Protein AF-A0A8H8A6B2-F1 (afdb_monomer_lite)

Structure (mmCIF, N/CA/C/O backbone):
data_AF-A0A8H8A6B2-F1
#
_entry.id   AF-A0A8H8A6B2-F1
#
loop_
_atom_site.group_PDB
_atom_site.id
_atom_site.type_symbol
_atom_site.label_atom_id
_atom_site.label_alt_id
_atom_site.label_comp_id
_atom_site.label_asym_id
_atom_site.label_entity_id
_atom_site.label_seq_id
_atom_site.pdbx_PDB_ins_code
_atom_site.Cartn_x
_atom_site.Cartn_y
_atom_site.Cartn_z
_atom_site.occupancy
_atom_site.B_iso_or_equiv
_atom_site.auth_seq_id
_atom_site.auth_comp_id
_atom_site.auth_asym_id
_atom_site.auth_atom_id
_atom_site.pdbx_PDB_model_num
ATOM 1 N N . MET A 1 1 ? 22.180 15.822 21.203 1.00 26.00 1 MET A N 1
ATOM 2 C CA . MET A 1 1 ? 22.329 15.901 19.731 1.00 26.00 1 MET A CA 1
ATOM 3 C C . MET A 1 1 ? 21.493 14.802 19.082 1.00 26.00 1 MET A C 1
ATOM 5 O O . MET A 1 1 ? 22.012 13.749 18.754 1.00 26.00 1 MET A O 1
ATOM 9 N N . VAL A 1 2 ? 20.192 15.032 18.916 1.00 21.61 2 VAL A N 1
ATOM 10 C CA . VAL A 1 2 ? 19.338 14.261 18.002 1.00 21.61 2 VAL A CA 1
ATOM 11 C C . VAL A 1 2 ? 18.566 15.326 17.238 1.00 21.61 2 VAL A C 1
ATOM 13 O O . VAL A 1 2 ? 17.827 16.100 17.840 1.00 21.61 2 VAL A O 1
ATOM 16 N N . LYS A 1 3 ? 18.877 15.482 15.949 1.00 22.00 3 LYS A N 1
ATOM 17 C CA . LYS A 1 3 ? 18.256 16.486 15.084 1.00 22.00 3 LYS A CA 1
ATOM 18 C C . LYS A 1 3 ? 16.801 16.086 14.858 1.00 22.00 3 LYS A C 1
ATOM 20 O O . LYS A 1 3 ? 16.529 15.132 14.137 1.00 22.00 3 LYS A O 1
ATOM 25 N N . THR A 1 4 ? 15.892 16.837 15.461 1.00 21.83 4 THR A N 1
ATOM 26 C CA . THR A 1 4 ? 14.503 16.962 15.034 1.00 21.83 4 THR A CA 1
ATOM 27 C C . THR A 1 4 ? 14.499 17.511 13.606 1.00 21.83 4 THR A C 1
ATOM 29 O O . THR A 1 4 ? 14.812 18.675 13.362 1.00 21.83 4 THR A O 1
ATOM 32 N N . VAL A 1 5 ? 14.219 16.650 12.628 1.00 24.19 5 VAL A N 1
ATOM 33 C CA . VAL A 1 5 ? 13.882 17.099 11.275 1.00 24.19 5 VAL A CA 1
ATOM 34 C C . VAL A 1 5 ? 12.457 17.630 11.358 1.00 24.19 5 VAL A C 1
ATOM 36 O O . VAL A 1 5 ? 11.527 16.885 11.656 1.00 24.19 5 VAL A O 1
ATOM 39 N N . GLY A 1 6 ? 12.327 18.947 11.203 1.00 22.42 6 GLY A N 1
ATOM 40 C CA . GLY A 1 6 ? 11.074 19.671 11.341 1.00 22.42 6 GLY A CA 1
ATOM 41 C C . GLY A 1 6 ? 10.001 19.152 10.392 1.00 22.42 6 GLY A C 1
ATOM 42 O O . GLY A 1 6 ? 10.197 19.093 9.180 1.00 22.42 6 GLY A O 1
ATOM 43 N N . ILE A 1 7 ? 8.849 18.822 10.965 1.00 24.31 7 ILE A N 1
ATOM 44 C CA . ILE A 1 7 ? 7.598 18.652 10.238 1.00 24.31 7 ILE A CA 1
ATOM 45 C C . ILE A 1 7 ? 7.068 20.069 10.014 1.00 24.31 7 ILE A C 1
ATOM 47 O O . ILE A 1 7 ? 6.509 20.700 10.912 1.00 24.31 7 ILE A O 1
ATOM 51 N N . SER A 1 8 ? 7.336 20.619 8.832 1.00 26.33 8 SER A N 1
ATOM 52 C CA . SER A 1 8 ? 6.777 21.896 8.408 1.00 26.33 8 SER A CA 1
ATOM 53 C C . SER A 1 8 ? 5.261 21.774 8.285 1.00 26.33 8 SER A C 1
ATOM 55 O O . SER A 1 8 ? 4.757 20.889 7.596 1.00 26.33 8 SER A O 1
ATOM 57 N N . HIS A 1 9 ? 4.547 22.692 8.935 1.00 25.41 9 HIS A N 1
ATOM 58 C CA . HIS A 1 9 ? 3.135 22.971 8.705 1.00 25.41 9 HIS A CA 1
ATOM 59 C C . HIS A 1 9 ? 2.849 23.118 7.202 1.00 25.41 9 HIS A C 1
ATOM 61 O O . HIS A 1 9 ? 3.197 24.132 6.601 1.00 25.41 9 HIS A O 1
ATOM 67 N N . CYS A 1 10 ? 2.163 22.145 6.608 1.00 25.78 10 CYS A N 1
ATOM 68 C CA . CYS A 1 10 ? 1.622 22.260 5.259 1.00 25.78 10 CYS A CA 1
ATOM 69 C C . CYS A 1 10 ? 0.097 22.367 5.344 1.00 25.78 10 CYS A C 1
ATOM 71 O O . CYS A 1 10 ? -0.605 21.386 5.151 1.00 25.78 10 CYS A O 1
ATOM 73 N N . ARG A 1 11 ? -0.447 23.562 5.623 1.00 30.30 11 ARG A N 1
ATOM 74 C CA . ARG A 1 11 ? -1.802 23.901 5.134 1.00 30.30 11 ARG A CA 1
ATOM 75 C C . ARG A 1 11 ? -1.764 23.716 3.622 1.00 30.30 11 ARG A C 1
ATOM 77 O O . ARG A 1 11 ? -0.830 24.265 3.056 1.00 30.30 11 ARG A O 1
ATOM 84 N N . GLY A 1 12 ? -2.696 22.967 3.015 1.00 34.81 12 GLY A N 1
ATOM 85 C CA . GLY A 1 12 ? -2.713 22.602 1.585 1.00 34.81 12 GLY A CA 1
ATOM 86 C C . GLY A 1 12 ? -1.902 23.554 0.702 1.00 34.81 12 GLY A C 1
ATOM 87 O O . GLY A 1 12 ? -2.394 24.604 0.293 1.00 34.81 12 GLY A O 1
ATOM 88 N N . ILE A 1 13 ? -0.618 23.234 0.505 1.00 34.78 13 ILE A N 1
ATOM 89 C CA . ILE A 1 13 ? 0.303 24.134 -0.182 1.00 34.78 13 ILE A CA 1
ATOM 90 C C . ILE A 1 13 ? 0.092 23.876 -1.665 1.00 34.78 13 ILE A C 1
ATOM 92 O O . ILE A 1 13 ? 0.424 22.800 -2.162 1.00 34.78 13 ILE A O 1
ATOM 96 N N . GLN A 1 14 ? -0.449 24.863 -2.375 1.00 43.81 14 GLN A N 1
ATOM 97 C CA . GLN A 1 14 ? -0.371 24.899 -3.830 1.00 43.81 14 GLN A CA 1
ATOM 98 C C . GLN A 1 14 ? 1.095 25.126 -4.212 1.00 43.81 14 GLN A C 1
ATOM 100 O O . GLN A 1 14 ? 1.577 26.257 -4.222 1.00 43.81 14 GLN A O 1
ATOM 105 N N . GLN A 1 15 ? 1.830 24.056 -4.509 1.00 45.16 15 GLN A N 1
ATOM 106 C CA . GLN A 1 15 ? 3.113 24.179 -5.195 1.00 45.16 15 GLN A CA 1
ATOM 107 C C . GLN A 1 15 ? 2.866 24.000 -6.690 1.00 45.16 15 GLN A C 1
ATOM 109 O O . GLN A 1 15 ? 2.434 22.941 -7.137 1.00 45.16 15 GLN A O 1
ATOM 114 N N . HIS A 1 16 ? 3.121 25.055 -7.468 1.00 53.72 16 HIS A N 1
ATOM 115 C CA . HIS A 1 16 ? 3.103 25.010 -8.936 1.00 53.72 16 HIS A CA 1
ATOM 116 C C . HIS A 1 16 ? 1.779 24.522 -9.572 1.00 53.72 16 HIS A C 1
ATOM 118 O O . HIS A 1 16 ? 1.779 23.947 -10.662 1.00 53.72 16 HIS A O 1
ATOM 124 N N . GLY A 1 17 ? 0.644 24.778 -8.905 1.00 58.28 17 GLY A N 1
ATOM 125 C CA . GLY A 1 17 ? -0.698 24.406 -9.375 1.00 58.28 17 GLY A CA 1
ATOM 126 C C . GLY A 1 17 ? -1.133 22.973 -9.040 1.00 58.28 17 GLY A C 1
ATOM 127 O O . GLY A 1 17 ? -2.248 22.600 -9.382 1.00 58.28 17 GLY A O 1
ATOM 128 N N . ILE A 1 18 ? -0.295 22.189 -8.351 1.00 59.81 18 ILE A N 1
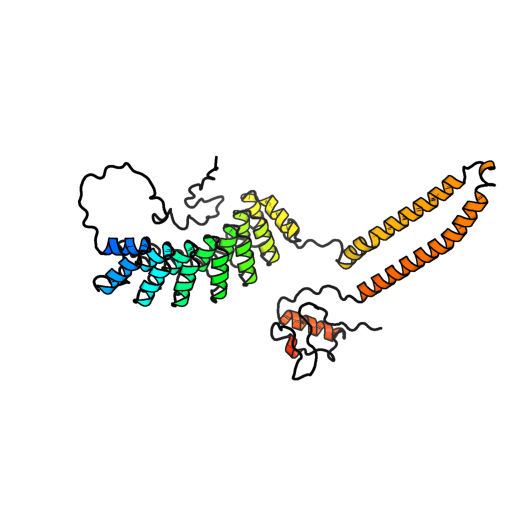ATOM 129 C CA . ILE A 1 18 ? -0.640 20.847 -7.862 1.00 59.81 18 ILE A CA 1
ATOM 130 C C . ILE A 1 18 ? -1.155 20.974 -6.427 1.00 59.81 18 ILE A C 1
ATOM 132 O O . ILE A 1 18 ? -0.470 21.522 -5.557 1.00 59.81 18 ILE A O 1
ATOM 136 N N . VAL A 1 19 ? -2.368 20.476 -6.169 1.00 63.25 19 VAL A N 1
ATOM 137 C CA . VAL A 1 19 ? -2.942 20.461 -4.817 1.00 63.25 19 VAL A CA 1
ATOM 138 C C . VAL A 1 19 ? -2.450 19.204 -4.109 1.00 63.25 19 VAL A C 1
ATOM 140 O O . VAL A 1 19 ? -2.961 18.103 -4.338 1.00 63.25 19 VAL A O 1
ATOM 143 N N . LEU A 1 20 ? -1.436 19.379 -3.259 1.00 62.81 20 LEU A N 1
ATOM 144 C CA . LEU A 1 20 ? -0.930 18.306 -2.408 1.00 62.81 20 LEU A CA 1
ATOM 145 C C . LEU A 1 20 ? -2.025 17.838 -1.439 1.00 62.81 20 LEU A C 1
ATOM 147 O O . LEU A 1 20 ? -2.837 18.663 -1.004 1.00 62.81 20 LEU A O 1
ATOM 151 N N . PRO A 1 21 ? -2.056 16.542 -1.080 1.00 58.03 21 PRO A N 1
ATOM 152 C CA . PRO A 1 21 ? -2.949 16.072 -0.037 1.00 58.03 21 PRO A CA 1
ATOM 153 C C . PRO A 1 21 ? -2.702 16.891 1.234 1.00 58.03 21 PRO A C 1
ATOM 155 O O . PRO A 1 21 ? -1.557 17.072 1.653 1.00 58.03 21 PRO A O 1
ATOM 158 N N . GLY A 1 22 ? -3.770 17.456 1.801 1.00 52.41 22 GLY A N 1
ATOM 159 C CA . GLY A 1 22 ? -3.685 18.173 3.069 1.00 52.41 22 GLY A CA 1
ATOM 160 C C . GLY A 1 22 ? -3.306 17.229 4.217 1.00 52.41 22 GLY A C 1
ATOM 161 O O . GLY A 1 22 ? -3.360 16.009 4.058 1.00 52.41 22 GLY A O 1
ATOM 162 N N . PRO A 1 23 ? -2.930 17.765 5.388 1.00 43.97 23 PRO A N 1
ATOM 163 C CA . PRO A 1 23 ? -2.737 16.958 6.579 1.00 43.97 23 PRO A CA 1
ATOM 164 C C . PRO A 1 23 ? -4.064 16.267 6.888 1.00 43.97 23 PRO A C 1
ATOM 166 O O . PRO A 1 23 ? -5.058 16.923 7.186 1.00 43.97 23 PRO A O 1
ATOM 169 N N . ILE A 1 24 ? -4.057 14.939 6.782 1.00 47.19 24 ILE A N 1
ATOM 170 C CA . ILE A 1 24 ? -5.248 14.081 6.862 1.00 47.19 24 ILE A CA 1
ATOM 171 C C . ILE A 1 24 ? -5.957 14.230 8.217 1.00 47.19 24 ILE A C 1
ATOM 173 O O . ILE A 1 24 ? -7.164 14.061 8.322 1.00 47.19 24 ILE A O 1
ATOM 177 N N . PHE A 1 25 ? -5.214 14.667 9.233 1.00 43.28 25 PHE A N 1
ATOM 178 C CA . PHE A 1 25 ? -5.731 15.157 10.498 1.00 43.28 25 PHE A CA 1
ATOM 179 C C . PHE A 1 25 ? -4.869 16.352 10.909 1.00 43.28 25 PHE A C 1
ATOM 181 O O . PHE A 1 25 ? -3.655 16.197 11.071 1.00 43.28 25 PHE A O 1
ATOM 188 N N . SER A 1 26 ? -5.445 17.544 11.094 1.00 31.50 26 SER A N 1
ATOM 189 C CA . SER A 1 26 ? -4.754 18.581 11.864 1.00 31.50 26 SER A CA 1
ATOM 190 C C . SER A 1 26 ? -4.567 18.018 13.264 1.00 31.50 26 SER A C 1
ATOM 192 O O . SER A 1 26 ? -5.560 17.940 13.977 1.00 31.50 26 SER A O 1
ATOM 194 N N . SER A 1 27 ? -3.360 17.534 13.592 1.00 34.12 27 SER A N 1
ATOM 195 C CA . SER A 1 27 ? -2.940 17.109 14.936 1.00 34.12 27 SER A CA 1
ATOM 196 C C . SER A 1 27 ? -4.136 16.725 15.805 1.00 34.12 27 SER A C 1
ATOM 198 O O . SER A 1 27 ? -4.559 17.528 16.643 1.00 34.12 27 SER A O 1
ATOM 200 N N . ALA A 1 28 ? -4.777 15.585 15.510 1.00 33.53 28 ALA A N 1
ATOM 201 C CA . ALA A 1 28 ? -5.870 15.131 16.355 1.00 33.53 28 ALA A CA 1
ATOM 202 C C . ALA A 1 28 ? -5.312 15.171 17.777 1.00 33.53 28 ALA A C 1
ATOM 204 O O . ALA A 1 28 ? -4.296 14.526 18.055 1.00 33.53 28 ALA A O 1
ATOM 205 N N . LYS A 1 29 ? -5.936 15.971 18.646 1.00 37.38 29 LYS A N 1
ATOM 206 C CA . LYS A 1 29 ? -5.625 16.137 20.077 1.00 37.38 29 LYS A CA 1
ATOM 207 C C . LYS A 1 29 ? -5.804 14.825 20.871 1.00 37.38 29 LYS A C 1
ATOM 209 O O . LYS A 1 29 ? -6.090 14.835 22.060 1.00 37.38 29 LYS A O 1
ATOM 214 N N . LEU A 1 30 ? -5.651 13.685 20.206 1.00 39.97 30 LEU A N 1
ATOM 215 C CA . LEU A 1 30 ? -5.731 12.334 20.716 1.00 39.97 30 LEU A CA 1
ATOM 216 C C . LEU A 1 30 ? -4.367 11.621 20.727 1.00 39.97 30 LEU A C 1
ATOM 218 O O . LEU A 1 30 ? -4.277 10.551 21.319 1.00 39.97 30 LEU A O 1
ATOM 222 N N . SER A 1 31 ? -3.297 12.183 20.141 1.00 30.39 31 SER A N 1
ATOM 223 C CA . SER A 1 31 ? -1.946 11.604 20.225 1.00 30.39 31 SER A CA 1
ATOM 224 C C . SER A 1 31 ? -1.086 12.259 21.319 1.00 30.39 31 SER A C 1
ATOM 226 O O . SER A 1 31 ? -0.577 13.357 21.128 1.00 30.39 31 SER A O 1
ATOM 228 N N . ASN A 1 32 ? -0.909 11.550 22.439 1.00 35.53 32 ASN A N 1
ATOM 229 C CA . ASN A 1 32 ? 0.275 11.468 23.320 1.00 35.53 32 ASN A CA 1
ATOM 230 C C . ASN A 1 32 ? 1.072 12.717 23.780 1.00 35.53 32 ASN A C 1
ATOM 232 O O . ASN A 1 32 ? 2.119 12.536 24.397 1.00 35.53 32 ASN A O 1
ATOM 236 N N . GLU A 1 33 ? 0.604 13.955 23.619 1.00 30.38 33 GLU A N 1
ATOM 237 C CA . GLU A 1 33 ? 1.194 15.123 24.306 1.00 30.38 33 GLU A CA 1
ATOM 238 C C . GLU A 1 33 ? 0.440 15.490 25.593 1.00 30.38 33 GLU A C 1
ATOM 240 O O . GLU A 1 33 ? -0.102 16.580 25.708 1.00 30.38 33 GLU A O 1
ATOM 245 N N . ILE A 1 34 ? 0.423 14.598 26.590 1.00 33.31 34 ILE A N 1
ATOM 246 C CA . ILE A 1 34 ? 0.372 15.005 28.008 1.00 33.31 34 ILE A CA 1
ATOM 247 C C . ILE A 1 34 ? 1.213 14.007 28.813 1.00 33.31 34 ILE A C 1
ATOM 249 O O . ILE A 1 34 ? 0.695 13.138 29.508 1.00 33.31 34 ILE A O 1
ATOM 253 N N . VAL A 1 35 ? 2.537 14.117 28.716 1.00 36.56 35 VAL A N 1
ATOM 254 C CA . VAL A 1 35 ? 3.436 13.619 29.762 1.00 36.56 35 VAL A CA 1
ATOM 255 C C . VAL A 1 35 ? 4.372 14.763 30.144 1.00 36.56 35 VAL A C 1
ATOM 257 O O . VAL A 1 35 ? 5.202 15.192 29.351 1.00 36.56 35 VAL A O 1
ATOM 260 N N . LEU A 1 36 ? 4.199 15.213 31.393 1.00 33.91 36 LEU A N 1
ATOM 261 C CA . LEU A 1 36 ? 5.062 16.094 32.192 1.00 33.91 36 LEU A CA 1
ATOM 262 C C . LEU A 1 36 ? 5.078 17.590 31.833 1.00 33.91 36 LEU A C 1
ATOM 264 O O . LEU A 1 36 ? 6.021 18.117 31.252 1.00 33.91 36 LEU A O 1
ATOM 268 N N . GLY A 1 37 ? 4.069 18.294 32.349 1.00 24.64 37 GLY A N 1
ATOM 269 C CA . GLY A 1 37 ? 4.082 19.740 32.557 1.00 24.64 37 GLY A CA 1
ATOM 270 C C . GLY A 1 37 ? 3.388 20.094 33.870 1.00 24.64 37 GLY A C 1
ATOM 271 O O . GLY A 1 37 ? 2.235 20.511 33.873 1.00 24.64 37 GLY A O 1
ATOM 272 N N . ILE A 1 38 ? 4.078 19.895 34.997 1.00 41.84 38 ILE A N 1
ATOM 273 C CA . ILE A 1 38 ? 3.729 20.544 36.268 1.00 41.84 38 ILE A CA 1
ATOM 274 C C . ILE A 1 38 ? 3.860 22.053 36.036 1.00 41.84 38 ILE A C 1
ATOM 276 O O . ILE A 1 38 ? 4.953 22.526 35.735 1.00 41.84 38 ILE A O 1
ATOM 280 N N . GLY A 1 39 ? 2.769 22.804 36.191 1.00 33.16 39 GLY A N 1
ATOM 281 C CA . GLY A 1 39 ? 2.820 24.267 36.247 1.00 33.16 39 GLY A CA 1
ATOM 282 C C . GLY A 1 39 ? 1.813 24.970 35.345 1.00 33.16 39 GLY A C 1
ATOM 283 O O . GLY A 1 39 ? 2.180 25.576 34.346 1.00 33.16 39 GLY A O 1
ATOM 284 N N . GLY A 1 40 ? 0.544 24.956 35.740 1.00 25.33 40 GLY A N 1
ATOM 285 C CA . GLY A 1 40 ? -0.489 25.813 35.171 1.00 25.33 40 GLY A CA 1
ATOM 286 C C . GLY A 1 40 ? -1.670 25.837 36.125 1.00 25.33 40 GLY A C 1
ATOM 287 O O . GLY A 1 40 ? -2.265 24.800 36.383 1.00 25.33 40 GLY A O 1
ATOM 288 N N . LYS A 1 41 ? -1.916 26.995 36.732 1.00 28.30 41 LYS A N 1
ATOM 289 C CA . LYS A 1 41 ? -2.855 27.223 37.834 1.00 28.30 41 LYS A CA 1
ATOM 290 C C . LYS A 1 41 ? -4.259 26.687 37.515 1.00 28.30 41 LYS A C 1
ATOM 292 O O . LYS A 1 41 ? -4.939 27.249 36.665 1.00 28.30 41 LYS A O 1
ATOM 297 N N . TYR A 1 42 ? -4.688 25.660 38.245 1.00 29.14 42 TYR A N 1
ATOM 298 C CA . TYR A 1 42 ? -6.098 25.311 38.390 1.00 29.14 42 TYR A CA 1
ATOM 299 C C . TYR A 1 42 ? -6.617 25.992 39.655 1.00 29.14 42 TYR A C 1
ATOM 301 O O . TYR A 1 42 ? -6.362 25.541 40.770 1.00 29.14 42 TYR A O 1
ATOM 309 N N . GLU A 1 43 ? -7.294 27.122 39.476 1.00 27.98 43 GLU A N 1
ATOM 310 C CA . GLU A 1 43 ? -8.164 27.686 40.502 1.00 27.98 43 GLU A CA 1
ATOM 311 C C . GLU A 1 43 ? -9.517 26.965 40.431 1.00 27.98 43 GLU A C 1
ATOM 313 O O . GLU A 1 43 ? -10.288 27.148 39.497 1.00 27.98 43 GLU A O 1
ATOM 318 N N . ASN A 1 44 ? -9.751 26.109 41.427 1.00 31.14 44 ASN A N 1
ATOM 319 C CA . ASN A 1 44 ? -11.030 25.789 42.064 1.00 31.14 44 ASN A CA 1
ATOM 320 C C . ASN A 1 44 ? -12.308 25.801 41.203 1.00 31.14 44 ASN A C 1
ATOM 322 O O . ASN A 1 44 ? -13.094 26.742 41.297 1.00 31.14 44 ASN A O 1
ATOM 326 N N . GLN A 1 45 ? -12.608 24.677 40.549 1.00 29.59 45 GLN A N 1
ATOM 327 C CA . GLN A 1 45 ? -13.974 24.146 40.450 1.00 29.59 45 GLN A CA 1
ATOM 328 C C . GLN A 1 45 ? -13.901 22.624 40.626 1.00 29.59 45 GLN A C 1
ATOM 330 O O . GLN A 1 45 ? -13.153 21.945 39.929 1.00 29.59 45 GLN A O 1
ATOM 335 N N . GLN A 1 46 ? -14.601 22.099 41.631 1.00 34.44 46 GLN A N 1
ATOM 336 C CA . GLN A 1 46 ? -14.782 20.664 41.836 1.00 34.44 46 GLN A CA 1
ATOM 337 C C . GLN A 1 46 ? -15.667 20.144 40.697 1.00 34.44 46 GLN A C 1
ATOM 339 O O . GLN A 1 46 ? -16.887 20.242 40.774 1.00 34.44 46 GLN A O 1
ATOM 344 N N . GLU A 1 47 ? -15.057 19.661 39.617 1.00 39.25 47 GLU A N 1
ATOM 345 C CA . GLU A 1 47 ? -15.767 18.934 38.566 1.00 39.25 47 GLU A CA 1
ATOM 346 C C . GLU A 1 47 ? -16.105 17.538 39.101 1.00 39.25 47 GLU A C 1
ATOM 348 O O . GLU A 1 47 ? -15.217 16.722 39.359 1.00 39.25 47 GLU A O 1
ATOM 353 N N . GLU A 1 48 ? -17.394 17.263 39.306 1.00 41.53 48 GLU A N 1
ATOM 354 C CA . GLU A 1 48 ? -17.897 15.893 39.378 1.00 41.53 48 GLU A CA 1
ATOM 355 C C . GLU A 1 48 ? -17.527 15.203 38.060 1.00 41.53 48 GLU A C 1
ATOM 357 O O . GLU A 1 48 ? -18.179 15.394 37.036 1.00 41.53 48 GLU A O 1
ATOM 362 N N . THR A 1 49 ? -16.439 14.433 38.066 1.00 61.78 49 THR A N 1
ATOM 363 C CA . THR A 1 49 ? -16.074 13.562 36.946 1.00 61.78 49 THR A CA 1
ATOM 364 C C . THR A 1 49 ? -17.255 12.643 36.674 1.00 61.78 49 THR A C 1
ATOM 366 O O . THR A 1 49 ? -17.604 11.827 37.534 1.00 61.78 49 THR A O 1
ATOM 369 N N . SER A 1 50 ? -17.895 12.791 35.514 1.00 82.69 50 SER A N 1
ATOM 370 C CA . SER A 1 50 ? -19.066 11.986 35.195 1.00 82.69 50 SER A CA 1
ATOM 371 C C . SER A 1 50 ? -18.658 10.509 35.140 1.00 82.69 50 SER A C 1
ATOM 373 O O . SER A 1 50 ? -17.554 10.171 34.708 1.00 82.69 50 SER A O 1
ATOM 375 N N . LEU A 1 51 ? -19.539 9.603 35.577 1.00 86.06 51 LEU A N 1
ATOM 376 C CA . LEU A 1 51 ? -19.308 8.149 35.516 1.00 86.06 51 LEU A CA 1
ATOM 377 C C . LEU A 1 51 ? -18.872 7.699 34.102 1.00 86.06 51 LEU A C 1
ATOM 379 O O . LEU A 1 51 ? -18.059 6.790 33.940 1.00 86.06 51 LEU A O 1
ATOM 383 N N . LEU A 1 52 ? -19.379 8.397 33.082 1.00 88.00 52 LEU A N 1
ATOM 384 C CA . LEU A 1 52 ? -19.060 8.194 31.676 1.00 88.00 52 LEU A CA 1
ATOM 385 C C . LEU A 1 52 ? -17.604 8.555 31.337 1.00 88.00 52 LEU A C 1
ATOM 387 O O . LEU A 1 52 ? -16.931 7.800 30.637 1.00 88.00 52 LEU A O 1
ATOM 391 N N . ASP A 1 53 ? -17.086 9.658 31.882 1.00 88.31 53 ASP A N 1
ATOM 392 C CA . ASP A 1 53 ? -15.691 10.069 31.683 1.00 88.31 53 ASP A CA 1
ATOM 393 C C . ASP A 1 53 ? -14.723 9.051 32.287 1.00 88.31 53 ASP A C 1
ATOM 395 O O . ASP A 1 53 ? -13.691 8.734 31.690 1.00 88.31 53 ASP A O 1
ATOM 399 N N . ILE A 1 54 ? -15.075 8.485 33.447 1.00 90.31 54 ILE A N 1
ATOM 400 C CA . ILE A 1 54 ? -14.286 7.428 34.090 1.00 90.31 54 ILE A CA 1
ATOM 401 C C . ILE A 1 54 ? -14.274 6.174 33.204 1.00 90.31 54 ILE A C 1
ATOM 403 O O . ILE A 1 54 ? -13.217 5.572 33.011 1.00 90.31 54 ILE A O 1
ATOM 407 N N . PHE A 1 55 ? -15.410 5.809 32.604 1.00 91.62 55 PHE A N 1
ATOM 408 C CA . PHE A 1 55 ? -15.512 4.670 31.688 1.00 91.62 55 PHE A CA 1
ATOM 409 C C . PHE A 1 55 ? -14.668 4.844 30.415 1.00 91.62 55 PHE A C 1
ATOM 411 O O . PHE A 1 55 ? -13.931 3.932 30.014 1.00 91.62 55 PHE A O 1
ATOM 418 N N . PHE A 1 56 ? -14.704 6.027 29.796 1.00 91.69 56 PHE A N 1
ATOM 419 C CA . PHE A 1 56 ? -13.854 6.324 28.640 1.00 91.69 56 PHE A CA 1
ATOM 420 C C . PHE A 1 56 ? -12.375 6.376 29.019 1.00 91.69 56 PHE A C 1
ATOM 422 O O . PHE A 1 56 ? -11.536 5.849 28.287 1.00 91.69 56 PHE A O 1
ATOM 429 N N . MET A 1 57 ? -12.040 6.937 30.184 1.00 91.75 57 MET A N 1
ATOM 430 C CA . MET A 1 57 ? -10.670 6.953 30.691 1.00 91.75 57 MET A CA 1
ATOM 431 C C . MET A 1 57 ? -10.148 5.535 30.948 1.00 91.75 57 MET A C 1
ATOM 433 O O . MET A 1 57 ? -9.025 5.225 30.550 1.00 91.75 57 MET A O 1
ATOM 437 N N . ALA A 1 58 ? -10.970 4.656 31.528 1.00 94.00 58 ALA A N 1
ATOM 438 C CA . ALA A 1 58 ? -10.645 3.248 31.734 1.00 94.00 58 ALA A CA 1
ATOM 439 C C . ALA A 1 58 ? -10.365 2.537 30.401 1.00 94.00 58 ALA A C 1
ATOM 441 O O . ALA A 1 58 ? -9.337 1.873 30.252 1.00 94.00 58 ALA A O 1
ATOM 442 N N . SER A 1 59 ? -11.221 2.762 29.399 1.00 93.88 59 SER A N 1
ATOM 443 C CA . SER A 1 59 ? -11.066 2.198 28.052 1.00 93.88 59 SER A CA 1
ATOM 444 C C . SER A 1 59 ? -9.822 2.727 27.333 1.00 93.88 59 SER A C 1
ATOM 446 O O . SER A 1 59 ? -9.121 1.973 26.662 1.00 93.88 59 SER A O 1
ATOM 448 N N . LYS A 1 60 ? -9.500 4.013 27.511 1.00 92.38 60 LYS A N 1
ATOM 449 C CA . LYS A 1 60 ? -8.302 4.664 26.961 1.00 92.38 60 LYS A CA 1
ATOM 450 C C . LYS A 1 60 ? -7.008 4.167 27.612 1.00 92.38 60 LYS A C 1
ATOM 452 O O . LYS A 1 60 ? -5.983 4.085 26.939 1.00 92.38 60 LYS A O 1
ATOM 457 N N . GLN A 1 61 ? -7.037 3.854 28.906 1.00 93.00 61 GLN A N 1
ATOM 458 C CA . GLN A 1 61 ? -5.886 3.332 29.652 1.00 93.00 61 GLN A CA 1
ATOM 459 C C . GLN A 1 61 ? -5.708 1.816 29.510 1.00 93.00 61 GLN A C 1
ATOM 461 O O . GLN A 1 61 ? -4.627 1.315 29.808 1.00 93.00 61 GLN A O 1
ATOM 466 N N . GLY A 1 62 ? -6.736 1.098 29.052 1.00 93.12 62 GLY A N 1
ATOM 467 C CA . GLY A 1 62 ? -6.703 -0.360 28.936 1.00 93.12 62 GLY A CA 1
ATOM 468 C C . GLY A 1 62 ? -7.032 -1.080 30.243 1.00 93.12 62 GLY A C 1
ATOM 469 O O . GLY A 1 62 ? -6.672 -2.242 30.408 1.00 93.12 62 GLY A O 1
ATOM 470 N N . ASN A 1 63 ? -7.696 -0.406 31.188 1.00 95.12 63 ASN A N 1
ATOM 471 C CA . ASN A 1 63 ? -8.082 -1.002 32.464 1.00 95.12 63 ASN A CA 1
ATOM 472 C C . ASN A 1 63 ? -9.324 -1.890 32.281 1.00 95.12 63 ASN A C 1
ATOM 474 O O . ASN A 1 63 ? -10.457 -1.437 32.453 1.00 95.12 63 ASN A O 1
ATOM 478 N N . LEU A 1 64 ? -9.089 -3.149 31.904 1.00 95.31 64 LEU A N 1
ATOM 479 C CA . LEU A 1 64 ? -10.140 -4.137 31.663 1.00 95.31 64 LEU A CA 1
ATOM 480 C C . LEU A 1 64 ? -11.019 -4.362 32.896 1.00 95.31 64 LEU A C 1
ATOM 482 O O . LEU A 1 64 ? -12.237 -4.372 32.753 1.00 95.31 64 LEU A O 1
ATOM 486 N N . ASP A 1 65 ? -10.420 -4.499 34.079 1.00 95.50 65 ASP A N 1
ATOM 487 C CA . ASP A 1 65 ? -11.148 -4.816 35.313 1.00 95.50 65 ASP A CA 1
ATOM 488 C C . ASP A 1 65 ? -12.205 -3.747 35.621 1.00 95.50 65 ASP A C 1
ATOM 490 O O . ASP A 1 65 ? -13.352 -4.054 35.949 1.00 95.50 65 ASP A O 1
ATOM 494 N N . LEU A 1 66 ? -11.835 -2.474 35.447 1.00 93.75 66 LEU A N 1
ATOM 495 C CA . LEU A 1 66 ? -12.729 -1.346 35.683 1.00 93.75 66 LEU A CA 1
ATOM 496 C C . LEU A 1 66 ? -13.843 -1.261 34.629 1.00 93.75 66 LEU A C 1
ATOM 498 O O . LEU A 1 66 ? -15.003 -1.041 34.979 1.00 93.75 66 LEU A O 1
ATOM 502 N N . VAL A 1 67 ? -13.510 -1.477 33.351 1.00 93.81 67 VAL A N 1
ATOM 503 C CA . VAL A 1 67 ? -14.497 -1.528 32.256 1.00 93.81 67 VAL A CA 1
ATOM 504 C C . VAL A 1 67 ? -15.487 -2.675 32.477 1.00 93.81 67 VAL A C 1
ATOM 506 O O . VAL A 1 67 ? -16.697 -2.491 32.345 1.00 93.81 67 VAL A O 1
ATOM 509 N N . GLU A 1 68 ? -14.993 -3.852 32.856 1.00 93.94 68 GLU A N 1
ATOM 510 C CA . GLU A 1 68 ? -15.815 -5.027 33.127 1.00 93.94 68 GLU A CA 1
ATOM 511 C C . GLU A 1 68 ? -16.743 -4.800 34.320 1.00 93.94 68 GLU A C 1
ATOM 513 O O . GLU A 1 68 ? -17.939 -5.085 34.228 1.00 93.94 68 GLU A O 1
ATOM 518 N N . GLN A 1 69 ? -16.227 -4.236 35.414 1.00 92.81 69 GLN A N 1
ATOM 519 C CA . GLN A 1 69 ? -17.021 -3.918 36.597 1.00 92.81 69 GLN A CA 1
ATOM 520 C C . GLN A 1 69 ? -18.169 -2.948 36.273 1.00 92.81 69 GLN A C 1
ATOM 522 O O . GLN A 1 69 ? -19.304 -3.207 36.674 1.00 92.81 69 GLN A O 1
ATOM 527 N N . MET A 1 70 ? -17.899 -1.875 35.521 1.00 90.94 70 MET A N 1
ATOM 528 C CA . MET A 1 70 ? -18.913 -0.877 35.142 1.00 90.94 70 MET A CA 1
ATOM 529 C C . MET A 1 70 ? -19.963 -1.424 34.168 1.00 90.94 70 MET A C 1
ATOM 531 O O . MET A 1 70 ? -21.139 -1.082 34.259 1.00 90.94 70 MET A O 1
ATOM 535 N N . CYS A 1 71 ? -19.571 -2.293 33.235 1.00 89.81 71 CYS A N 1
ATOM 536 C CA . CYS A 1 71 ? -20.541 -2.937 32.350 1.00 89.81 71 CYS A CA 1
ATOM 537 C C . CYS A 1 71 ? -21.389 -3.980 33.098 1.00 89.81 71 CYS A C 1
ATOM 539 O O . CYS A 1 71 ? -22.581 -4.111 32.826 1.00 89.81 71 CYS A O 1
ATOM 541 N N . ARG A 1 72 ? -20.805 -4.713 34.058 1.00 90.19 72 ARG A N 1
ATOM 542 C CA . ARG A 1 72 ? -21.519 -5.718 34.868 1.00 90.19 72 ARG A CA 1
ATOM 543 C C . ARG A 1 72 ? -22.489 -5.116 35.876 1.00 90.19 72 ARG A C 1
ATOM 545 O O . ARG A 1 72 ? -23.492 -5.761 36.169 1.00 90.19 72 ARG A O 1
ATOM 552 N N . SER A 1 73 ? -22.215 -3.919 36.403 1.00 87.81 73 SER A N 1
ATOM 553 C CA . SER A 1 73 ? -23.165 -3.219 37.281 1.00 87.81 73 SER A CA 1
ATOM 554 C C . SER A 1 73 ? -24.462 -2.851 36.550 1.00 87.81 73 SER A C 1
ATOM 556 O O . SER A 1 73 ? -25.479 -2.613 37.197 1.00 87.81 73 SER A O 1
ATOM 558 N N . GLY A 1 74 ? -24.451 -2.851 35.209 1.00 81.88 74 GLY A N 1
ATOM 559 C CA . GLY A 1 74 ? -25.588 -2.471 34.370 1.00 81.88 74 GLY A CA 1
ATOM 560 C C . GLY A 1 74 ? -25.804 -0.958 34.294 1.00 81.88 74 GLY A C 1
ATOM 561 O O . GLY A 1 74 ? -26.763 -0.512 33.672 1.00 81.88 74 GLY A O 1
ATOM 562 N N . GLU A 1 75 ? -24.917 -0.171 34.906 1.00 79.31 75 GLU A N 1
ATOM 563 C CA . GLU A 1 75 ? -24.997 1.292 34.929 1.00 79.31 75 GLU A CA 1
ATOM 564 C C . GLU A 1 75 ? -24.600 1.907 33.582 1.00 79.31 75 GLU A C 1
ATOM 566 O O . GLU A 1 75 ? -25.108 2.966 33.214 1.00 79.31 75 GLU A O 1
ATOM 571 N N . ILE A 1 76 ? -23.711 1.242 32.830 1.00 85.81 76 ILE A N 1
ATOM 572 C CA . ILE A 1 76 ? -23.173 1.743 31.562 1.00 85.81 76 ILE A CA 1
ATOM 573 C C . ILE A 1 76 ? -23.316 0.690 30.465 1.00 85.81 76 ILE A C 1
ATOM 575 O O . ILE A 1 76 ? -22.806 -0.427 30.561 1.00 85.81 76 ILE A O 1
ATOM 579 N N . MET A 1 77 ? -23.967 1.082 29.371 1.00 86.88 77 MET A N 1
ATOM 580 C CA . MET A 1 77 ? -24.005 0.292 28.144 1.00 86.88 77 MET A CA 1
ATOM 581 C C . MET A 1 77 ? -22.692 0.429 27.354 1.00 86.88 77 MET A C 1
ATOM 583 O O . MET A 1 77 ? -22.121 1.513 27.301 1.00 86.88 77 MET A O 1
ATOM 587 N N . PRO A 1 78 ? -22.238 -0.608 26.634 1.00 87.00 78 PRO A N 1
ATOM 588 C CA . PRO A 1 78 ? -20.990 -0.545 25.864 1.00 87.00 78 PRO A CA 1
ATOM 589 C C . PRO A 1 78 ? -21.034 0.429 24.669 1.00 87.00 78 PRO A C 1
ATOM 591 O O . PRO A 1 78 ? -19.985 0.857 24.194 1.00 87.00 78 PRO A O 1
ATOM 594 N N . ASN A 1 79 ? -22.233 0.802 24.204 1.00 90.19 79 ASN A N 1
ATOM 595 C CA . ASN A 1 79 ? -22.465 1.705 23.065 1.00 90.19 79 ASN A CA 1
ATOM 596 C C . ASN A 1 79 ? -22.594 3.181 23.444 1.00 90.19 79 ASN A C 1
ATOM 598 O O . ASN A 1 79 ? -23.068 3.985 22.643 1.00 90.19 79 ASN A O 1
ATOM 602 N N . VAL A 1 80 ? -22.212 3.548 24.666 1.00 89.75 80 VAL A N 1
ATOM 603 C CA . VAL A 1 80 ? -22.186 4.956 25.055 1.00 89.75 80 VAL A CA 1
ATOM 604 C C . VAL A 1 80 ? -21.172 5.741 24.225 1.00 89.75 80 VAL A C 1
ATOM 606 O O . VAL A 1 80 ? -20.100 5.238 23.874 1.00 89.75 80 VAL A O 1
ATOM 609 N N . ILE A 1 81 ? -21.533 6.987 23.937 1.00 90.56 81 ILE A N 1
ATOM 610 C CA . ILE A 1 81 ? -20.735 7.946 23.176 1.00 90.56 81 ILE A CA 1
ATOM 611 C C . ILE A 1 81 ? -20.345 9.121 24.067 1.00 90.56 81 ILE A C 1
ATOM 613 O O . ILE A 1 81 ? -21.113 9.517 24.945 1.00 90.56 81 ILE A O 1
ATOM 617 N N . ASP A 1 82 ? -19.153 9.665 23.850 1.00 86.38 82 ASP A N 1
ATOM 618 C CA . ASP A 1 82 ? -18.735 10.918 24.472 1.00 86.38 82 ASP A CA 1
ATOM 619 C C . ASP A 1 82 ? -19.298 12.143 23.724 1.00 86.38 82 ASP A C 1
ATOM 621 O O . ASP A 1 82 ? -20.053 12.031 22.753 1.00 86.38 82 ASP A O 1
ATOM 625 N N . ILE A 1 83 ? -18.914 13.343 24.169 1.00 82.81 83 ILE A N 1
ATOM 626 C CA . ILE A 1 83 ? -19.305 14.618 23.547 1.00 82.81 83 ILE A CA 1
ATOM 627 C C . ILE A 1 83 ? -18.881 14.751 22.070 1.00 82.81 83 ILE A C 1
ATOM 629 O O . ILE A 1 83 ? -19.426 15.591 21.356 1.00 82.81 83 ILE A O 1
ATOM 633 N N . GLN A 1 84 ? -17.924 13.943 21.605 1.00 79.06 84 GLN A N 1
ATOM 634 C CA . GLN A 1 84 ? -17.433 13.897 20.223 1.00 79.06 84 GLN A CA 1
ATOM 635 C C . GLN A 1 84 ? -18.072 12.752 19.417 1.00 79.06 84 GLN A C 1
ATOM 637 O O . GLN A 1 84 ? -17.745 12.560 18.246 1.00 79.06 84 GLN A O 1
ATOM 642 N N . GLY A 1 85 ? -19.005 11.998 20.006 1.00 85.00 85 GLY A N 1
ATOM 643 C CA . GLY A 1 85 ? -19.593 10.820 19.370 1.00 85.00 85 GLY A CA 1
ATOM 644 C C . GLY A 1 85 ? -18.672 9.598 19.373 1.00 85.00 85 GLY A C 1
ATOM 645 O O . GLY A 1 85 ? -18.928 8.646 18.644 1.00 85.00 85 GLY A O 1
ATOM 646 N N . VAL A 1 86 ? -17.589 9.612 20.150 1.00 91.00 86 VAL A N 1
ATOM 647 C CA . VAL A 1 86 ? -16.590 8.542 20.187 1.00 91.00 86 VAL A CA 1
ATOM 648 C C . VAL A 1 86 ? -16.998 7.519 21.247 1.00 91.00 86 VAL A C 1
ATOM 650 O O . VAL A 1 86 ? -17.298 7.865 22.389 1.00 91.00 86 VAL A O 1
ATOM 653 N N . THR A 1 87 ? -17.025 6.236 20.880 1.00 93.38 87 THR A N 1
ATOM 654 C CA . THR A 1 87 ? -17.369 5.153 21.823 1.00 93.38 87 THR A CA 1
ATOM 655 C C . THR A 1 87 ? -16.147 4.655 22.597 1.00 93.38 87 THR A C 1
ATOM 657 O O . THR A 1 87 ? -14.999 4.827 22.180 1.00 93.38 87 THR A O 1
ATOM 660 N N . ALA A 1 88 ? -16.371 3.931 23.695 1.00 93.62 88 ALA A N 1
ATOM 661 C CA . ALA A 1 88 ? -15.298 3.234 24.411 1.00 93.62 88 ALA A CA 1
ATOM 662 C C . ALA A 1 88 ? -14.496 2.278 23.508 1.00 93.62 88 ALA A C 1
ATOM 664 O O . ALA A 1 88 ? -13.276 2.160 23.650 1.00 93.62 88 ALA A O 1
ATOM 665 N N . LEU A 1 89 ? -15.159 1.653 22.527 1.00 96.06 89 LEU A N 1
ATOM 666 C CA . LEU A 1 89 ? -14.512 0.775 21.553 1.00 96.06 89 LEU A CA 1
ATOM 667 C C . LEU A 1 89 ? -13.536 1.540 20.645 1.00 96.06 89 LEU A C 1
ATOM 669 O O . LEU A 1 89 ? -12.473 1.006 20.323 1.00 96.06 89 LEU A O 1
ATOM 673 N N . HIS A 1 90 ? -13.837 2.791 20.282 1.00 93.75 90 HIS A N 1
ATOM 674 C CA . HIS A 1 90 ? -12.894 3.650 19.562 1.00 93.75 90 HIS A CA 1
ATOM 675 C C . HIS A 1 90 ? -11.657 3.932 20.418 1.00 93.75 90 HIS A C 1
ATOM 677 O O . HIS A 1 90 ? -10.541 3.682 19.970 1.00 93.75 90 HIS A O 1
ATOM 683 N N . TRP A 1 91 ? -11.836 4.377 21.667 1.00 93.69 91 TRP A N 1
ATOM 684 C CA . TRP A 1 91 ? -10.730 4.682 22.583 1.00 93.69 91 TRP A CA 1
ATOM 685 C C . TRP A 1 91 ? -9.816 3.480 22.836 1.00 93.69 91 TRP A C 1
ATOM 687 O O . TRP A 1 91 ? -8.589 3.619 22.788 1.00 93.69 91 TRP A O 1
ATOM 697 N N . ALA A 1 92 ? -10.399 2.300 23.048 1.00 95.19 92 ALA A N 1
ATOM 698 C CA . ALA A 1 92 ? -9.645 1.062 23.194 1.00 95.19 92 ALA A CA 1
ATOM 699 C C . ALA A 1 92 ? -8.894 0.701 21.897 1.00 95.19 92 ALA A C 1
ATOM 701 O O . ALA A 1 92 ? -7.722 0.327 21.943 1.00 95.19 92 ALA A O 1
ATOM 702 N N . SER A 1 93 ? -9.528 0.894 20.733 1.00 94.75 93 SER A N 1
ATOM 703 C CA . SER A 1 93 ? -8.930 0.575 19.430 1.00 94.75 93 SER A CA 1
ATOM 704 C C . SER A 1 93 ? -7.798 1.526 19.024 1.00 94.75 93 SER A C 1
ATOM 706 O O . SER A 1 93 ? -6.796 1.094 18.449 1.00 94.75 93 SER A O 1
ATOM 708 N N . ILE A 1 94 ? -7.922 2.814 19.359 1.00 92.31 94 ILE A N 1
ATOM 709 C CA . ILE A 1 94 ? -6.893 3.842 19.149 1.00 92.31 94 ILE A CA 1
ATOM 710 C C . ILE A 1 94 ? -5.603 3.464 19.892 1.00 92.31 94 ILE A C 1
ATOM 712 O O . ILE A 1 94 ? -4.512 3.605 19.337 1.00 92.31 94 ILE A O 1
ATOM 716 N N . ASN A 1 95 ? -5.718 2.955 21.120 1.00 90.75 95 ASN A N 1
ATOM 717 C CA . ASN A 1 95 ? -4.578 2.697 22.007 1.00 90.75 95 ASN A CA 1
ATOM 718 C C . ASN A 1 95 ? -4.085 1.236 22.010 1.00 90.75 95 ASN A C 1
ATOM 720 O O . ASN A 1 95 ? -3.217 0.900 22.805 1.00 90.75 95 ASN A O 1
ATOM 724 N N . ASP A 1 96 ? -4.597 0.394 21.107 1.00 93.94 96 ASP A N 1
ATOM 725 C CA . ASP A 1 96 ? -4.245 -1.032 20.972 1.00 93.94 96 ASP A CA 1
ATOM 726 C C . ASP A 1 96 ? -4.574 -1.899 22.205 1.00 93.94 96 ASP A C 1
ATOM 728 O O . ASP A 1 96 ? -3.910 -2.897 22.483 1.00 93.94 96 ASP A O 1
ATOM 732 N N . HIS A 1 97 ? -5.634 -1.554 22.946 1.00 96.12 97 HIS A N 1
ATOM 733 C CA . HIS A 1 97 ? -6.081 -2.323 24.115 1.00 96.12 97 HIS A CA 1
ATOM 734 C C . HIS A 1 97 ? -6.948 -3.510 23.697 1.00 96.12 97 HIS A C 1
ATOM 736 O O . HIS A 1 97 ? -8.167 -3.513 23.878 1.00 96.12 97 HIS A O 1
ATOM 742 N N . VAL A 1 98 ? -6.306 -4.528 23.121 1.00 96.06 98 VAL A N 1
ATOM 743 C CA . VAL A 1 98 ? -6.959 -5.706 22.518 1.00 96.06 98 VAL A CA 1
ATOM 744 C C . VAL A 1 98 ? -7.927 -6.408 23.475 1.00 96.06 98 VAL A C 1
ATOM 746 O O . VAL A 1 98 ? -8.987 -6.864 23.044 1.00 96.06 98 VAL A O 1
ATOM 749 N N . ASP A 1 99 ? -7.594 -6.484 24.764 1.00 96.94 99 ASP A N 1
ATOM 750 C CA . ASP A 1 99 ? -8.422 -7.167 25.762 1.00 96.94 99 ASP A CA 1
ATOM 751 C C . ASP A 1 99 ? -9.714 -6.394 26.056 1.00 96.94 99 ASP A C 1
ATOM 753 O O . ASP A 1 99 ? -10.797 -6.983 26.092 1.00 96.94 99 ASP A O 1
ATOM 757 N N . VAL A 1 100 ? -9.622 -5.063 26.157 1.00 96.31 100 VAL A N 1
ATOM 758 C CA . VAL A 1 100 ? -10.788 -4.177 26.297 1.00 96.31 100 VAL A CA 1
ATOM 759 C C . VAL A 1 100 ? -11.639 -4.213 25.030 1.00 96.31 100 VAL A C 1
ATOM 761 O O . VAL A 1 100 ? -12.856 -4.356 25.115 1.00 96.31 100 VAL A O 1
ATOM 764 N N . VAL A 1 101 ? -11.015 -4.168 23.847 1.00 96.94 101 VAL A N 1
ATOM 765 C CA . VAL A 1 101 ? -11.712 -4.309 22.557 1.00 96.94 101 VAL A CA 1
ATOM 766 C C . VAL A 1 101 ? -12.488 -5.623 22.500 1.00 96.94 101 VAL A C 1
ATOM 768 O O . VAL A 1 101 ? -13.672 -5.626 22.165 1.00 96.94 101 VAL A O 1
ATOM 771 N N . ARG A 1 102 ? -11.853 -6.739 22.875 1.00 96.81 102 ARG A N 1
ATOM 772 C CA . ARG A 1 102 ? -12.501 -8.054 22.912 1.00 96.81 102 ARG A CA 1
ATOM 773 C C . ARG A 1 102 ? -13.696 -8.057 23.859 1.00 96.81 102 ARG A C 1
ATOM 775 O O . ARG A 1 102 ? -14.760 -8.535 23.475 1.00 96.81 102 ARG A O 1
ATOM 782 N N . TYR A 1 103 ? -13.524 -7.541 25.073 1.00 96.06 103 TYR A N 1
ATOM 783 C CA . TYR A 1 103 ? -14.597 -7.491 26.059 1.00 96.06 103 TYR A CA 1
ATOM 784 C C . TYR A 1 103 ? -15.782 -6.656 25.563 1.00 96.06 103 TYR A C 1
ATOM 786 O O . TYR A 1 103 ? -16.915 -7.131 25.591 1.00 96.06 103 TYR A O 1
ATOM 794 N N . LEU A 1 104 ? -15.530 -5.445 25.061 1.00 95.75 104 LEU A N 1
ATOM 795 C CA . LEU A 1 104 ? -16.579 -4.544 24.585 1.00 95.75 104 LEU A CA 1
ATOM 796 C C . LEU A 1 104 ? -17.380 -5.170 23.437 1.00 95.75 104 LEU A C 1
ATOM 798 O O . LEU A 1 104 ? -18.608 -5.181 23.487 1.00 95.75 104 LEU A O 1
ATOM 802 N N . VAL A 1 105 ? -16.705 -5.758 22.444 1.00 96.12 105 VAL A N 1
ATOM 803 C CA . VAL A 1 105 ? -17.371 -6.410 21.304 1.00 96.12 105 VAL A CA 1
ATOM 804 C C . VAL A 1 105 ? -18.217 -7.607 21.752 1.00 96.12 105 VAL A C 1
ATOM 806 O O . VAL A 1 105 ? -19.369 -7.729 21.338 1.00 96.12 105 VAL A O 1
ATOM 809 N N . LEU A 1 106 ? -17.702 -8.459 22.648 1.00 95.25 106 LEU A N 1
ATOM 810 C CA . LEU A 1 106 ? -18.456 -9.606 23.175 1.00 95.25 106 LEU A CA 1
ATOM 811 C C . LEU A 1 106 ? -19.688 -9.200 23.999 1.00 95.25 106 LEU A C 1
ATOM 813 O O . LEU A 1 106 ? -20.635 -9.977 24.092 1.00 95.25 106 LEU A O 1
ATOM 817 N N . ASN A 1 107 ? -19.693 -7.994 24.569 1.00 94.25 107 ASN A N 1
ATOM 818 C CA . ASN A 1 107 ? -20.812 -7.461 25.347 1.00 94.25 107 ASN A CA 1
ATOM 819 C C . ASN A 1 107 ? -21.773 -6.590 24.518 1.00 94.25 107 ASN A C 1
ATOM 821 O O . ASN A 1 107 ? -22.638 -5.929 25.086 1.00 94.25 107 ASN A O 1
ATOM 825 N N . GLY A 1 108 ? -21.673 -6.607 23.186 1.00 91.31 108 GLY A N 1
ATOM 826 C CA . GLY A 1 108 ? -22.624 -5.928 22.302 1.00 91.31 108 GLY A CA 1
ATOM 827 C C . GLY A 1 108 ? -22.241 -4.497 21.926 1.00 91.31 108 GLY A C 1
ATOM 828 O O . GLY A 1 108 ? -23.119 -3.725 21.532 1.00 91.31 108 GLY A O 1
ATOM 829 N N . ALA A 1 109 ? -20.957 -4.133 22.031 1.00 95.00 109 ALA A N 1
ATOM 830 C CA . ALA A 1 109 ? -20.466 -2.916 21.395 1.00 95.00 109 ALA A CA 1
ATOM 831 C C . ALA A 1 109 ? -20.661 -2.990 19.871 1.00 95.00 109 ALA A C 1
ATOM 833 O O . ALA A 1 109 ? -20.324 -3.997 19.244 1.00 95.00 109 ALA A O 1
ATOM 834 N N . ASP A 1 110 ? -21.166 -1.918 19.271 1.00 95.38 110 ASP A N 1
ATOM 835 C CA . ASP A 1 110 ? -21.282 -1.779 17.830 1.00 95.38 110 ASP A CA 1
ATOM 836 C C . ASP A 1 110 ? -19.885 -1.620 17.226 1.00 95.38 110 ASP A C 1
ATOM 838 O O . ASP A 1 110 ? -19.210 -0.597 17.365 1.00 95.38 110 ASP A O 1
ATOM 842 N N . ILE A 1 111 ? -19.453 -2.681 16.550 1.00 96.31 111 ILE A N 1
ATOM 843 C CA . ILE A 1 111 ? -18.132 -2.790 15.944 1.00 96.31 111 ILE A CA 1
ATOM 844 C C . ILE A 1 111 ? -17.925 -1.818 14.776 1.00 96.31 111 ILE A C 1
ATOM 846 O O . ILE A 1 111 ? -16.786 -1.491 14.438 1.00 96.31 111 ILE A O 1
ATOM 850 N N . ASN A 1 112 ? -19.023 -1.353 14.175 1.00 96.25 112 ASN A N 1
ATOM 851 C CA . ASN A 1 112 ? -19.039 -0.454 13.028 1.00 96.25 112 ASN A CA 1
ATOM 852 C C . ASN A 1 112 ? -19.541 0.949 13.391 1.00 96.25 112 ASN A C 1
ATOM 854 O O . ASN A 1 112 ? -19.800 1.736 12.480 1.00 96.25 112 ASN A O 1
ATOM 858 N N . ALA A 1 113 ? -19.649 1.271 14.686 1.00 94.44 113 ALA A N 1
ATOM 859 C CA . ALA A 1 113 ? -20.003 2.610 15.140 1.00 94.44 113 ALA A CA 1
ATOM 860 C C . ALA A 1 113 ? -19.085 3.647 14.480 1.00 94.44 113 ALA A C 1
ATOM 862 O O . ALA A 1 113 ? -17.875 3.446 14.425 1.00 94.44 113 ALA A O 1
ATOM 863 N N . GLN A 1 114 ? -19.652 4.740 13.980 1.00 93.25 114 GLN A N 1
ATOM 864 C CA . GLN A 1 114 ? -18.898 5.845 13.393 1.00 93.25 114 GLN A CA 1
ATOM 865 C C . GLN A 1 114 ? -18.887 7.017 14.366 1.00 93.25 114 GLN A C 1
ATOM 867 O O . GLN A 1 114 ? -19.931 7.362 14.920 1.00 93.25 114 GLN A O 1
ATOM 872 N N . ASP A 1 115 ? -17.721 7.629 14.560 1.00 89.69 115 ASP A N 1
ATOM 873 C CA . ASP A 1 115 ? -17.638 8.885 15.301 1.00 89.69 115 ASP A CA 1
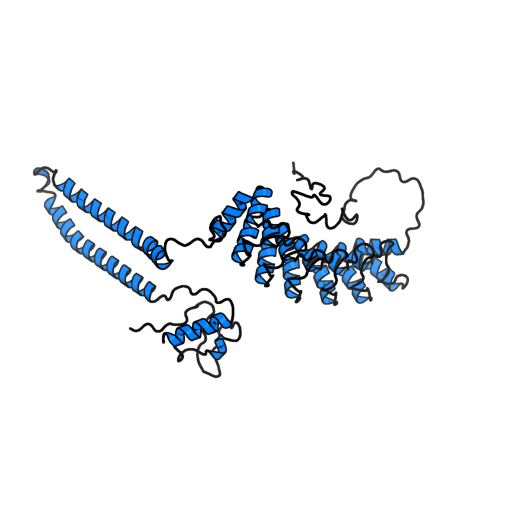ATOM 874 C C . ASP A 1 115 ? -18.328 10.045 14.553 1.00 89.69 115 ASP A C 1
ATOM 876 O O . ASP A 1 115 ? -18.594 9.987 13.345 1.00 89.69 115 ASP A O 1
ATOM 880 N N . ASN A 1 116 ? -18.654 11.116 15.282 1.00 87.75 116 ASN A N 1
ATOM 881 C CA . ASN A 1 116 ? -19.347 12.263 14.689 1.00 87.75 116 ASN A CA 1
ATOM 882 C C . ASN A 1 116 ? -18.393 13.201 13.938 1.00 87.75 116 ASN A C 1
ATOM 884 O O . ASN A 1 116 ? -18.832 13.913 13.039 1.00 87.75 116 ASN A O 1
ATOM 888 N N . GLU A 1 117 ? -17.113 13.248 14.321 1.00 85.19 117 GLU A N 1
ATOM 889 C CA . GLU A 1 117 ? -16.149 14.200 13.755 1.00 85.19 117 GLU A CA 1
ATOM 890 C C . GLU A 1 117 ? -15.596 13.740 12.399 1.00 85.19 117 GLU A C 1
ATOM 892 O O . GLU A 1 117 ? -15.478 14.548 11.478 1.00 85.19 117 GLU A O 1
ATOM 897 N N . PHE A 1 118 ? -15.269 12.453 12.258 1.00 86.44 118 PHE A N 1
ATOM 898 C CA . PHE A 1 118 ? -14.583 11.917 11.082 1.00 86.44 118 PHE A CA 1
ATOM 899 C C . PHE A 1 118 ? -15.362 10.810 10.377 1.00 86.44 118 PHE A C 1
ATOM 901 O O . PHE A 1 118 ? -14.883 10.303 9.364 1.00 86.44 118 PHE A O 1
ATOM 908 N N . HIS A 1 119 ? -16.533 10.419 10.885 1.00 91.44 119 HIS A N 1
ATOM 909 C CA . HIS A 1 119 ? -17.248 9.215 10.459 1.00 91.44 119 HIS A CA 1
ATOM 910 C C . HIS A 1 119 ? -16.341 7.975 10.415 1.00 91.44 119 HIS A C 1
ATOM 912 O O . HIS A 1 119 ? -16.545 7.050 9.625 1.00 91.44 119 HIS A O 1
ATOM 918 N N . ALA A 1 120 ? -15.316 7.953 11.267 1.00 92.56 120 ALA A N 1
ATOM 919 C CA . ALA A 1 120 ? -14.341 6.883 11.327 1.00 92.56 120 ALA A CA 1
ATOM 920 C C . ALA A 1 120 ? -14.840 5.800 12.283 1.00 92.56 120 ALA A C 1
ATOM 922 O O . ALA A 1 120 ? -15.378 6.096 13.344 1.00 92.56 120 ALA A O 1
ATOM 923 N N . THR A 1 121 ? -14.647 4.538 11.907 1.00 95.38 121 THR A N 1
ATOM 924 C CA . THR A 1 121 ? -14.975 3.390 12.770 1.00 95.38 121 THR A CA 1
ATOM 925 C C . THR A 1 121 ? -13.797 3.015 13.675 1.00 95.38 121 THR A C 1
ATOM 927 O O . THR A 1 121 ? -12.656 3.400 13.382 1.00 95.38 121 THR A O 1
ATOM 930 N N . PRO A 1 122 ? -13.984 2.182 14.720 1.00 95.31 122 PRO A N 1
ATOM 931 C CA . PRO A 1 122 ? -12.872 1.682 15.532 1.00 95.31 122 PRO A CA 1
ATOM 932 C C . PRO A 1 122 ? -11.772 1.016 14.690 1.00 95.31 122 PRO A C 1
ATOM 934 O O . PRO A 1 122 ? -10.582 1.153 14.981 1.00 95.31 122 PRO A O 1
ATOM 937 N N . LEU A 1 123 ? -12.161 0.359 13.590 1.00 96.44 123 LEU A N 1
ATOM 938 C CA . LEU A 1 123 ? -11.246 -0.261 12.632 1.00 96.44 123 LEU A CA 1
ATOM 939 C C . LEU A 1 123 ? -10.393 0.771 11.876 1.00 96.44 123 LEU A C 1
ATOM 941 O O . LEU A 1 123 ? -9.199 0.538 11.680 1.00 96.44 123 LEU A O 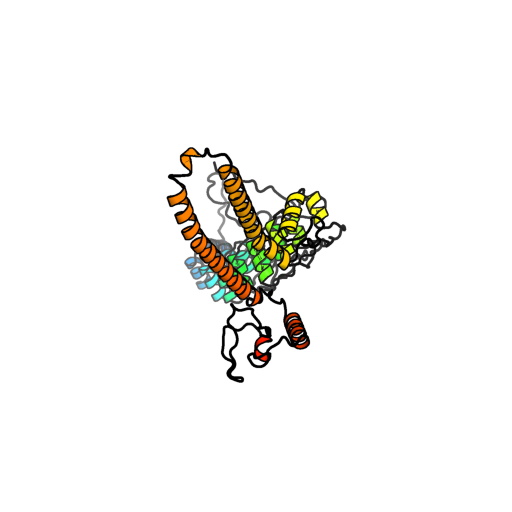1
ATOM 945 N N . HIS A 1 124 ? -10.969 1.914 11.488 1.00 94.62 124 HIS A N 1
ATOM 946 C CA . HIS A 1 124 ? -10.226 3.012 10.858 1.00 94.62 124 HIS A CA 1
ATOM 947 C C . HIS A 1 124 ? -9.157 3.560 11.806 1.00 94.62 124 HIS A C 1
ATOM 949 O O . HIS A 1 124 ? -7.993 3.694 11.424 1.00 94.62 124 HIS A O 1
ATOM 955 N N . TRP A 1 125 ? -9.518 3.803 13.067 1.00 93.31 125 TRP A N 1
ATOM 956 C CA . TRP A 1 125 ? -8.583 4.291 14.079 1.00 93.31 125 TRP A CA 1
ATOM 957 C C . TRP A 1 125 ? -7.457 3.301 14.388 1.00 93.31 125 TRP A C 1
ATOM 959 O O . TRP A 1 125 ? -6.287 3.694 14.431 1.00 93.31 125 TRP A O 1
ATOM 969 N N . ALA A 1 126 ? -7.781 2.012 14.527 1.00 94.38 126 ALA A N 1
ATOM 970 C CA . ALA A 1 126 ? -6.781 0.964 14.703 1.00 94.38 126 ALA A CA 1
ATOM 971 C C . ALA A 1 126 ? -5.814 0.901 13.505 1.00 94.38 126 ALA A C 1
ATOM 973 O O . ALA A 1 126 ? -4.594 0.835 13.680 1.00 94.38 126 ALA A O 1
ATOM 974 N N . ALA A 1 127 ? -6.336 0.987 12.277 1.00 93.56 127 ALA A N 1
ATOM 975 C CA . ALA A 1 127 ? -5.516 0.943 11.072 1.00 93.56 127 ALA A CA 1
ATOM 976 C C . ALA A 1 127 ? -4.626 2.180 10.898 1.00 93.56 127 ALA A C 1
ATOM 978 O O . ALA A 1 127 ? -3.453 2.046 10.547 1.00 93.56 127 ALA A O 1
ATOM 979 N N . LYS A 1 128 ? -5.147 3.370 11.214 1.00 90.50 128 LYS A N 1
ATOM 980 C CA . LYS A 1 128 ? -4.396 4.631 11.205 1.00 90.50 128 LYS A CA 1
ATOM 981 C C . LYS A 1 128 ? -3.187 4.592 12.138 1.00 90.50 128 LYS A C 1
ATOM 983 O O . LYS A 1 128 ? -2.132 5.108 11.775 1.00 90.50 128 LYS A O 1
ATOM 988 N N . ASN A 1 129 ? -3.310 3.966 13.307 1.00 88.62 129 ASN A N 1
ATOM 989 C CA . ASN A 1 129 ? -2.194 3.833 14.248 1.00 88.62 129 ASN A CA 1
ATOM 990 C C . ASN A 1 129 ? -1.265 2.650 13.924 1.00 88.62 129 ASN A C 1
ATOM 992 O O . ASN A 1 129 ? -0.116 2.637 14.368 1.00 88.62 129 ASN A O 1
ATOM 996 N N . GLY A 1 130 ? -1.701 1.722 13.066 1.00 90.38 130 GLY A N 1
ATOM 997 C CA . GLY A 1 130 ? -0.945 0.523 12.705 1.00 90.38 130 GLY A CA 1
ATOM 998 C C . GLY A 1 130 ? -1.124 -0.633 13.694 1.00 90.38 130 GLY A C 1
ATOM 999 O O . GLY A 1 130 ? -0.289 -1.537 13.720 1.00 90.38 130 GLY A O 1
ATOM 1000 N N . ASN A 1 131 ? -2.201 -0.608 14.482 1.00 93.69 131 ASN A N 1
ATOM 1001 C CA . ASN A 1 131 ? -2.507 -1.541 15.567 1.00 93.69 131 ASN A CA 1
ATOM 1002 C C . ASN A 1 131 ? -2.977 -2.894 15.007 1.00 93.69 131 ASN A C 1
ATOM 1004 O O . ASN A 1 131 ? -4.171 -3.185 14.930 1.00 93.69 131 ASN A O 1
ATOM 1008 N N . LEU A 1 132 ? -2.027 -3.719 14.557 1.00 94.75 132 LEU A N 1
ATOM 1009 C CA . LEU A 1 132 ? -2.298 -4.971 13.841 1.00 94.75 132 LEU A CA 1
ATOM 1010 C C . LEU A 1 132 ? -3.194 -5.937 14.628 1.00 94.75 132 LEU A C 1
ATOM 1012 O O . LEU A 1 132 ? -4.101 -6.530 14.047 1.00 94.75 132 LEU A O 1
ATOM 1016 N N . TYR A 1 133 ? -2.946 -6.110 15.928 1.00 95.50 133 TYR A N 1
ATOM 1017 C CA . TYR A 1 133 ? -3.696 -7.060 16.752 1.00 95.50 133 TYR A CA 1
ATOM 1018 C C . TYR A 1 133 ? -5.136 -6.607 16.968 1.00 95.50 133 TYR A C 1
ATOM 1020 O O . TYR A 1 133 ? -6.058 -7.413 16.832 1.00 95.50 133 TYR A O 1
ATOM 1028 N N . THR A 1 134 ? -5.338 -5.315 17.220 1.00 96.19 134 THR A N 1
ATOM 1029 C CA . THR A 1 134 ? -6.673 -4.716 17.286 1.00 96.19 134 THR A CA 1
ATOM 1030 C C . THR A 1 134 ? -7.413 -4.849 15.956 1.00 96.19 134 THR A C 1
ATOM 1032 O O . THR A 1 134 ? -8.556 -5.300 15.945 1.00 96.19 134 THR A O 1
ATOM 1035 N N . VAL A 1 135 ? -6.765 -4.545 14.824 1.00 96.56 135 VAL A N 1
ATOM 1036 C CA . VAL A 1 135 ? -7.366 -4.733 13.490 1.00 96.56 135 VAL A CA 1
ATOM 1037 C C . VAL A 1 135 ? -7.767 -6.192 13.276 1.00 96.56 135 VAL A C 1
ATOM 1039 O O . VAL A 1 135 ? -8.889 -6.464 12.857 1.00 96.56 135 VAL A O 1
ATOM 1042 N N . HIS A 1 136 ? -6.881 -7.136 13.598 1.00 96.06 136 HIS A N 1
ATOM 1043 C CA . HIS A 1 136 ? -7.184 -8.561 13.502 1.00 96.06 136 HIS A CA 1
ATOM 1044 C C . HIS A 1 136 ? -8.401 -8.941 14.355 1.00 96.06 136 HIS A C 1
ATOM 1046 O O . HIS A 1 136 ? -9.271 -9.676 13.893 1.00 96.06 136 HIS A O 1
ATOM 1052 N N . MET A 1 137 ? -8.477 -8.445 15.592 1.00 96.56 137 MET A N 1
ATOM 1053 C CA . MET A 1 137 ? -9.592 -8.716 16.500 1.00 96.56 137 MET A CA 1
ATOM 1054 C C . MET A 1 137 ? -10.913 -8.166 15.960 1.00 96.56 137 MET A C 1
ATOM 1056 O O . MET A 1 137 ? -11.903 -8.889 15.912 1.00 96.56 137 MET A O 1
ATOM 1060 N N . LEU A 1 138 ? -10.917 -6.916 15.494 1.00 96.62 138 LEU A N 1
ATOM 1061 C CA . LEU A 1 138 ? -12.104 -6.276 14.933 1.00 96.62 138 LEU A CA 1
ATOM 1062 C C . LEU A 1 138 ? -12.601 -7.009 13.677 1.00 96.62 138 LEU A C 1
ATOM 1064 O O . LEU A 1 138 ? -13.791 -7.287 13.552 1.00 96.62 138 LEU A O 1
ATOM 1068 N N . LEU A 1 139 ? -11.703 -7.400 12.769 1.00 95.94 139 LEU A N 1
ATOM 1069 C CA . LEU A 1 139 ? -12.088 -8.166 11.578 1.00 95.94 139 LEU A CA 1
ATOM 1070 C C . LEU A 1 139 ? -12.591 -9.568 11.916 1.00 95.94 139 LEU A C 1
ATOM 1072 O O . LEU A 1 139 ? -13.544 -10.037 11.299 1.00 95.94 139 LEU A O 1
ATOM 1076 N N . HIS A 1 140 ? -11.998 -10.222 12.918 1.00 95.25 140 HIS A N 1
ATOM 1077 C CA . HIS A 1 140 ? -12.459 -11.528 13.384 1.00 95.25 140 HIS A CA 1
ATOM 1078 C C . HIS A 1 140 ? -13.914 -11.491 13.879 1.00 95.25 140 HIS A C 1
ATOM 1080 O O . HIS A 1 140 ? -14.663 -12.432 13.630 1.00 95.25 140 HIS A O 1
ATOM 1086 N N . TYR A 1 141 ? -14.325 -10.391 14.517 1.00 95.50 141 TYR A N 1
ATOM 1087 C CA . TYR A 1 141 ? -15.696 -10.179 14.988 1.00 95.50 141 TYR A CA 1
ATOM 1088 C C . TYR A 1 141 ? -16.624 -9.498 13.965 1.00 95.50 141 TYR A C 1
ATOM 1090 O O . TYR A 1 141 ? -17.744 -9.128 14.309 1.00 95.50 141 TYR A O 1
ATOM 1098 N N . GLY A 1 142 ? -16.205 -9.368 12.702 1.00 93.25 142 GLY A N 1
ATOM 1099 C CA . GLY A 1 142 ? -17.083 -8.925 11.615 1.00 93.25 142 GLY A CA 1
ATOM 1100 C C . GLY A 1 142 ? -17.111 -7.417 11.356 1.00 93.25 142 GLY A C 1
ATOM 1101 O O . GLY A 1 142 ? -18.096 -6.920 10.810 1.00 93.25 142 GLY A O 1
ATOM 1102 N N . ALA A 1 143 ? -16.054 -6.679 11.709 1.00 95.62 143 ALA A N 1
ATOM 1103 C CA . ALA A 1 143 ? -15.928 -5.277 11.313 1.00 95.62 143 ALA A CA 1
ATOM 1104 C C . ALA A 1 143 ? -15.924 -5.124 9.778 1.00 95.62 143 ALA A C 1
ATOM 1106 O O . ALA A 1 143 ? -15.260 -5.873 9.056 1.00 95.62 143 ALA A O 1
ATOM 1107 N N . CYS A 1 144 ? -16.650 -4.129 9.272 1.00 93.44 144 CYS A N 1
ATOM 1108 C CA . CYS A 1 144 ? -16.796 -3.881 7.843 1.00 93.44 144 CYS A CA 1
ATOM 1109 C C . CYS A 1 144 ? -15.558 -3.179 7.265 1.00 93.44 144 CYS A C 1
ATOM 1111 O O . CYS A 1 144 ? -15.212 -2.067 7.656 1.00 93.44 144 CYS A O 1
ATOM 1113 N N . LEU A 1 145 ? -14.928 -3.798 6.261 1.00 92.81 145 LEU A N 1
ATOM 1114 C CA . LEU A 1 145 ? -13.762 -3.244 5.548 1.00 92.81 145 LEU A CA 1
ATOM 1115 C C . LEU A 1 145 ? -14.115 -2.167 4.508 1.00 92.81 145 LEU A C 1
ATOM 1117 O O . LEU A 1 145 ? -13.224 -1.489 4.003 1.00 92.81 145 LEU A O 1
ATOM 1121 N N . HIS A 1 146 ? -15.393 -2.071 4.140 1.00 89.31 146 HIS A N 1
ATOM 1122 C CA . HIS A 1 146 ? -15.891 -1.259 3.021 1.00 89.31 146 HIS A CA 1
ATOM 1123 C C . HIS A 1 146 ? -16.395 0.119 3.455 1.00 89.31 146 HIS A C 1
ATOM 1125 O O . HIS A 1 146 ? -16.736 0.929 2.599 1.00 89.31 146 HIS A O 1
ATOM 1131 N N . LEU A 1 147 ? -16.480 0.366 4.764 1.00 92.81 147 LEU A N 1
ATOM 1132 C CA . LEU A 1 147 ? -16.832 1.679 5.286 1.00 92.81 147 LEU A CA 1
ATOM 1133 C C . LEU A 1 147 ? -15.692 2.661 5.011 1.00 92.81 147 LEU A C 1
ATOM 1135 O O . LEU A 1 147 ? -14.526 2.265 4.935 1.00 92.81 147 LEU A O 1
ATOM 1139 N N . THR A 1 148 ? -16.058 3.926 4.865 1.00 93.00 148 THR A N 1
ATOM 1140 C CA . THR A 1 148 ? -15.145 5.034 4.595 1.00 93.00 148 THR A CA 1
ATOM 1141 C C . THR A 1 148 ? -15.343 6.135 5.626 1.00 93.00 148 THR A C 1
ATOM 1143 O O . THR A 1 148 ? -16.448 6.306 6.144 1.00 93.00 148 THR A O 1
ATOM 1146 N N . ASP A 1 149 ? -14.281 6.885 5.902 1.00 91.25 149 ASP A N 1
ATOM 1147 C CA . ASP A 1 149 ? -14.348 8.104 6.711 1.00 91.25 149 ASP A CA 1
ATOM 1148 C C . ASP A 1 149 ? -14.887 9.313 5.907 1.00 91.25 149 ASP A C 1
ATOM 1150 O O . ASP A 1 149 ? -15.270 9.185 4.740 1.00 91.25 149 ASP A O 1
ATOM 1154 N N . VAL A 1 150 ? -14.918 10.500 6.526 1.00 90.56 150 VAL A N 1
ATOM 1155 C CA . VAL A 1 150 ? -15.348 11.782 5.919 1.00 90.56 150 VAL A CA 1
ATOM 1156 C C . VAL A 1 150 ? -14.552 12.168 4.664 1.00 90.56 150 VAL A C 1
ATOM 1158 O O . VAL A 1 150 ? -15.019 13.008 3.903 1.00 90.56 150 VAL A O 1
ATOM 1161 N N . GLN A 1 151 ? -13.354 11.612 4.456 1.00 87.00 151 GLN A N 1
ATOM 1162 C CA . GLN A 1 151 ? -12.506 11.878 3.285 1.00 87.00 151 GLN A CA 1
ATOM 1163 C C . GLN A 1 151 ? -12.569 10.742 2.252 1.00 87.00 151 GLN A C 1
ATOM 1165 O O . GLN A 1 151 ? -11.780 10.713 1.299 1.00 87.00 151 GLN A O 1
ATOM 1170 N N . GLY A 1 152 ? -13.469 9.776 2.446 1.00 90.56 152 GLY A N 1
ATOM 1171 C CA . GLY A 1 152 ? -13.582 8.595 1.604 1.00 90.56 152 GLY A CA 1
ATOM 1172 C C . GLY A 1 152 ? -12.485 7.558 1.867 1.00 90.56 152 GLY A C 1
ATOM 1173 O O . GLY A 1 152 ? -12.358 6.594 1.111 1.00 90.56 152 GLY A O 1
ATOM 1174 N N . PHE A 1 153 ? -11.665 7.701 2.915 1.00 92.81 153 PHE A N 1
ATOM 1175 C CA . PHE A 1 153 ? -10.609 6.733 3.179 1.00 92.81 153 PHE A CA 1
ATOM 1176 C C . PHE A 1 153 ? -11.165 5.434 3.726 1.00 92.81 153 PHE A C 1
ATOM 1178 O O . PHE A 1 153 ? -11.794 5.380 4.777 1.00 92.81 153 PHE A O 1
ATOM 1185 N N . THR A 1 154 ? -10.817 4.358 3.031 1.00 93.06 154 THR A N 1
ATOM 1186 C CA . THR A 1 154 ? -10.937 2.999 3.554 1.00 93.06 154 THR A CA 1
ATOM 1187 C C . THR A 1 154 ? -9.789 2.665 4.511 1.00 93.06 154 THR A C 1
ATOM 1189 O O . THR A 1 154 ? -8.726 3.291 4.523 1.00 93.06 154 THR A O 1
ATOM 1192 N N . VAL A 1 155 ? -9.946 1.567 5.245 1.00 94.12 155 VAL A N 1
ATOM 1193 C CA . VAL A 1 155 ? -8.912 0.985 6.118 1.00 94.12 155 VAL A CA 1
ATOM 1194 C C . VAL A 1 155 ? -7.573 0.775 5.389 1.00 94.12 155 VAL A C 1
ATOM 1196 O O . VAL A 1 155 ? -6.508 1.006 5.966 1.00 94.12 155 VAL A O 1
ATOM 1199 N N . LEU A 1 156 ? -7.609 0.378 4.107 1.00 95.06 156 LEU A N 1
ATOM 1200 C CA . LEU A 1 156 ? -6.402 0.200 3.294 1.00 95.06 156 LEU A CA 1
ATOM 1201 C C . LEU A 1 156 ? -5.689 1.533 3.040 1.00 95.06 156 LEU A C 1
ATOM 1203 O O . LEU A 1 156 ? -4.470 1.589 3.183 1.00 95.06 156 LEU A O 1
ATOM 1207 N N . HIS A 1 157 ? -6.425 2.610 2.748 1.00 93.25 157 HIS A N 1
ATOM 1208 C CA . HIS A 1 157 ? -5.844 3.948 2.613 1.00 93.25 157 HIS A CA 1
ATOM 1209 C C . HIS A 1 157 ? -5.107 4.361 3.888 1.00 93.25 157 HIS A C 1
ATOM 1211 O O . HIS A 1 157 ? -3.922 4.690 3.832 1.00 93.25 157 HIS A O 1
ATOM 1217 N N . LEU A 1 158 ? -5.755 4.239 5.050 1.00 91.88 158 LEU A N 1
ATOM 1218 C CA . LEU A 1 158 ? -5.153 4.599 6.337 1.00 91.88 158 LEU A CA 1
ATOM 1219 C C . LEU A 1 158 ? -3.907 3.760 6.659 1.00 91.88 158 LEU A C 1
ATOM 1221 O O . LEU A 1 158 ? -2.887 4.306 7.086 1.00 91.88 158 LEU A O 1
ATOM 1225 N N . ALA A 1 159 ? -3.947 2.452 6.388 1.00 93.25 159 ALA A N 1
ATOM 1226 C CA . ALA A 1 159 ? -2.803 1.561 6.576 1.00 93.25 159 ALA A CA 1
ATOM 1227 C C . ALA A 1 159 ? -1.617 1.923 5.661 1.00 93.25 159 ALA A C 1
ATOM 1229 O O . ALA A 1 159 ? -0.465 1.902 6.108 1.00 93.25 159 ALA A O 1
ATOM 1230 N N . THR A 1 160 ? -1.893 2.281 4.398 1.00 92.12 160 THR A N 1
ATOM 1231 C CA . THR A 1 160 ? -0.859 2.745 3.459 1.00 92.12 160 THR A CA 1
ATOM 1232 C C . THR A 1 160 ? -0.288 4.098 3.860 1.00 92.12 160 THR A C 1
ATOM 1234 O O . THR A 1 160 ? 0.929 4.259 3.855 1.00 92.12 160 THR A O 1
ATOM 1237 N N . HIS A 1 161 ? -1.130 5.036 4.302 1.00 87.38 161 HIS A N 1
ATOM 1238 C CA . HIS A 1 161 ? -0.685 6.346 4.762 1.00 87.38 161 HIS A CA 1
ATOM 1239 C C . HIS A 1 161 ? 0.223 6.245 5.995 1.00 87.38 161 HIS A C 1
ATOM 1241 O O . HIS A 1 161 ? 1.209 6.970 6.101 1.00 87.38 161 HIS A O 1
ATOM 1247 N N . ARG A 1 162 ? -0.072 5.318 6.917 1.00 87.00 162 ARG A N 1
ATOM 1248 C CA . ARG A 1 162 ? 0.757 5.061 8.106 1.00 87.00 162 ARG A CA 1
ATOM 1249 C C . ARG A 1 162 ? 2.106 4.398 7.783 1.00 87.00 162 ARG A C 1
ATOM 1251 O O . ARG A 1 162 ? 2.957 4.316 8.676 1.00 87.00 162 ARG A O 1
ATOM 1258 N N . SER A 1 163 ? 2.286 3.915 6.553 1.00 88.62 163 SER A N 1
ATOM 1259 C CA . SER A 1 163 ? 3.433 3.121 6.099 1.00 88.62 163 SER A CA 1
ATOM 1260 C C . SER A 1 163 ? 3.584 1.784 6.846 1.00 88.62 163 SER A C 1
ATOM 1262 O O . SER A 1 163 ? 4.691 1.275 7.032 1.00 88.62 163 SER A O 1
ATOM 1264 N N . SER A 1 164 ? 2.470 1.181 7.289 1.00 89.75 164 SER A N 1
ATOM 1265 C CA . SER A 1 164 ? 2.490 -0.086 8.036 1.00 89.75 164 SER A CA 1
ATOM 1266 C C . SER A 1 164 ? 2.457 -1.298 7.099 1.00 89.75 164 SER A C 1
ATOM 1268 O O . SER A 1 164 ? 1.398 -1.813 6.741 1.00 89.75 164 SER A O 1
ATOM 1270 N N . VAL A 1 165 ? 3.641 -1.785 6.715 1.00 93.12 165 VAL A N 1
ATOM 1271 C CA . VAL A 1 165 ? 3.814 -2.914 5.777 1.00 93.12 165 VAL A CA 1
ATOM 1272 C C . VAL A 1 165 ? 3.060 -4.170 6.229 1.00 93.12 165 VAL A C 1
ATOM 1274 O O . VAL A 1 165 ? 2.369 -4.796 5.429 1.00 93.12 165 VAL A O 1
ATOM 1277 N N . MET A 1 166 ? 3.163 -4.537 7.511 1.00 94.56 166 MET A N 1
ATOM 1278 C CA . MET A 1 166 ? 2.529 -5.756 8.030 1.00 94.56 166 MET A CA 1
ATOM 1279 C C . MET A 1 166 ? 1.001 -5.654 8.026 1.00 94.56 166 MET A C 1
ATOM 1281 O O . MET A 1 166 ? 0.318 -6.615 7.677 1.00 94.56 166 MET A O 1
ATOM 1285 N N . LEU A 1 167 ? 0.464 -4.482 8.370 1.00 94.62 167 LEU A N 1
ATOM 1286 C CA . LEU A 1 167 ? -0.972 -4.242 8.342 1.00 94.62 167 LEU A CA 1
ATOM 1287 C C . LEU A 1 167 ? -1.513 -4.283 6.911 1.00 94.62 167 LEU A C 1
ATOM 1289 O O . LEU A 1 167 ? -2.515 -4.946 6.665 1.00 94.62 167 LEU A O 1
ATOM 1293 N N . VAL A 1 168 ? -0.828 -3.644 5.957 1.00 95.25 168 VAL A N 1
ATOM 1294 C CA . VAL A 1 168 ? -1.208 -3.719 4.539 1.00 95.25 168 VAL A CA 1
ATOM 1295 C C . VAL A 1 168 ? -1.174 -5.166 4.050 1.00 95.25 168 VAL A C 1
ATOM 1297 O O . VAL A 1 168 ? -2.122 -5.606 3.406 1.00 95.25 168 VAL A O 1
ATOM 1300 N N . LEU A 1 169 ? -0.133 -5.934 4.394 1.00 94.81 169 LEU A N 1
ATOM 1301 C CA . LEU A 1 169 ? -0.049 -7.351 4.031 1.00 94.81 169 LEU A CA 1
ATOM 1302 C C . LEU A 1 169 ? -1.259 -8.120 4.560 1.00 94.81 169 LEU A C 1
ATOM 1304 O O . LEU A 1 169 ? -1.891 -8.857 3.810 1.00 94.81 169 LEU A O 1
ATOM 1308 N N . TYR A 1 170 ? -1.579 -7.932 5.839 1.00 95.31 170 TYR A N 1
ATOM 1309 C CA . TYR A 1 170 ? -2.707 -8.589 6.480 1.00 95.31 170 TYR A CA 1
ATOM 1310 C C . TYR A 1 170 ? -4.041 -8.220 5.819 1.00 95.31 170 TYR A C 1
ATOM 1312 O O . TYR A 1 170 ? -4.806 -9.119 5.485 1.00 95.31 170 TYR A O 1
ATOM 1320 N N . LEU A 1 171 ? -4.296 -6.932 5.564 1.00 94.44 171 LEU A N 1
ATOM 1321 C CA . LEU A 1 171 ? -5.530 -6.459 4.926 1.00 94.44 171 LEU A CA 1
ATOM 1322 C C . LEU A 1 171 ? -5.703 -7.004 3.507 1.00 94.44 171 LEU A C 1
ATOM 1324 O O . LEU A 1 171 ? -6.810 -7.390 3.139 1.00 94.44 171 LEU A O 1
ATOM 1328 N N . LEU A 1 172 ? -4.622 -7.095 2.728 1.00 93.06 172 LEU A N 1
ATOM 1329 C CA . LEU A 1 172 ? -4.668 -7.669 1.382 1.00 93.06 172 LEU A CA 1
ATOM 1330 C C . LEU A 1 172 ? -5.152 -9.130 1.404 1.00 93.06 172 LEU A C 1
ATOM 1332 O O . LEU A 1 172 ? -5.948 -9.523 0.554 1.00 93.06 172 LEU A O 1
ATOM 1336 N N . TYR A 1 173 ? -4.794 -9.909 2.431 1.00 93.00 173 TYR A N 1
ATOM 1337 C CA . TYR A 1 173 ? -5.319 -11.268 2.614 1.00 93.00 173 TYR A CA 1
ATOM 1338 C C . TYR A 1 173 ? -6.814 -11.337 2.974 1.00 93.00 173 TYR A C 1
ATOM 1340 O O . TYR A 1 173 ? -7.406 -12.404 2.821 1.00 93.00 173 TYR A O 1
ATOM 1348 N N . GLN A 1 174 ? -7.448 -10.239 3.399 1.00 88.25 174 GLN A N 1
ATOM 1349 C CA . GLN A 1 174 ? -8.856 -10.199 3.829 1.00 88.25 174 GLN A CA 1
ATOM 1350 C C . GLN A 1 174 ? -9.852 -9.933 2.680 1.00 88.25 174 GLN A C 1
ATOM 1352 O O . GLN A 1 174 ? -10.964 -9.472 2.920 1.00 88.25 174 GLN A O 1
ATOM 1357 N N . ASN A 1 175 ? -9.478 -10.226 1.425 1.00 81.12 175 ASN A N 1
ATOM 1358 C CA . ASN A 1 175 ? -10.283 -9.964 0.216 1.00 81.12 175 ASN A CA 1
ATOM 1359 C C . ASN A 1 175 ? -10.720 -8.491 0.059 1.00 81.12 175 ASN A C 1
ATOM 1361 O O . ASN A 1 175 ? -11.797 -8.210 -0.471 1.00 81.12 175 ASN A O 1
ATOM 1365 N N . ILE A 1 176 ? -9.897 -7.540 0.509 1.00 89.94 176 ILE A N 1
ATOM 1366 C CA . ILE A 1 176 ? -10.162 -6.112 0.307 1.00 89.94 176 ILE A CA 1
ATOM 1367 C C . ILE A 1 176 ? -9.958 -5.714 -1.161 1.00 89.94 176 ILE A C 1
ATOM 1369 O O . ILE A 1 176 ? -9.071 -6.227 -1.848 1.00 89.94 176 ILE A O 1
ATOM 1373 N N . GLN A 1 177 ? -10.759 -4.763 -1.644 1.00 90.69 177 GLN A N 1
ATOM 1374 C CA . GLN A 1 177 ? -10.528 -4.144 -2.946 1.00 90.69 177 GLN A CA 1
ATOM 1375 C C . GLN A 1 177 ? -9.235 -3.321 -2.900 1.00 90.69 177 GLN A C 1
ATOM 1377 O O . GLN A 1 177 ? -9.130 -2.362 -2.139 1.00 90.69 177 GLN A O 1
ATOM 1382 N N . VAL A 1 178 ? -8.256 -3.702 -3.724 1.00 93.00 178 VAL A N 1
ATOM 1383 C CA . VAL A 1 178 ? -6.940 -3.041 -3.796 1.00 93.00 178 VAL A CA 1
ATOM 1384 C C . VAL A 1 178 ? -7.050 -1.641 -4.403 1.00 93.00 178 VAL A C 1
ATOM 1386 O O . VAL A 1 178 ? -6.420 -0.704 -3.921 1.00 93.00 178 VAL A O 1
ATOM 1389 N N . ASP A 1 179 ? -7.893 -1.499 -5.427 1.00 94.19 179 ASP A N 1
ATOM 1390 C CA . ASP A 1 179 ? -8.172 -0.240 -6.125 1.00 94.19 179 ASP A CA 1
ATOM 1391 C C . ASP A 1 179 ? -9.415 0.451 -5.535 1.00 94.19 179 ASP A C 1
ATOM 1393 O O . ASP A 1 179 ? -10.358 0.782 -6.256 1.00 94.19 179 ASP A O 1
ATOM 1397 N N . CYS A 1 180 ? -9.485 0.582 -4.209 1.00 93.44 180 CYS A N 1
ATOM 1398 C CA . CYS A 1 180 ? -10.485 1.448 -3.584 1.00 93.44 180 CYS A CA 1
ATOM 1399 C C . CYS A 1 180 ? -10.149 2.920 -3.859 1.00 93.44 180 CYS A C 1
ATOM 1401 O O . CYS A 1 180 ? -8.990 3.259 -4.084 1.00 93.44 180 CYS A O 1
ATOM 1403 N N . LEU A 1 181 ? -11.165 3.779 -3.863 1.00 94.31 181 LEU A N 1
ATOM 1404 C CA . LEU A 1 181 ? -11.029 5.200 -4.176 1.00 94.31 181 LEU A CA 1
ATOM 1405 C C . LEU A 1 181 ? -11.363 6.027 -2.936 1.00 94.31 181 LEU A C 1
ATOM 1407 O O . LEU A 1 181 ? -12.328 5.704 -2.246 1.00 94.31 181 LEU A O 1
ATOM 1411 N N . ASP A 1 182 ? -10.556 7.049 -2.663 1.00 92.56 182 ASP A N 1
ATOM 1412 C CA . ASP A 1 182 ? -10.908 8.120 -1.727 1.00 92.56 182 ASP A CA 1
ATOM 1413 C C . ASP A 1 182 ? -11.819 9.171 -2.391 1.00 92.56 182 ASP A C 1
ATOM 1415 O O . ASP A 1 182 ? -12.116 9.092 -3.587 1.00 92.56 182 ASP A O 1
ATOM 1419 N N . ASP A 1 183 ? -12.230 10.204 -1.650 1.00 91.56 183 ASP A N 1
ATOM 1420 C CA . ASP A 1 183 ? -13.077 11.275 -2.194 1.00 91.56 183 ASP A CA 1
ATOM 1421 C C . ASP A 1 183 ? -12.404 12.092 -3.305 1.00 91.56 183 ASP A C 1
ATOM 1423 O O . ASP A 1 183 ? -13.058 12.908 -3.953 1.00 91.56 183 ASP A O 1
ATOM 1427 N N . ASN A 1 184 ? -11.103 11.922 -3.542 1.00 90.94 184 ASN A N 1
ATOM 1428 C CA . ASN A 1 184 ? -10.368 12.534 -4.644 1.00 90.94 184 ASN A CA 1
ATOM 1429 C C . ASN A 1 184 ? -10.065 11.543 -5.775 1.00 90.94 184 ASN A C 1
ATOM 1431 O O . ASN A 1 184 ? -9.238 11.857 -6.632 1.00 90.94 184 ASN A O 1
ATOM 1435 N N . ASP A 1 185 ? -10.730 10.388 -5.803 1.00 94.50 185 ASP A N 1
ATOM 1436 C CA . ASP A 1 185 ? -10.494 9.287 -6.741 1.00 94.50 185 ASP A CA 1
ATOM 1437 C C . ASP A 1 185 ? -9.053 8.743 -6.691 1.00 94.50 185 ASP A C 1
ATOM 1439 O O . ASP A 1 185 ? -8.537 8.183 -7.662 1.00 94.50 185 ASP A O 1
ATOM 1443 N N . ARG A 1 186 ? -8.358 8.910 -5.560 1.00 94.31 186 ARG A N 1
ATOM 1444 C CA . ARG A 1 186 ? -7.006 8.380 -5.373 1.00 94.31 186 ARG A CA 1
ATOM 1445 C C . ARG A 1 186 ? -7.079 6.963 -4.848 1.00 94.31 186 ARG A C 1
ATOM 1447 O O . ARG A 1 186 ? -7.911 6.634 -4.012 1.00 94.31 186 ARG A O 1
ATOM 1454 N N . THR A 1 187 ? -6.150 6.141 -5.321 1.00 95.62 187 THR A N 1
ATOM 1455 C CA . THR A 1 187 ? -6.000 4.751 -4.882 1.00 95.62 187 THR A CA 1
ATOM 1456 C C . THR A 1 187 ? -4.935 4.614 -3.794 1.00 95.62 187 THR A C 1
ATOM 1458 O O . THR A 1 187 ? -4.017 5.442 -3.723 1.00 95.62 187 THR A O 1
ATOM 1461 N N . PRO A 1 188 ? -4.929 3.515 -3.016 1.00 95.12 188 PRO A N 1
ATOM 1462 C CA . PRO A 1 188 ? -3.851 3.224 -2.070 1.00 95.12 188 PRO A CA 1
ATOM 1463 C C . PRO A 1 188 ? -2.468 3.175 -2.737 1.00 95.12 188 PRO A C 1
ATOM 1465 O O . PRO A 1 188 ? -1.461 3.525 -2.123 1.00 95.12 188 PRO A O 1
ATOM 1468 N N . LEU A 1 189 ? -2.401 2.797 -4.022 1.00 96.75 189 LEU A N 1
ATOM 1469 C CA . LEU A 1 189 ? -1.163 2.818 -4.803 1.00 96.75 189 LEU A CA 1
ATOM 1470 C C . LEU A 1 189 ? -0.638 4.248 -5.016 1.00 96.75 189 LEU A C 1
ATOM 1472 O O . LEU A 1 189 ? 0.573 4.468 -4.951 1.00 96.75 189 LEU A O 1
ATOM 1476 N N . MET A 1 190 ? -1.523 5.224 -5.248 1.00 95.44 190 MET A N 1
ATOM 1477 C CA . MET A 1 190 ? -1.141 6.639 -5.345 1.00 95.44 190 MET A CA 1
ATOM 1478 C C . MET A 1 190 ? -0.625 7.173 -4.008 1.00 95.44 190 MET A C 1
ATOM 1480 O O . MET A 1 190 ? 0.380 7.881 -3.991 1.00 95.44 190 MET A O 1
ATOM 1484 N N . TRP A 1 191 ? -1.246 6.779 -2.893 1.00 93.81 191 TRP A N 1
ATOM 1485 C CA . TRP A 1 191 ? -0.782 7.129 -1.548 1.00 93.81 191 TRP A CA 1
ATOM 1486 C C . TRP A 1 191 ? 0.583 6.514 -1.220 1.00 93.81 191 TRP A C 1
ATOM 1488 O O . TRP A 1 191 ? 1.483 7.225 -0.776 1.00 93.81 191 TRP A O 1
ATOM 1498 N N . ALA A 1 192 ? 0.799 5.235 -1.539 1.00 95.19 192 ALA A N 1
ATOM 1499 C CA . ALA A 1 192 ? 2.106 4.591 -1.394 1.00 95.19 192 ALA A CA 1
ATOM 1500 C C . ALA A 1 192 ? 3.189 5.276 -2.254 1.00 95.19 192 ALA A C 1
ATOM 1502 O O . ALA A 1 192 ? 4.330 5.450 -1.820 1.00 95.19 192 ALA A O 1
ATOM 1503 N N . ALA A 1 193 ? 2.832 5.713 -3.467 1.00 94.94 193 ALA A N 1
ATOM 1504 C CA . ALA A 1 193 ? 3.720 6.472 -4.342 1.00 94.94 193 ALA A CA 1
ATOM 1505 C C . ALA A 1 193 ? 4.051 7.868 -3.781 1.00 94.94 193 ALA A C 1
ATOM 1507 O O . ALA A 1 193 ? 5.215 8.276 -3.820 1.00 94.94 193 ALA A O 1
ATOM 1508 N N . TYR A 1 194 ? 3.053 8.566 -3.231 1.00 93.00 194 TYR A N 1
ATOM 1509 C CA . TYR A 1 194 ? 3.208 9.870 -2.586 1.00 93.00 194 TYR A CA 1
ATOM 1510 C C . TYR A 1 194 ? 4.091 9.795 -1.334 1.00 93.00 194 TYR A C 1
ATOM 1512 O O . TYR A 1 194 ? 5.021 10.584 -1.203 1.00 93.00 194 TYR A O 1
ATOM 1520 N N . ASN A 1 195 ? 3.885 8.800 -0.471 1.00 89.88 195 ASN A N 1
ATOM 1521 C CA . ASN A 1 195 ? 4.742 8.570 0.696 1.00 89.88 195 ASN A CA 1
ATOM 1522 C C . ASN A 1 195 ? 6.154 8.113 0.296 1.00 89.88 195 ASN A C 1
ATOM 1524 O O . ASN A 1 195 ? 7.138 8.402 0.976 1.00 89.88 195 ASN A O 1
ATOM 1528 N N . GLY A 1 196 ? 6.281 7.442 -0.853 1.00 91.31 196 GLY A N 1
ATOM 1529 C CA . GLY A 1 196 ? 7.536 6.842 -1.299 1.00 91.31 196 GLY A CA 1
ATOM 1530 C C . GLY A 1 196 ? 7.819 5.495 -0.643 1.00 91.31 196 GLY A C 1
ATOM 1531 O O . GLY A 1 196 ? 8.983 5.106 -0.552 1.00 91.31 196 GLY A O 1
ATOM 1532 N N . ASP A 1 197 ? 6.782 4.782 -0.213 1.00 92.81 197 ASP A N 1
ATOM 1533 C CA . ASP A 1 197 ? 6.901 3.483 0.440 1.00 92.81 197 ASP A CA 1
ATOM 1534 C C . ASP A 1 197 ? 7.099 2.376 -0.598 1.00 92.81 197 ASP A C 1
ATOM 1536 O O . ASP A 1 197 ? 6.141 1.774 -1.084 1.00 92.81 197 ASP A O 1
ATOM 1540 N N . GLU A 1 198 ? 8.358 2.085 -0.938 1.00 93.62 198 GLU A N 1
ATOM 1541 C CA . GLU A 1 198 ? 8.705 1.082 -1.957 1.00 93.62 198 GLU A CA 1
ATOM 1542 C C . GLU A 1 198 ? 8.075 -0.288 -1.671 1.00 93.62 198 GLU A C 1
ATOM 1544 O O . GLU A 1 198 ? 7.545 -0.923 -2.581 1.00 93.62 198 GLU A O 1
ATOM 1549 N N . LEU A 1 199 ? 8.127 -0.747 -0.416 1.00 94.62 199 LEU A N 1
ATOM 1550 C CA . LEU A 1 199 ? 7.640 -2.075 -0.034 1.00 94.62 199 LEU A CA 1
ATOM 1551 C C . LEU A 1 199 ? 6.123 -2.194 -0.196 1.00 94.62 199 LEU A C 1
ATOM 1553 O O . LEU A 1 199 ? 5.640 -3.174 -0.757 1.00 94.62 199 LEU A O 1
ATOM 1557 N N . ILE A 1 200 ? 5.379 -1.186 0.265 1.00 95.50 200 ILE A N 1
ATOM 1558 C CA . ILE A 1 200 ? 3.916 -1.150 0.146 1.00 95.50 200 ILE A CA 1
ATOM 1559 C C . ILE A 1 200 ? 3.524 -1.044 -1.324 1.00 95.50 200 ILE A C 1
ATOM 1561 O O . ILE A 1 200 ? 2.634 -1.760 -1.774 1.00 95.50 200 ILE A O 1
ATOM 1565 N N . LEU A 1 201 ? 4.228 -0.210 -2.087 1.00 95.88 201 LEU A N 1
ATOM 1566 C CA . LEU A 1 201 ? 4.014 -0.069 -3.519 1.00 95.88 201 LEU A CA 1
ATOM 1567 C C . LEU A 1 201 ? 4.238 -1.398 -4.260 1.00 95.88 201 LEU A C 1
ATOM 1569 O O . LEU A 1 201 ? 3.368 -1.814 -5.019 1.00 95.88 201 LEU A O 1
ATOM 1573 N N . ASP A 1 202 ? 5.344 -2.107 -4.005 1.00 94.44 202 ASP A N 1
ATOM 1574 C CA . ASP A 1 202 ? 5.605 -3.425 -4.610 1.00 94.44 202 ASP A CA 1
ATOM 1575 C C . ASP A 1 202 ? 4.551 -4.462 -4.194 1.00 94.44 202 ASP A C 1
ATOM 1577 O O . ASP A 1 202 ? 4.094 -5.256 -5.016 1.00 94.44 202 ASP A O 1
ATOM 1581 N N . MET A 1 203 ? 4.105 -4.437 -2.935 1.00 94.56 203 MET A N 1
ATOM 1582 C CA . MET A 1 203 ? 3.031 -5.310 -2.465 1.00 94.56 203 MET A CA 1
ATOM 1583 C C . MET A 1 203 ? 1.711 -5.044 -3.191 1.00 94.56 203 MET A C 1
ATOM 1585 O O . MET A 1 203 ? 1.119 -5.985 -3.711 1.00 94.56 203 MET A O 1
ATOM 1589 N N . LEU A 1 204 ? 1.270 -3.789 -3.282 1.00 95.25 204 LEU A N 1
ATOM 1590 C CA . LEU A 1 204 ? 0.033 -3.427 -3.979 1.00 95.25 204 LEU A CA 1
ATOM 1591 C C . LEU A 1 204 ? 0.092 -3.827 -5.461 1.00 95.25 204 LEU A C 1
ATOM 1593 O O . LEU A 1 204 ? -0.848 -4.433 -5.974 1.00 95.25 204 LEU A O 1
ATOM 1597 N N . LEU A 1 205 ? 1.223 -3.584 -6.134 1.00 94.38 205 LEU A N 1
ATOM 1598 C CA . LEU A 1 205 ? 1.430 -3.996 -7.527 1.00 94.38 205 LEU A CA 1
ATOM 1599 C C . LEU A 1 205 ? 1.358 -5.520 -7.702 1.00 94.38 205 LEU A C 1
ATOM 1601 O O . LEU A 1 205 ? 0.714 -6.005 -8.632 1.00 94.38 205 LEU A O 1
ATOM 1605 N N . ARG A 1 206 ? 1.964 -6.299 -6.796 1.00 92.75 206 ARG A N 1
ATOM 1606 C CA . ARG A 1 206 ? 1.888 -7.775 -6.818 1.00 92.75 206 ARG A CA 1
ATOM 1607 C C . ARG A 1 206 ? 0.474 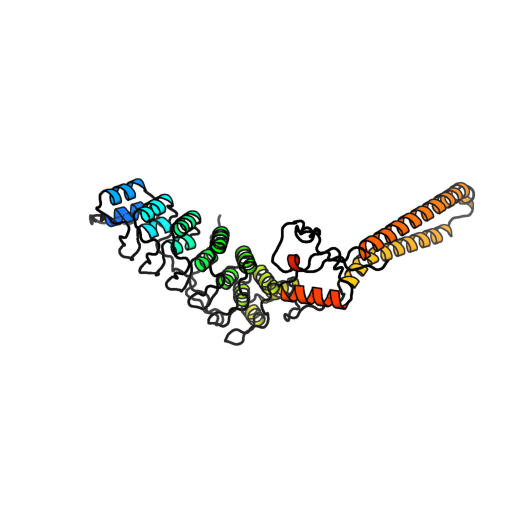-8.305 -6.600 1.00 92.75 206 ARG A C 1
ATOM 1609 O O . ARG A 1 206 ? 0.155 -9.377 -7.108 1.00 92.75 206 ARG A O 1
ATOM 1616 N N . TRP A 1 207 ? -0.346 -7.569 -5.856 1.00 92.38 207 TRP A N 1
ATOM 1617 C CA . TRP A 1 207 ? -1.756 -7.876 -5.619 1.00 92.38 207 TRP A CA 1
ATOM 1618 C C . TRP A 1 207 ? -2.689 -7.353 -6.721 1.00 92.38 207 TRP A C 1
ATOM 1620 O O . TRP A 1 207 ? -3.902 -7.510 -6.618 1.00 92.38 207 TRP A O 1
ATOM 1630 N N . GLY A 1 208 ? -2.133 -6.808 -7.809 1.00 90.06 208 GLY A N 1
ATOM 1631 C CA . GLY A 1 208 ? -2.885 -6.435 -9.005 1.00 90.06 208 GLY A CA 1
ATOM 1632 C C . GLY A 1 208 ? -3.397 -4.997 -9.022 1.00 90.06 208 GLY A C 1
ATOM 1633 O O . GLY A 1 208 ? -4.306 -4.720 -9.798 1.00 90.06 208 GLY A O 1
ATOM 1634 N N . ALA A 1 209 ? -2.830 -4.096 -8.211 1.00 94.56 209 ALA A N 1
ATOM 1635 C CA . ALA A 1 209 ? -3.197 -2.679 -8.228 1.00 94.56 209 ALA A CA 1
ATOM 1636 C C . ALA A 1 209 ? -3.054 -2.063 -9.630 1.00 94.56 209 ALA A C 1
ATOM 1638 O O . ALA A 1 209 ? -2.033 -2.234 -10.309 1.00 94.56 209 ALA A O 1
ATOM 1639 N N . ASN A 1 210 ? -4.061 -1.304 -10.056 1.00 93.62 210 ASN A N 1
ATOM 1640 C CA . ASN A 1 210 ? -4.101 -0.735 -11.393 1.00 93.62 210 ASN A CA 1
ATOM 1641 C C . ASN A 1 210 ? -3.302 0.575 -11.486 1.00 93.62 210 ASN A C 1
ATOM 1643 O O . ASN A 1 210 ? -3.727 1.646 -11.054 1.00 93.62 210 ASN A O 1
ATOM 1647 N N . VAL A 1 211 ? -2.158 0.510 -12.169 1.00 94.69 211 VAL A N 1
ATOM 1648 C CA . VAL A 1 211 ? -1.259 1.653 -12.406 1.00 94.69 211 VAL A CA 1
ATOM 1649 C C . VAL A 1 211 ? -1.820 2.745 -13.327 1.00 94.69 211 VAL A C 1
ATOM 1651 O O . VAL A 1 211 ? -1.198 3.802 -13.455 1.00 94.69 211 VAL A O 1
ATOM 1654 N N . LYS A 1 212 ? -2.939 2.489 -14.019 1.00 92.69 212 LYS A N 1
ATOM 1655 C CA . LYS A 1 212 ? -3.532 3.406 -15.007 1.00 92.69 212 LYS A CA 1
ATOM 1656 C C . LYS A 1 212 ? -4.598 4.328 -14.423 1.00 92.69 212 LYS A C 1
ATOM 1658 O O . LYS A 1 212 ? -5.000 5.261 -15.113 1.00 92.69 212 LYS A O 1
ATOM 1663 N N . LEU A 1 213 ? -5.066 4.056 -13.205 1.00 94.19 213 LEU A N 1
ATOM 1664 C CA . LEU A 1 213 ? -6.078 4.883 -12.554 1.00 94.19 213 LEU A CA 1
ATOM 1665 C C . LEU A 1 213 ? -5.549 6.302 -12.337 1.00 94.19 213 LEU A C 1
ATOM 1667 O O . LEU A 1 213 ? -4.347 6.508 -12.135 1.00 94.19 213 LEU A O 1
ATOM 1671 N N . GLN A 1 214 ? -6.462 7.261 -12.421 1.00 94.12 214 GLN A N 1
ATOM 1672 C CA . GLN A 1 214 ? -6.206 8.689 -12.299 1.00 94.12 214 GLN A CA 1
ATOM 1673 C C . GLN A 1 214 ? -7.114 9.267 -11.224 1.00 94.12 214 GLN A C 1
ATOM 1675 O O . GLN A 1 214 ? -8.262 8.849 -11.111 1.00 94.12 214 GLN A O 1
ATOM 1680 N N . ASP A 1 215 ? -6.582 10.217 -10.468 1.00 93.88 215 ASP A N 1
ATOM 1681 C CA . ASP A 1 215 ? -7.350 10.968 -9.484 1.00 93.88 215 ASP A CA 1
ATOM 1682 C C . ASP A 1 215 ? -8.169 12.103 -10.132 1.00 93.88 215 ASP A C 1
ATOM 1684 O O . ASP A 1 215 ? -8.125 12.327 -11.348 1.00 93.88 215 ASP A O 1
ATOM 1688 N N . LYS A 1 216 ? -8.875 12.890 -9.313 1.00 91.62 216 LYS A N 1
ATOM 1689 C CA . LYS A 1 216 ? -9.617 14.094 -9.738 1.00 91.62 216 LYS A CA 1
ATOM 1690 C C . LYS A 1 216 ? -8.761 15.210 -10.346 1.00 91.62 216 LYS A C 1
ATOM 1692 O O . LYS A 1 216 ? -9.307 16.238 -10.736 1.00 91.62 216 LYS A O 1
ATOM 1697 N N . GLN A 1 217 ? -7.443 15.062 -10.420 1.00 89.25 217 GLN A N 1
ATOM 1698 C CA . GLN A 1 217 ? -6.546 15.973 -11.135 1.00 89.25 217 GLN A CA 1
ATOM 1699 C C . GLN A 1 217 ? -5.985 15.334 -12.417 1.00 89.25 217 GLN A C 1
ATOM 1701 O O . GLN A 1 217 ? -5.215 15.969 -13.133 1.00 89.25 217 GLN A O 1
ATOM 1706 N N . GLY A 1 218 ? -6.372 14.098 -12.743 1.00 92.00 218 GLY A N 1
ATOM 1707 C CA . GLY A 1 218 ? -5.810 13.334 -13.854 1.00 92.00 218 GLY A CA 1
ATOM 1708 C C . GLY A 1 218 ? -4.439 12.731 -13.523 1.00 92.00 218 GLY A C 1
ATOM 1709 O O . GLY A 1 218 ? -3.739 12.242 -14.413 1.00 92.00 218 GLY A O 1
ATOM 1710 N N . MET A 1 219 ? -4.010 12.771 -12.258 1.00 93.25 219 MET A N 1
ATOM 1711 C CA . MET A 1 219 ? -2.712 12.263 -11.833 1.00 93.25 219 MET A CA 1
ATOM 1712 C C . MET A 1 219 ? -2.777 10.767 -11.533 1.00 93.25 219 MET A C 1
ATOM 1714 O O . MET A 1 219 ? -3.588 10.283 -10.751 1.00 93.25 219 MET A O 1
ATOM 1718 N N . THR A 1 220 ? -1.855 10.028 -12.141 1.00 95.31 220 THR A N 1
ATOM 1719 C CA . THR A 1 220 ? -1.588 8.612 -11.838 1.00 95.31 220 THR A CA 1
ATOM 1720 C C . THR A 1 220 ? -0.600 8.454 -10.678 1.00 95.31 220 THR A C 1
ATOM 1722 O O . THR A 1 220 ? 0.112 9.393 -10.316 1.00 95.31 220 THR A O 1
ATOM 1725 N N . ALA A 1 221 ? -0.443 7.228 -10.163 1.00 95.25 221 ALA A N 1
ATOM 1726 C CA . ALA A 1 221 ? 0.585 6.905 -9.164 1.00 95.25 221 ALA A CA 1
ATOM 1727 C C . ALA A 1 221 ? 2.009 7.316 -9.601 1.00 95.25 221 ALA A C 1
ATOM 1729 O O . ALA A 1 221 ? 2.834 7.689 -8.769 1.00 95.25 221 ALA A O 1
ATOM 1730 N N . LEU A 1 222 ? 2.297 7.314 -10.911 1.00 95.06 222 LEU A N 1
ATOM 1731 C CA . LEU A 1 222 ? 3.589 7.756 -11.443 1.00 95.06 222 LEU A CA 1
ATOM 1732 C C . LEU A 1 222 ? 3.830 9.252 -11.208 1.00 95.06 222 LEU A C 1
ATOM 1734 O O . LEU A 1 222 ? 4.944 9.635 -10.856 1.00 95.06 222 LEU A O 1
ATOM 1738 N N . HIS A 1 223 ? 2.800 10.088 -11.358 1.00 93.62 223 HIS A N 1
ATOM 1739 C CA . HIS A 1 223 ? 2.899 11.520 -11.079 1.00 93.62 223 HIS A CA 1
ATOM 1740 C C . HIS A 1 223 ? 3.192 11.753 -9.592 1.00 93.62 223 HIS A C 1
ATOM 1742 O O . HIS A 1 223 ? 4.136 12.467 -9.258 1.00 93.62 223 HIS A O 1
ATOM 1748 N N . TRP A 1 224 ? 2.475 11.065 -8.701 1.00 93.38 224 TRP A N 1
ATOM 1749 C CA . TRP A 1 224 ? 2.684 11.162 -7.254 1.00 93.38 224 TRP A CA 1
ATOM 1750 C C . TRP A 1 224 ? 4.080 10.697 -6.806 1.00 93.38 224 TRP A C 1
ATOM 1752 O O . TRP A 1 224 ? 4.722 11.369 -5.996 1.00 93.38 224 TRP A O 1
ATOM 1762 N N . ALA A 1 225 ? 4.619 9.627 -7.405 1.00 94.12 225 ALA A N 1
ATOM 1763 C CA . ALA A 1 225 ? 5.995 9.185 -7.151 1.00 94.12 225 ALA A CA 1
ATOM 1764 C C . ALA A 1 225 ? 7.045 10.240 -7.553 1.00 94.12 225 ALA A C 1
ATOM 1766 O O . ALA A 1 225 ? 8.093 10.358 -6.909 1.00 94.12 225 ALA A O 1
ATOM 1767 N N . ILE A 1 226 ? 6.775 11.017 -8.609 1.00 93.06 226 ILE A N 1
ATOM 1768 C CA . ILE A 1 226 ? 7.644 12.106 -9.080 1.00 93.06 226 ILE A CA 1
ATOM 1769 C C . ILE A 1 226 ? 7.564 13.320 -8.160 1.00 93.06 226 ILE A C 1
ATOM 1771 O O . ILE A 1 226 ? 8.608 13.904 -7.865 1.00 93.06 226 ILE A O 1
ATOM 1775 N N . VAL A 1 227 ? 6.360 13.672 -7.696 1.00 91.31 227 VAL A N 1
ATOM 1776 C CA . VAL A 1 227 ? 6.134 14.771 -6.743 1.00 91.31 227 VAL A CA 1
ATOM 1777 C C . VAL A 1 227 ? 6.938 14.540 -5.463 1.00 91.31 227 VAL A C 1
ATOM 1779 O O . VAL A 1 227 ? 7.660 15.431 -5.022 1.00 91.31 227 VAL A O 1
ATOM 1782 N N . ASN A 1 228 ? 6.901 13.323 -4.914 1.00 89.88 228 ASN A N 1
ATOM 1783 C CA . ASN A 1 228 ? 7.740 12.963 -3.770 1.00 89.88 228 ASN A CA 1
ATOM 1784 C C . ASN A 1 228 ? 9.237 12.901 -4.145 1.00 89.88 228 ASN A C 1
ATOM 1786 O O . ASN A 1 228 ? 10.130 13.377 -3.435 1.00 89.88 228 ASN A O 1
ATOM 1790 N N . GLY A 1 229 ? 9.523 12.337 -5.323 1.00 89.06 229 GLY A N 1
ATOM 1791 C CA . GLY A 1 229 ? 10.868 12.184 -5.866 1.00 89.06 229 GLY A CA 1
ATOM 1792 C C . GLY A 1 229 ? 11.562 10.890 -5.442 1.00 89.06 229 GLY A C 1
ATOM 1793 O O . GLY A 1 229 ? 12.793 10.847 -5.420 1.00 89.06 229 GLY A O 1
ATOM 1794 N N . ASN A 1 230 ? 10.814 9.826 -5.128 1.00 90.94 230 ASN A N 1
ATOM 1795 C CA . ASN A 1 230 ? 11.408 8.514 -4.874 1.00 90.94 230 ASN A CA 1
ATOM 1796 C C . ASN A 1 230 ? 11.700 7.786 -6.201 1.00 90.94 230 ASN A C 1
ATOM 1798 O O . ASN A 1 230 ? 10.806 7.242 -6.853 1.00 90.94 230 ASN A O 1
ATOM 1802 N N . LYS A 1 231 ? 12.986 7.728 -6.575 1.00 94.19 231 LYS A N 1
ATOM 1803 C CA . LYS A 1 231 ? 13.478 7.045 -7.786 1.00 94.19 231 LYS A CA 1
ATOM 1804 C C . LYS A 1 231 ? 12.999 5.593 -7.878 1.00 94.19 231 LYS A C 1
ATOM 1806 O O . LYS A 1 231 ? 12.701 5.126 -8.976 1.00 94.19 231 LYS A O 1
ATOM 1811 N N . VAL A 1 232 ? 12.964 4.873 -6.756 1.00 93.31 232 VAL A N 1
ATOM 1812 C CA . VAL A 1 232 ? 12.651 3.443 -6.767 1.00 93.31 232 VAL A CA 1
ATOM 1813 C C . VAL A 1 232 ? 11.172 3.220 -7.051 1.00 93.31 232 VAL A C 1
ATOM 1815 O O . VAL A 1 232 ? 10.853 2.426 -7.931 1.00 93.31 232 VAL A O 1
ATOM 1818 N N . CYS A 1 233 ? 10.281 4.001 -6.435 1.00 94.94 233 CYS A N 1
ATOM 1819 C CA . CYS A 1 233 ? 8.852 3.973 -6.760 1.00 94.94 233 CYS A CA 1
ATOM 1820 C C . CYS A 1 233 ? 8.600 4.297 -8.239 1.00 94.94 233 CYS A C 1
ATOM 1822 O O . CYS A 1 233 ? 7.871 3.567 -8.906 1.00 94.94 233 CYS A O 1
ATOM 1824 N N . ILE A 1 234 ? 9.263 5.328 -8.785 1.00 94.62 234 ILE A N 1
ATOM 1825 C CA . ILE A 1 234 ? 9.167 5.676 -10.215 1.00 94.62 234 ILE A CA 1
ATOM 1826 C C . ILE A 1 234 ? 9.577 4.482 -11.083 1.00 94.62 234 ILE A C 1
ATOM 1828 O O . ILE A 1 234 ? 8.851 4.101 -11.998 1.00 94.62 234 ILE A O 1
ATOM 1832 N N . LYS A 1 235 ? 10.726 3.864 -10.786 1.00 93.50 235 LYS A N 1
ATOM 1833 C CA . LYS A 1 235 ? 11.220 2.697 -11.522 1.00 93.50 235 LYS A CA 1
ATOM 1834 C C . LYS A 1 235 ? 10.217 1.541 -11.474 1.00 93.50 235 LYS A C 1
ATOM 1836 O O . LYS A 1 235 ? 9.873 1.010 -12.525 1.00 93.50 235 LYS A O 1
ATOM 1841 N N . ARG A 1 236 ? 9.727 1.179 -10.284 1.00 93.19 236 ARG A N 1
ATOM 1842 C CA . ARG A 1 236 ? 8.778 0.070 -10.090 1.00 93.19 236 ARG A CA 1
ATOM 1843 C C . ARG A 1 236 ? 7.466 0.286 -10.834 1.00 93.19 236 ARG A C 1
ATOM 1845 O O . ARG A 1 236 ? 6.994 -0.628 -11.497 1.00 93.19 236 ARG A O 1
ATOM 1852 N N . LEU A 1 237 ? 6.917 1.496 -10.790 1.00 94.06 237 LEU A N 1
ATOM 1853 C CA . LEU A 1 237 ? 5.701 1.849 -11.525 1.00 94.06 237 LEU A CA 1
ATOM 1854 C C . LEU A 1 237 ? 5.905 1.740 -13.045 1.00 94.06 237 LEU A C 1
ATOM 1856 O O . LEU A 1 237 ? 5.080 1.172 -13.758 1.00 94.06 237 LEU A O 1
ATOM 1860 N N . VAL A 1 238 ? 7.049 2.206 -13.551 1.00 91.19 238 VAL A N 1
ATOM 1861 C CA . VAL A 1 238 ? 7.400 2.093 -14.975 1.00 91.19 238 VAL A CA 1
ATOM 1862 C C . VAL A 1 238 ? 7.606 0.632 -15.404 1.00 91.19 238 VAL A C 1
ATOM 1864 O O . VAL A 1 238 ? 7.189 0.259 -16.504 1.00 91.19 238 VAL A O 1
ATOM 1867 N N . GLU A 1 239 ? 8.223 -0.196 -14.555 1.00 88.75 239 GLU A N 1
ATOM 1868 C CA . GLU A 1 239 ? 8.360 -1.649 -14.756 1.00 88.75 239 GLU A CA 1
ATOM 1869 C C . GLU A 1 239 ? 6.997 -2.358 -14.744 1.00 88.75 239 GLU A C 1
ATOM 1871 O O . GLU A 1 239 ? 6.775 -3.263 -15.545 1.00 88.75 239 GLU A O 1
ATOM 1876 N N . ALA A 1 240 ? 6.068 -1.905 -13.899 1.00 87.62 240 ALA A N 1
ATOM 1877 C CA . ALA A 1 240 ? 4.695 -2.402 -13.821 1.00 87.62 240 ALA A CA 1
ATOM 1878 C C . ALA A 1 240 ? 3.797 -1.941 -14.987 1.00 87.62 240 ALA A C 1
ATOM 1880 O O . ALA A 1 240 ? 2.627 -2.310 -15.053 1.00 87.62 240 ALA A O 1
ATOM 1881 N N . GLY A 1 241 ? 4.333 -1.158 -15.929 1.00 86.31 241 GLY A N 1
ATOM 1882 C CA . GLY A 1 241 ? 3.615 -0.744 -17.132 1.00 86.31 241 GLY A CA 1
ATOM 1883 C C . GLY A 1 241 ? 2.842 0.566 -16.997 1.00 86.31 241 GLY A C 1
ATOM 1884 O O . GLY A 1 241 ? 1.938 0.805 -17.800 1.00 86.31 241 GLY A O 1
ATOM 1885 N N . SER A 1 242 ? 3.187 1.432 -16.036 1.00 90.06 242 SER A N 1
ATOM 1886 C CA . SER A 1 242 ? 2.697 2.814 -16.037 1.00 90.06 242 SER A CA 1
ATOM 1887 C C . SER A 1 242 ? 3.054 3.508 -17.351 1.00 90.06 242 SER A C 1
ATOM 1889 O O . SER A 1 242 ? 4.195 3.442 -17.821 1.00 90.06 242 SER A O 1
ATOM 1891 N N . ASP A 1 243 ? 2.080 4.203 -17.933 1.00 88.06 243 ASP A N 1
ATOM 1892 C CA . ASP A 1 243 ? 2.320 5.010 -19.120 1.00 88.06 243 ASP A CA 1
ATOM 1893 C C . ASP A 1 243 ? 3.070 6.301 -18.739 1.00 88.06 243 ASP A C 1
ATOM 1895 O O . ASP A 1 243 ? 2.702 7.044 -17.829 1.00 88.06 243 ASP A O 1
ATOM 1899 N N . VAL A 1 244 ? 4.183 6.521 -19.432 1.00 90.06 244 VAL A N 1
ATOM 1900 C CA . VAL A 1 244 ? 5.138 7.612 -19.211 1.00 90.06 244 VAL A CA 1
ATOM 1901 C C . VAL A 1 244 ? 4.664 8.914 -19.875 1.00 90.06 244 VAL A C 1
ATOM 1903 O O . VAL A 1 244 ? 5.177 9.989 -19.566 1.00 90.06 244 VAL A O 1
ATOM 1906 N N . PHE A 1 245 ? 3.677 8.827 -20.770 1.00 89.00 245 PHE A N 1
ATOM 1907 C CA . PHE A 1 245 ? 3.151 9.949 -21.550 1.00 89.00 245 PHE A CA 1
ATOM 1908 C C . PHE A 1 245 ? 1.749 10.387 -21.132 1.00 89.00 245 PHE A C 1
ATOM 1910 O O . PHE A 1 245 ? 1.165 11.244 -21.801 1.00 89.00 245 PHE A O 1
ATOM 1917 N N . VAL A 1 246 ? 1.216 9.821 -20.045 1.00 91.19 246 VAL A N 1
ATOM 1918 C CA . VAL A 1 246 ? -0.086 10.219 -19.500 1.00 91.19 246 VAL A CA 1
ATOM 1919 C C . VAL A 1 246 ? -0.083 11.716 -19.235 1.00 91.19 246 VAL A C 1
ATOM 1921 O O . VAL A 1 246 ? 0.929 12.272 -18.822 1.00 91.19 246 VAL A O 1
ATOM 1924 N N . LYS A 1 247 ? -1.205 12.373 -19.502 1.00 90.88 247 LYS A N 1
ATOM 1925 C CA . LYS A 1 247 ? -1.384 13.790 -19.210 1.00 90.88 247 LYS A CA 1
ATOM 1926 C C . LYS A 1 247 ? -2.348 13.935 -18.047 1.00 90.88 247 LYS A C 1
ATOM 1928 O O . LYS A 1 247 ? -3.392 13.287 -18.063 1.00 90.88 247 LYS A O 1
ATOM 1933 N N . GLU A 1 248 ? -1.994 14.780 -17.088 1.00 90.12 248 GLU A N 1
ATOM 1934 C CA . GLU A 1 248 ? -2.955 15.276 -16.099 1.00 90.12 248 GLU A CA 1
ATOM 1935 C C . GLU A 1 248 ? -3.883 16.336 -16.727 1.00 90.12 248 GLU A C 1
ATOM 1937 O O . GLU A 1 248 ? -3.742 16.663 -17.911 1.00 90.12 248 GLU A O 1
ATOM 1942 N N . TYR A 1 249 ? -4.863 16.852 -15.981 1.00 87.19 249 TYR A N 1
ATOM 1943 C CA . TYR A 1 249 ? -5.901 17.721 -16.551 1.00 87.19 249 TYR A CA 1
ATOM 1944 C C . TYR A 1 249 ? -5.390 19.048 -17.131 1.00 87.19 249 TYR A C 1
ATOM 1946 O O . TYR A 1 249 ? -5.971 19.541 -18.097 1.00 87.19 249 TYR A O 1
ATOM 1954 N N . ASN A 1 250 ? -4.276 19.594 -16.643 1.00 84.81 250 ASN A N 1
ATOM 1955 C CA . ASN A 1 250 ? -3.610 20.755 -17.247 1.00 84.81 250 ASN A CA 1
ATOM 1956 C C . ASN A 1 250 ? -2.699 20.384 -18.439 1.00 84.81 250 ASN A C 1
ATOM 1958 O O . ASN A 1 250 ? -2.000 21.241 -18.986 1.00 84.81 250 ASN A O 1
ATOM 1962 N N . GLY A 1 251 ? -2.698 19.120 -18.875 1.00 87.38 251 GLY A N 1
ATOM 1963 C CA . GLY A 1 251 ? -1.950 18.629 -20.030 1.00 87.38 251 GLY A CA 1
ATOM 1964 C C . GLY A 1 251 ? -0.468 18.329 -19.774 1.00 87.38 251 GLY A C 1
ATOM 1965 O O . GLY A 1 251 ? 0.250 17.985 -20.722 1.00 87.38 251 GLY A O 1
ATOM 1966 N N . LYS A 1 252 ? 0.011 18.447 -18.533 1.00 88.81 252 LYS A N 1
ATOM 1967 C CA . LYS A 1 252 ? 1.389 18.155 -18.127 1.00 88.81 252 LYS A CA 1
ATOM 1968 C C . LYS A 1 252 ? 1.623 16.648 -18.128 1.00 88.81 252 LYS A C 1
ATOM 1970 O O . LYS A 1 252 ? 0.825 15.863 -17.627 1.00 88.81 252 LYS A O 1
ATOM 1975 N N . THR A 1 253 ? 2.754 16.240 -18.688 1.00 91.62 253 THR A N 1
ATOM 1976 C CA . THR A 1 253 ? 3.227 14.854 -18.629 1.00 91.62 253 THR A CA 1
ATOM 1977 C C . THR A 1 253 ? 4.098 14.635 -17.387 1.00 91.62 253 THR A C 1
ATOM 1979 O O . THR A 1 253 ? 4.648 15.607 -16.853 1.00 91.62 253 THR A O 1
ATOM 1982 N N . PRO A 1 254 ? 4.337 13.377 -16.966 1.00 91.50 254 PRO A N 1
ATOM 1983 C CA . PRO A 1 254 ? 5.276 13.040 -15.898 1.00 91.50 254 PRO A CA 1
ATOM 1984 C C . PRO A 1 254 ? 6.644 13.716 -16.057 1.00 91.50 254 PRO A C 1
ATOM 1986 O O . PRO A 1 254 ? 7.238 14.176 -15.084 1.00 91.50 254 PRO A O 1
ATOM 1989 N N . GLU A 1 255 ? 7.132 13.845 -17.296 1.00 91.81 255 GLU A N 1
ATOM 1990 C CA . GLU A 1 255 ? 8.396 14.525 -17.588 1.00 91.81 255 GLU A CA 1
ATOM 1991 C C . GLU A 1 255 ? 8.351 16.024 -17.248 1.00 91.81 255 GLU A C 1
ATOM 1993 O O . GLU A 1 255 ? 9.322 16.560 -16.709 1.00 91.81 255 GLU A O 1
ATOM 1998 N N . ILE A 1 256 ? 7.243 16.705 -17.562 1.00 91.12 256 ILE A N 1
ATOM 1999 C CA . ILE A 1 256 ? 7.059 18.132 -17.268 1.00 91.12 256 ILE A CA 1
ATOM 2000 C C . ILE A 1 256 ? 6.997 18.336 -15.754 1.00 91.12 256 ILE A C 1
ATOM 2002 O O . ILE A 1 256 ? 7.738 19.167 -15.233 1.00 91.12 256 ILE A O 1
ATOM 2006 N N . ILE A 1 257 ? 6.226 17.512 -15.036 1.00 90.06 257 ILE A N 1
ATOM 2007 C CA . ILE A 1 257 ? 6.153 17.580 -13.567 1.00 90.06 257 ILE A CA 1
ATOM 2008 C C . ILE A 1 257 ? 7.527 17.316 -12.939 1.00 90.06 257 ILE A C 1
ATOM 2010 O O . ILE A 1 257 ? 7.944 18.028 -12.028 1.00 90.06 257 ILE A O 1
ATOM 2014 N N . ALA A 1 258 ? 8.292 16.351 -13.459 1.00 91.44 258 ALA A N 1
ATOM 2015 C CA . ALA A 1 258 ? 9.644 16.086 -12.975 1.00 91.44 258 ALA A CA 1
ATOM 2016 C C . ALA A 1 258 ? 10.584 17.291 -13.154 1.00 91.44 258 ALA A C 1
ATOM 2018 O O . ALA A 1 258 ? 11.490 17.481 -12.338 1.00 91.44 258 ALA A O 1
ATOM 2019 N N . LYS A 1 259 ? 10.398 18.103 -14.204 1.00 91.44 259 LYS A N 1
ATOM 2020 C CA . LYS A 1 259 ? 11.155 19.348 -14.410 1.00 91.44 259 LYS A CA 1
ATOM 2021 C C . LYS A 1 259 ? 10.702 20.444 -13.448 1.00 91.44 259 LYS A C 1
ATOM 2023 O O . LYS A 1 259 ? 11.563 21.045 -12.814 1.00 91.44 259 LYS A O 1
ATOM 2028 N N . GLU A 1 260 ? 9.395 20.651 -13.294 1.00 90.00 260 GLU A N 1
ATOM 2029 C CA . GLU A 1 260 ? 8.832 21.648 -12.368 1.00 90.00 260 GLU A CA 1
ATOM 2030 C C . GLU A 1 260 ? 9.248 21.382 -10.914 1.00 90.00 260 GLU A C 1
ATOM 2032 O O . GLU A 1 260 ? 9.650 22.298 -10.206 1.00 90.00 260 GLU A O 1
ATOM 2037 N N . MET A 1 261 ? 9.255 20.114 -10.495 1.00 87.62 261 MET A N 1
ATOM 2038 C CA . MET A 1 261 ? 9.629 19.692 -9.138 1.00 87.62 261 MET A CA 1
ATOM 2039 C C . MET A 1 261 ? 11.149 19.575 -8.913 1.00 87.62 261 MET A C 1
ATOM 2041 O O . MET A 1 261 ? 11.592 19.112 -7.859 1.00 87.62 261 MET A O 1
ATOM 2045 N N . ASN A 1 262 ? 11.975 19.935 -9.906 1.00 90.88 262 ASN A N 1
ATOM 2046 C CA . ASN A 1 262 ? 13.434 19.764 -9.890 1.00 90.88 262 ASN A CA 1
ATOM 2047 C C . ASN A 1 262 ? 13.894 18.306 -9.620 1.00 90.88 262 ASN A C 1
ATOM 2049 O O . ASN A 1 262 ? 14.948 18.048 -9.037 1.00 90.88 262 ASN A O 1
ATOM 2053 N N . ARG A 1 263 ? 13.098 17.312 -10.045 1.00 89.75 263 ARG A N 1
ATOM 2054 C CA . ARG A 1 263 ? 13.368 15.862 -9.899 1.00 89.75 263 ARG A CA 1
ATOM 2055 C C . ARG A 1 263 ? 13.751 15.179 -11.212 1.00 89.75 263 ARG A C 1
ATOM 2057 O O . ARG A 1 263 ? 13.897 13.958 -11.265 1.00 89.75 263 ARG A O 1
ATOM 2064 N N . TYR A 1 264 ? 13.987 15.954 -12.267 1.00 90.50 264 TYR A N 1
ATOM 2065 C CA . TYR A 1 264 ? 14.276 15.452 -13.611 1.00 90.50 264 TYR A CA 1
ATOM 2066 C C . TYR A 1 264 ? 15.484 14.501 -13.680 1.00 90.50 264 TYR A C 1
ATOM 2068 O O . TYR A 1 264 ? 15.477 13.531 -14.439 1.00 90.50 264 TYR A O 1
ATOM 2076 N N . GLY A 1 265 ? 16.511 14.727 -12.853 1.00 90.88 265 GLY A N 1
ATOM 2077 C CA . GLY A 1 265 ? 17.661 13.824 -12.757 1.00 90.88 265 GLY A CA 1
ATOM 2078 C C . GLY A 1 265 ? 17.298 12.437 -12.210 1.00 90.88 265 GLY A C 1
ATOM 2079 O O . GLY A 1 265 ? 17.796 11.431 -12.714 1.00 90.88 265 GLY A O 1
ATOM 2080 N N . LEU A 1 266 ? 16.409 12.371 -11.212 1.00 91.56 266 LEU A N 1
ATOM 2081 C CA . LEU A 1 266 ? 15.927 11.111 -10.632 1.00 91.56 266 LEU A CA 1
ATOM 2082 C C . LEU A 1 266 ? 15.003 10.384 -11.606 1.00 91.56 266 LEU A C 1
ATOM 2084 O O . LEU A 1 266 ? 15.180 9.191 -11.829 1.00 91.56 266 LEU A O 1
ATOM 2088 N N . TRP A 1 267 ? 14.101 11.124 -12.249 1.00 91.44 267 TRP A N 1
ATOM 2089 C CA . TRP A 1 267 ? 13.245 10.635 -13.327 1.00 91.44 267 TRP A CA 1
ATOM 2090 C C . TRP A 1 267 ? 14.048 9.967 -14.454 1.00 91.44 267 TRP A C 1
ATOM 2092 O O . TRP A 1 267 ? 13.813 8.807 -14.785 1.00 91.44 267 TRP A O 1
ATOM 2102 N N . LYS A 1 268 ? 15.069 10.653 -14.988 1.00 91.75 268 LYS A N 1
ATOM 2103 C CA . LYS A 1 268 ? 15.950 10.106 -16.033 1.00 91.75 268 LYS A CA 1
ATOM 2104 C C . LYS A 1 268 ? 16.670 8.835 -15.595 1.00 91.75 268 LYS A C 1
ATOM 2106 O O . LYS A 1 268 ? 16.745 7.883 -16.367 1.00 91.75 268 LYS A O 1
ATOM 2111 N N . LYS A 1 269 ? 17.208 8.821 -14.370 1.00 90.75 269 LYS A N 1
ATOM 2112 C CA . LYS A 1 269 ? 17.883 7.640 -13.814 1.00 90.75 269 LYS A CA 1
ATOM 2113 C C . LYS A 1 269 ? 16.912 6.468 -13.660 1.00 90.75 269 LYS A C 1
ATOM 2115 O O . LYS A 1 269 ? 17.258 5.362 -14.057 1.00 90.75 269 LYS A O 1
ATOM 2120 N N . ALA A 1 270 ? 15.703 6.713 -13.153 1.00 91.44 270 ALA A N 1
ATOM 2121 C CA . ALA A 1 270 ? 14.669 5.691 -13.010 1.00 91.44 270 ALA A CA 1
ATOM 2122 C C . ALA A 1 270 ? 14.256 5.097 -14.367 1.00 91.44 270 ALA A C 1
ATOM 2124 O O . ALA A 1 270 ? 14.214 3.878 -14.506 1.00 91.44 270 ALA A O 1
ATOM 2125 N N . LEU A 1 271 ? 14.031 5.938 -15.386 1.00 89.12 271 LEU A N 1
ATOM 2126 C CA . LEU A 1 271 ? 13.728 5.479 -16.746 1.00 89.12 271 LEU A CA 1
ATOM 2127 C C . LEU A 1 271 ? 14.872 4.654 -17.344 1.00 89.12 271 LEU A C 1
ATOM 2129 O O . LEU A 1 271 ? 14.624 3.582 -17.892 1.00 89.12 271 LEU A O 1
ATOM 2133 N N . TYR A 1 272 ? 16.116 5.118 -17.197 1.00 86.25 272 TYR A N 1
ATOM 2134 C CA . TYR A 1 272 ? 17.293 4.399 -17.685 1.00 86.25 272 TYR A CA 1
ATOM 2135 C C . TYR A 1 272 ? 17.424 3.017 -17.034 1.00 86.25 272 TYR A C 1
ATOM 2137 O O . TYR A 1 272 ? 17.639 2.022 -17.727 1.00 86.25 272 TYR A O 1
ATOM 2145 N N . GLU A 1 273 ? 17.253 2.943 -15.711 1.00 85.88 273 GLU A N 1
ATOM 2146 C CA . GLU A 1 273 ? 17.270 1.687 -14.954 1.00 85.88 273 GLU A CA 1
ATOM 2147 C C . GLU A 1 273 ? 16.102 0.760 -15.324 1.00 85.88 273 GLU A C 1
ATOM 2149 O O . GLU A 1 273 ? 16.270 -0.456 -15.283 1.00 85.88 273 GLU A O 1
ATOM 2154 N N . ALA A 1 274 ? 14.957 1.312 -15.735 1.00 81.62 274 ALA A N 1
ATOM 2155 C CA . ALA A 1 274 ? 13.814 0.567 -16.268 1.00 81.62 274 ALA A CA 1
ATOM 2156 C C . ALA A 1 274 ? 13.962 0.193 -17.763 1.00 81.62 274 ALA A C 1
ATOM 2158 O O . ALA A 1 274 ? 13.040 -0.361 -18.361 1.00 81.62 274 ALA A O 1
ATOM 2159 N N . GLY A 1 275 ? 15.100 0.496 -18.401 1.00 79.00 275 GLY A N 1
ATOM 2160 C CA . GLY A 1 275 ? 15.360 0.167 -19.808 1.00 79.00 275 GLY A CA 1
ATOM 2161 C C . GLY A 1 275 ? 14.683 1.096 -20.824 1.00 79.00 275 GLY A C 1
ATOM 2162 O O . GLY A 1 275 ? 14.512 0.722 -21.989 1.00 79.00 275 GLY A O 1
ATOM 2163 N N . ARG A 1 276 ? 14.301 2.304 -20.407 1.00 80.88 276 ARG A N 1
ATOM 2164 C CA . ARG A 1 276 ? 13.710 3.342 -21.258 1.00 80.88 276 ARG A CA 1
ATOM 2165 C C . ARG A 1 276 ? 14.701 4.476 -21.519 1.00 80.88 276 ARG A C 1
ATOM 2167 O O . ARG A 1 276 ? 15.558 4.791 -20.695 1.00 80.88 276 ARG A O 1
ATOM 2174 N N . ASP A 1 277 ? 14.577 5.095 -22.683 1.00 75.50 277 ASP A N 1
ATOM 2175 C CA . ASP A 1 277 ? 15.296 6.311 -23.045 1.00 75.50 277 ASP A CA 1
ATOM 2176 C C . ASP A 1 277 ? 14.765 7.510 -22.244 1.00 75.50 277 ASP A C 1
ATOM 2178 O O . ASP A 1 277 ? 13.675 7.467 -21.672 1.00 75.50 277 ASP A O 1
ATOM 2182 N N . ALA A 1 278 ? 15.508 8.623 -22.234 1.00 68.81 278 ALA A N 1
ATOM 2183 C CA . ALA A 1 278 ? 15.107 9.849 -21.527 1.00 68.81 278 ALA A CA 1
ATOM 2184 C C . ALA A 1 278 ? 13.759 10.429 -22.002 1.00 68.81 278 ALA A C 1
ATOM 2186 O O . ALA A 1 278 ? 13.152 11.218 -21.285 1.00 68.81 278 ALA A O 1
ATOM 2187 N N . SER A 1 279 ? 13.311 10.029 -23.195 1.00 68.44 279 SER A N 1
ATOM 2188 C CA . SER A 1 279 ? 12.014 10.357 -23.786 1.00 68.44 279 SER A CA 1
ATOM 2189 C C . SER A 1 279 ? 10.908 9.350 -23.447 1.00 68.44 279 SER A C 1
ATOM 2191 O O . SER A 1 279 ? 9.830 9.455 -24.007 1.00 68.44 279 SER A O 1
ATOM 2193 N N . GLY A 1 280 ? 11.158 8.337 -22.606 1.00 67.56 280 GLY A N 1
ATOM 2194 C CA . GLY A 1 280 ? 10.171 7.329 -22.188 1.00 67.56 280 GLY A CA 1
ATOM 2195 C C . GLY A 1 280 ? 9.977 6.143 -23.145 1.00 67.56 280 GLY A C 1
ATOM 2196 O O . GLY A 1 280 ? 9.286 5.176 -22.804 1.00 67.56 280 GLY A O 1
ATOM 2197 N N . LYS A 1 281 ? 10.604 6.168 -24.329 1.00 74.44 281 LYS A N 1
ATOM 2198 C CA . LYS A 1 281 ? 10.572 5.055 -25.297 1.00 74.44 281 LYS A CA 1
ATOM 2199 C C . LYS A 1 281 ? 11.463 3.900 -24.838 1.00 74.44 281 LYS A C 1
ATOM 2201 O O . LYS A 1 281 ? 12.461 4.119 -24.164 1.00 74.44 281 LYS A O 1
ATOM 2206 N N . LEU A 1 282 ? 11.114 2.665 -25.200 1.00 69.56 282 LEU A N 1
ATOM 2207 C CA . LEU A 1 282 ? 11.964 1.498 -24.937 1.00 69.56 282 LEU A CA 1
ATOM 2208 C C . LEU A 1 282 ? 13.309 1.675 -25.645 1.00 69.56 282 LEU A C 1
ATOM 2210 O O . LEU A 1 282 ? 13.346 1.856 -26.865 1.00 69.56 282 LEU A O 1
ATOM 2214 N N . LYS A 1 283 ? 14.404 1.600 -24.881 1.00 64.94 283 LYS A N 1
ATOM 2215 C CA . LYS A 1 283 ? 15.751 1.704 -25.437 1.00 64.94 283 LYS A CA 1
ATOM 2216 C C . LYS A 1 283 ? 15.961 0.541 -26.397 1.00 64.94 283 LYS A C 1
ATOM 2218 O O . LYS A 1 283 ? 15.962 -0.622 -25.985 1.00 64.94 283 LYS A O 1
ATOM 2223 N N . LYS A 1 284 ? 16.161 0.836 -27.683 1.00 58.16 284 LYS A N 1
ATOM 2224 C CA . LYS A 1 284 ? 16.572 -0.185 -28.653 1.00 58.16 284 LYS A CA 1
ATOM 2225 C C . LYS A 1 284 ? 17.932 -0.712 -28.202 1.00 58.16 284 LYS A C 1
ATOM 2227 O O . LYS A 1 284 ? 18.924 0.016 -28.233 1.00 58.16 284 LYS A O 1
ATOM 2232 N N . ARG A 1 285 ? 17.992 -1.960 -27.729 1.00 55.81 285 ARG A N 1
ATOM 2233 C CA . ARG A 1 285 ? 19.279 -2.608 -27.453 1.00 55.81 285 ARG A CA 1
ATOM 2234 C C . ARG A 1 285 ? 20.040 -2.673 -28.778 1.00 55.81 285 ARG A C 1
ATOM 2236 O O . ARG A 1 285 ? 19.540 -3.260 -29.730 1.00 55.81 285 ARG A O 1
ATOM 2243 N N . LEU A 1 286 ? 21.223 -2.055 -28.838 1.00 54.16 286 LEU A N 1
ATOM 2244 C CA . LEU A 1 286 ? 22.080 -2.063 -30.036 1.00 54.16 286 LEU A CA 1
ATOM 2245 C C . LEU A 1 286 ? 22.478 -3.489 -30.448 1.00 54.16 286 LEU A C 1
ATOM 2247 O O . LEU A 1 286 ? 22.753 -3.750 -31.612 1.00 54.16 286 LEU A O 1
ATOM 2251 N N . LEU A 1 287 ? 22.476 -4.412 -29.486 1.00 52.06 287 LEU A N 1
ATOM 2252 C CA . LEU A 1 287 ? 22.741 -5.828 -29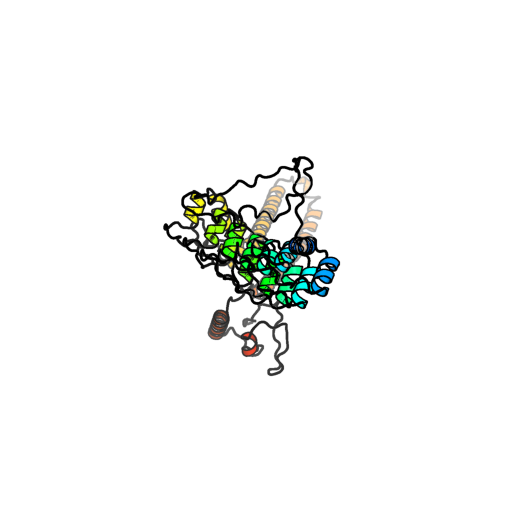.678 1.00 52.06 287 LEU A CA 1
ATOM 2253 C C . LEU A 1 287 ? 21.541 -6.623 -29.154 1.00 52.06 287 LEU A C 1
ATOM 2255 O O . LEU A 1 287 ? 21.071 -6.401 -28.035 1.00 52.06 287 LEU A O 1
ATOM 2259 N N . THR A 1 288 ? 21.042 -7.560 -29.958 1.00 55.53 288 THR A N 1
ATOM 2260 C CA . THR A 1 288 ? 20.113 -8.600 -29.492 1.00 55.53 288 THR A CA 1
ATOM 2261 C C . THR A 1 288 ? 20.780 -9.418 -28.381 1.00 55.53 288 THR A C 1
ATOM 2263 O O . THR A 1 288 ? 22.007 -9.512 -28.348 1.00 55.53 288 THR A O 1
ATOM 2266 N N . SER A 1 289 ? 20.006 -10.024 -27.465 1.00 53.81 289 SER A N 1
ATOM 2267 C CA . SER A 1 289 ? 20.602 -10.781 -26.342 1.00 53.81 289 SER A CA 1
ATOM 2268 C C . SER A 1 289 ? 21.553 -11.883 -26.823 1.00 53.81 289 SER A C 1
ATOM 2270 O O . SER A 1 289 ? 22.584 -12.122 -26.202 1.00 53.81 289 SER A O 1
ATOM 2272 N N . LYS A 1 290 ? 21.252 -12.486 -27.984 1.00 52.75 290 LYS A N 1
ATOM 2273 C CA . LYS A 1 290 ? 22.153 -13.399 -28.695 1.00 52.75 290 LYS A CA 1
ATOM 2274 C C . LYS A 1 290 ? 23.504 -12.745 -28.981 1.00 52.75 290 LYS A C 1
ATOM 2276 O O . LYS A 1 290 ? 24.523 -13.269 -28.555 1.00 52.75 290 LYS A O 1
ATOM 2281 N N . ASN A 1 291 ? 23.528 -11.587 -29.632 1.00 58.03 291 ASN A N 1
ATOM 2282 C CA . ASN A 1 291 ? 24.779 -10.947 -30.039 1.00 58.03 291 ASN A CA 1
ATOM 2283 C C . ASN A 1 291 ? 25.576 -10.412 -28.840 1.00 58.03 291 ASN A C 1
ATOM 2285 O O . ASN A 1 291 ? 26.800 -10.494 -28.843 1.00 58.03 291 ASN A O 1
ATOM 2289 N N . SER A 1 292 ? 24.910 -9.917 -27.790 1.00 59.50 292 SER A N 1
ATOM 2290 C CA . SER A 1 292 ? 25.596 -9.485 -26.566 1.00 59.50 292 SER A CA 1
ATOM 2291 C C . SER A 1 292 ? 26.210 -10.655 -25.797 1.00 59.50 292 SER A C 1
ATOM 2293 O O . SER A 1 292 ? 27.334 -10.534 -25.320 1.00 59.50 292 SER A O 1
ATOM 2295 N N . ASN A 1 293 ? 25.513 -11.793 -25.719 1.00 57.12 293 ASN A N 1
ATOM 2296 C CA . ASN A 1 293 ? 26.046 -12.994 -25.076 1.00 57.12 293 ASN A CA 1
ATOM 2297 C C . ASN A 1 293 ? 27.210 -13.574 -25.885 1.00 57.12 293 ASN A C 1
ATOM 2299 O O . ASN A 1 293 ? 28.220 -13.945 -25.301 1.00 57.12 293 ASN A O 1
ATOM 2303 N N . MET A 1 294 ? 27.117 -13.562 -27.219 1.00 59.44 294 MET A N 1
ATOM 2304 C CA . MET A 1 294 ? 28.227 -13.944 -28.095 1.00 59.44 294 MET A CA 1
ATOM 2305 C C . MET A 1 294 ? 29.446 -13.034 -27.881 1.00 59.44 294 MET A C 1
ATOM 2307 O O . MET A 1 294 ? 30.554 -13.519 -27.716 1.00 59.44 294 MET A O 1
ATOM 2311 N N . ILE A 1 295 ? 29.282 -11.714 -27.812 1.00 63.09 295 ILE A N 1
ATOM 2312 C CA . ILE A 1 295 ? 30.428 -10.804 -27.639 1.00 63.09 295 ILE A CA 1
ATOM 2313 C C . ILE A 1 295 ? 31.056 -10.933 -26.244 1.00 63.09 295 ILE A C 1
ATOM 2315 O O . ILE A 1 295 ? 32.279 -10.996 -26.136 1.00 63.09 295 ILE A O 1
ATOM 2319 N N . LEU A 1 296 ? 30.243 -11.018 -25.185 1.00 67.38 296 LEU A N 1
ATOM 2320 C CA . LEU A 1 296 ? 30.737 -11.207 -23.817 1.00 67.38 296 LEU A CA 1
ATOM 2321 C C . LEU A 1 296 ? 31.512 -12.526 -23.677 1.00 67.38 296 LEU A C 1
ATOM 2323 O O . LEU A 1 296 ? 32.480 -12.600 -22.926 1.00 67.38 296 LEU A O 1
ATOM 2327 N N . PHE A 1 297 ? 31.080 -13.554 -24.411 1.00 60.91 297 PHE A N 1
ATOM 2328 C CA . PHE A 1 297 ? 31.631 -14.894 -24.304 1.00 60.91 297 PHE A CA 1
ATOM 2329 C C . PHE A 1 297 ? 32.854 -15.113 -25.199 1.00 60.91 297 PHE A C 1
ATOM 2331 O O . PHE A 1 297 ? 33.854 -15.642 -24.733 1.00 60.91 297 PHE A O 1
ATOM 2338 N N . PHE A 1 298 ? 32.819 -14.674 -26.460 1.00 69.12 298 PHE A N 1
ATOM 2339 C CA . PHE A 1 298 ? 33.924 -14.850 -27.409 1.00 69.12 298 PHE A CA 1
ATOM 2340 C C . PHE A 1 298 ? 35.011 -13.779 -27.282 1.00 69.12 298 PHE A C 1
ATOM 2342 O O . PHE A 1 298 ? 36.165 -14.041 -27.620 1.00 69.12 298 PHE A O 1
ATOM 2349 N N . GLY A 1 299 ? 34.675 -12.587 -26.778 1.00 71.50 299 GLY A N 1
ATOM 2350 C CA . GLY A 1 299 ? 35.616 -11.477 -26.609 1.00 71.50 299 GLY A CA 1
ATOM 2351 C C . GLY A 1 299 ? 36.892 -11.858 -25.843 1.00 71.50 299 GLY A C 1
ATOM 2352 O O . GLY A 1 299 ? 37.984 -11.631 -26.364 1.00 71.50 299 GLY A O 1
ATOM 2353 N N . PRO A 1 300 ? 36.798 -12.502 -24.664 1.00 76.19 300 PRO A N 1
ATOM 2354 C CA . PRO A 1 300 ? 37.967 -12.959 -23.916 1.00 76.19 300 PRO A CA 1
ATOM 2355 C C . PRO A 1 300 ? 38.836 -13.958 -24.689 1.00 76.19 300 PRO A C 1
ATOM 2357 O O . PRO A 1 300 ? 40.057 -13.856 -24.632 1.00 76.19 300 PRO A O 1
ATOM 2360 N N . PHE A 1 301 ? 38.243 -14.879 -25.459 1.00 74.62 301 PHE A N 1
ATOM 2361 C CA . PHE A 1 301 ? 39.003 -15.858 -26.249 1.00 74.62 301 PHE A CA 1
ATOM 2362 C C . PHE A 1 301 ? 39.769 -15.208 -27.403 1.00 74.62 301 PHE A C 1
ATOM 2364 O O . PHE A 1 301 ? 40.918 -15.572 -27.641 1.00 74.62 301 PHE A O 1
ATOM 2371 N N . PHE A 1 302 ? 39.183 -14.214 -28.078 1.00 72.00 302 PHE A N 1
ATOM 2372 C CA . PHE A 1 302 ? 39.897 -13.439 -29.098 1.00 72.00 302 PHE A CA 1
ATOM 2373 C C . PHE A 1 302 ? 41.064 -12.650 -28.498 1.00 72.00 302 PHE A C 1
ATOM 2375 O O . PHE A 1 302 ? 42.147 -12.632 -29.078 1.00 72.00 302 PHE A O 1
ATOM 2382 N N . VAL A 1 303 ? 40.880 -12.047 -27.320 1.00 73.06 303 VAL A N 1
ATOM 2383 C CA . VAL A 1 303 ? 41.940 -11.291 -26.634 1.00 73.06 303 VAL A CA 1
ATOM 2384 C C . VAL A 1 303 ? 43.053 -12.216 -26.138 1.00 73.06 303 VAL A C 1
ATOM 2386 O O . VAL A 1 303 ? 44.224 -11.927 -26.364 1.00 73.06 303 VAL A O 1
ATOM 2389 N N . ILE A 1 304 ? 42.715 -13.350 -25.518 1.00 78.19 304 ILE A N 1
ATOM 2390 C CA . ILE A 1 304 ? 43.694 -14.345 -25.055 1.00 78.19 304 ILE A CA 1
ATOM 2391 C C . ILE A 1 304 ? 44.445 -14.948 -26.247 1.00 78.19 304 ILE A C 1
ATOM 2393 O O . ILE A 1 304 ? 45.671 -15.020 -26.218 1.00 78.19 304 ILE A O 1
ATOM 2397 N N . GLY A 1 305 ? 43.739 -15.322 -27.317 1.00 73.62 305 GLY A N 1
ATOM 2398 C CA . GLY A 1 305 ? 44.354 -15.829 -28.544 1.00 73.62 305 GLY A CA 1
ATOM 2399 C C . GLY A 1 305 ? 45.306 -14.814 -29.179 1.00 73.62 305 GLY A C 1
ATOM 2400 O O . GLY A 1 305 ? 46.415 -15.169 -29.571 1.00 73.62 305 GLY A O 1
ATOM 2401 N N . PHE A 1 306 ? 44.922 -13.536 -29.207 1.00 74.19 306 PHE A N 1
ATOM 2402 C CA . PHE A 1 306 ? 45.766 -12.452 -29.706 1.00 74.19 306 PHE A CA 1
ATOM 2403 C C . PHE A 1 306 ? 46.997 -12.202 -28.819 1.00 74.19 306 PHE A C 1
ATOM 2405 O O . PHE A 1 306 ? 48.097 -12.014 -29.334 1.00 74.19 306 PHE A O 1
ATOM 2412 N N . LEU A 1 307 ? 46.853 -12.271 -27.492 1.00 70.94 307 LEU A N 1
ATOM 2413 C CA . LEU A 1 307 ? 47.971 -12.151 -26.548 1.00 70.94 307 LEU A CA 1
ATOM 2414 C C . LEU A 1 307 ? 48.961 -13.317 -26.669 1.00 70.94 307 LEU A C 1
ATOM 2416 O O . LEU A 1 307 ? 50.170 -13.091 -26.680 1.00 70.94 307 LEU A O 1
ATOM 2420 N N . ILE A 1 308 ? 48.466 -14.551 -26.809 1.00 73.88 308 ILE A N 1
ATOM 2421 C CA . IL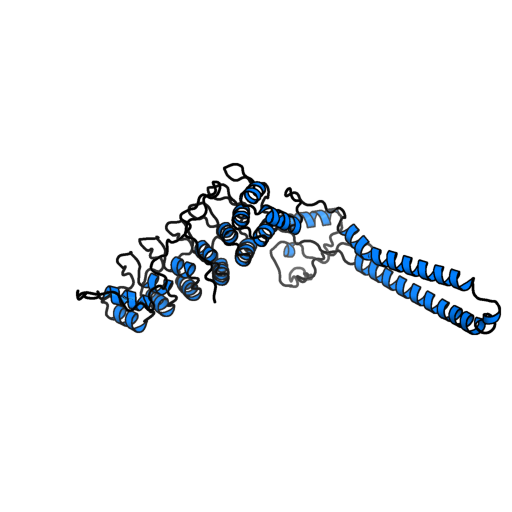E A 1 308 ? 49.302 -15.734 -27.057 1.00 73.88 308 ILE A CA 1
ATOM 2422 C C . ILE A 1 308 ? 50.036 -15.584 -28.394 1.00 73.88 308 ILE A C 1
ATOM 2424 O O . ILE A 1 308 ? 51.239 -15.833 -28.465 1.00 73.88 308 ILE A O 1
ATOM 2428 N N . TRP A 1 309 ? 49.348 -15.114 -29.438 1.00 71.25 309 TRP A N 1
ATOM 2429 C CA . TRP A 1 309 ? 49.959 -14.859 -30.742 1.00 71.25 309 TRP A CA 1
ATOM 2430 C C . TRP A 1 309 ? 51.098 -13.832 -30.649 1.00 71.25 309 TRP A C 1
ATOM 2432 O O . TRP A 1 309 ? 52.206 -14.108 -31.113 1.00 71.25 309 TRP A O 1
ATOM 2442 N N . ILE A 1 310 ? 50.888 -12.714 -29.948 1.00 69.31 310 ILE A N 1
ATOM 2443 C CA . ILE A 1 310 ? 51.934 -11.714 -29.679 1.00 69.31 310 ILE A CA 1
ATOM 2444 C C . ILE A 1 310 ? 53.118 -12.334 -28.922 1.00 69.31 310 ILE A C 1
ATOM 2446 O O . ILE A 1 310 ? 54.263 -12.161 -29.337 1.00 69.31 310 ILE A O 1
ATOM 2450 N N . LEU A 1 311 ? 52.871 -13.095 -27.852 1.00 66.50 311 LEU A N 1
ATOM 2451 C CA . LEU A 1 311 ? 53.928 -13.741 -27.061 1.00 66.50 311 LEU A CA 1
ATOM 2452 C C . LEU A 1 311 ? 54.778 -14.701 -27.906 1.00 66.50 311 LEU A C 1
ATOM 2454 O O . LEU A 1 311 ? 56.006 -14.675 -27.821 1.00 66.50 311 LEU A O 1
ATOM 2458 N N . THR A 1 312 ? 54.151 -15.500 -28.775 1.00 68.19 312 THR A N 1
ATOM 2459 C CA . THR A 1 312 ? 54.882 -16.396 -29.690 1.00 68.19 312 THR A CA 1
ATOM 2460 C C . THR A 1 312 ? 55.705 -15.636 -30.733 1.00 68.19 312 THR A C 1
ATOM 2462 O O . THR A 1 312 ? 56.792 -16.083 -31.104 1.00 68.19 312 THR A O 1
ATOM 2465 N N . PHE A 1 313 ? 55.239 -14.462 -31.165 1.00 63.97 313 PHE A N 1
ATOM 2466 C CA . PHE A 1 313 ? 55.965 -13.600 -32.094 1.00 63.97 313 PHE A CA 1
ATOM 2467 C C . PHE A 1 313 ? 57.198 -12.959 -31.432 1.00 63.97 313 PHE A C 1
ATOM 2469 O O . PHE A 1 313 ? 58.281 -12.954 -32.015 1.00 63.97 313 PHE A O 1
ATOM 2476 N N . PHE A 1 314 ? 57.074 -12.510 -30.178 1.00 57.31 314 PHE A N 1
ATOM 2477 C CA . PHE A 1 314 ? 58.177 -11.925 -29.404 1.00 57.31 314 PHE A CA 1
ATOM 2478 C C . PHE A 1 314 ? 59.305 -12.923 -29.099 1.00 57.31 314 PHE A C 1
ATOM 2480 O O . PHE A 1 314 ? 60.477 -12.569 -29.209 1.00 57.31 314 PHE A O 1
ATOM 2487 N N . ILE A 1 315 ? 58.986 -14.186 -28.790 1.00 59.34 315 ILE A N 1
ATOM 2488 C CA . ILE A 1 315 ? 59.998 -15.243 -28.578 1.00 59.34 315 ILE A CA 1
ATOM 2489 C C . ILE A 1 315 ? 60.837 -15.469 -29.847 1.00 59.34 315 ILE A C 1
ATOM 2491 O O . ILE A 1 315 ? 62.045 -15.719 -29.775 1.00 59.34 315 ILE A O 1
ATOM 2495 N N . LYS A 1 316 ? 60.204 -15.346 -31.020 1.00 55.34 316 LYS A N 1
ATOM 2496 C CA . LYS A 1 316 ? 60.859 -15.502 -32.321 1.00 55.34 316 LYS A CA 1
ATOM 2497 C C . LYS A 1 316 ? 61.825 -14.353 -32.619 1.00 55.34 316 LYS A C 1
ATOM 2499 O O . LYS A 1 316 ? 62.881 -14.606 -33.182 1.00 55.34 316 LYS A O 1
ATOM 2504 N N . ILE A 1 317 ? 61.495 -13.132 -32.193 1.00 57.09 317 ILE A N 1
ATOM 2505 C CA . ILE A 1 317 ? 62.359 -11.947 -32.323 1.00 57.09 317 ILE A CA 1
ATOM 2506 C C . ILE A 1 317 ? 63.571 -12.047 -31.383 1.00 57.09 317 ILE A C 1
ATOM 2508 O O . ILE A 1 317 ? 64.699 -11.877 -31.831 1.00 57.09 317 ILE A O 1
ATOM 2512 N N . ILE A 1 318 ? 63.367 -12.410 -30.111 1.00 56.03 318 ILE A N 1
ATOM 2513 C CA . ILE A 1 318 ? 64.453 -12.522 -29.114 1.00 56.03 318 ILE A CA 1
ATOM 2514 C C . ILE A 1 318 ? 65.462 -13.626 -29.484 1.00 56.03 318 ILE A C 1
ATOM 2516 O O . ILE A 1 318 ? 66.647 -13.515 -29.184 1.00 56.03 318 ILE A O 1
ATOM 2520 N N . SER A 1 319 ? 65.018 -14.685 -30.169 1.00 53.53 319 SER A N 1
ATOM 2521 C CA . SER A 1 319 ? 65.893 -15.785 -30.605 1.00 53.53 319 SER A CA 1
ATOM 2522 C C . SER A 1 319 ? 66.846 -15.414 -31.752 1.00 53.53 319 SER A C 1
ATOM 2524 O O . SER A 1 319 ? 67.778 -16.170 -32.011 1.00 53.53 319 SER A O 1
ATOM 2526 N N . ILE A 1 320 ? 66.626 -14.290 -32.444 1.00 54.53 320 ILE A N 1
ATOM 2527 C CA . ILE A 1 320 ? 67.431 -13.867 -33.605 1.00 54.53 320 ILE A CA 1
ATOM 2528 C C . ILE A 1 320 ? 68.704 -13.102 -33.184 1.00 54.53 320 ILE A C 1
ATOM 2530 O O . ILE A 1 320 ? 69.668 -13.084 -33.943 1.00 54.53 320 ILE A O 1
ATOM 2534 N N . GLU A 1 321 ? 68.758 -12.535 -31.973 1.00 49.84 321 GLU A N 1
ATOM 2535 C CA . GLU A 1 321 ? 69.863 -11.667 -31.509 1.00 49.84 321 GLU A CA 1
ATOM 2536 C C . GLU A 1 321 ? 70.871 -12.333 -30.546 1.00 49.84 321 GLU A C 1
ATOM 2538 O O . GLU A 1 321 ? 71.749 -11.659 -30.013 1.00 49.84 321 GLU A O 1
ATOM 2543 N N . LEU A 1 322 ? 70.793 -13.646 -30.300 1.00 48.94 322 LEU A N 1
ATOM 2544 C CA . LEU A 1 322 ? 71.702 -14.332 -29.366 1.00 48.94 322 LEU A CA 1
ATOM 2545 C C . LEU A 1 322 ? 72.921 -14.947 -30.075 1.00 48.94 322 LEU A C 1
ATOM 2547 O O . LEU A 1 322 ? 72.784 -15.819 -30.932 1.00 48.94 322 LEU A O 1
ATOM 2551 N N . ASP A 1 323 ? 74.111 -14.505 -29.656 1.00 50.78 323 ASP A N 1
ATOM 2552 C CA . ASP A 1 323 ? 75.428 -14.868 -30.194 1.00 50.78 323 ASP A CA 1
ATOM 2553 C C . ASP A 1 323 ? 75.671 -16.387 -30.380 1.00 50.78 323 ASP A C 1
ATOM 2555 O O . ASP A 1 323 ? 75.252 -17.198 -29.541 1.00 50.78 323 ASP A O 1
ATOM 2559 N N . PRO A 1 324 ? 76.470 -16.800 -31.394 1.00 55.09 324 PRO A N 1
ATOM 2560 C CA . PRO A 1 324 ? 76.702 -18.209 -31.743 1.00 55.09 324 PRO A CA 1
ATOM 2561 C C . PRO A 1 324 ? 77.303 -19.077 -30.627 1.00 55.09 324 PRO A C 1
ATOM 2563 O O . PRO A 1 324 ? 77.220 -20.304 -30.680 1.00 55.09 324 PRO A O 1
ATOM 2566 N N . PHE A 1 325 ? 77.914 -18.467 -29.609 1.00 48.28 325 PHE A N 1
ATOM 2567 C CA . PHE A 1 325 ? 78.664 -19.181 -28.574 1.00 48.28 325 PHE A CA 1
ATOM 2568 C C . PHE A 1 325 ? 77.774 -19.792 -27.475 1.00 48.28 325 PHE A C 1
ATOM 2570 O O . PHE A 1 325 ? 78.161 -20.773 -26.844 1.00 48.28 325 PHE A O 1
ATOM 2577 N N . LEU A 1 326 ? 76.551 -19.280 -27.270 1.00 49.06 326 LEU A N 1
ATOM 2578 C CA . LEU A 1 326 ? 75.598 -19.848 -26.301 1.00 49.06 326 LEU A CA 1
ATOM 2579 C C . LEU A 1 326 ? 74.731 -20.985 -26.885 1.00 49.06 326 LEU A C 1
ATOM 2581 O O . LEU A 1 326 ? 74.005 -21.656 -26.145 1.00 49.06 326 LEU A O 1
ATOM 2585 N N . ILE A 1 327 ? 74.793 -21.208 -28.202 1.00 52.69 327 ILE A N 1
ATOM 2586 C CA . ILE A 1 327 ? 73.891 -22.098 -28.950 1.00 52.69 327 ILE A CA 1
ATOM 2587 C C . ILE A 1 327 ? 74.248 -23.579 -28.745 1.00 52.69 327 ILE A C 1
ATOM 2589 O O . ILE A 1 327 ? 73.360 -24.426 -28.650 1.00 52.69 327 ILE A O 1
ATOM 2593 N N . THR A 1 328 ? 75.521 -23.932 -28.577 1.00 50.66 328 THR A N 1
ATOM 2594 C CA . THR A 1 328 ? 75.950 -25.343 -28.487 1.00 50.66 328 THR A CA 1
ATOM 2595 C C . THR A 1 328 ? 75.554 -26.027 -27.175 1.00 50.66 328 THR A C 1
ATOM 2597 O O . THR A 1 328 ? 75.211 -27.206 -27.187 1.00 50.66 328 THR A O 1
ATOM 2600 N N . HIS A 1 329 ? 75.513 -25.304 -26.050 1.00 48.31 329 HIS A N 1
ATOM 2601 C CA . HIS A 1 329 ? 75.137 -25.885 -24.752 1.00 48.31 329 HIS A CA 1
ATOM 2602 C C . HIS A 1 329 ? 73.627 -25.815 -24.459 1.00 48.31 329 HIS A C 1
ATOM 2604 O O . HIS A 1 329 ? 73.092 -26.681 -23.761 1.00 48.31 329 HIS A O 1
ATOM 2610 N N . LYS A 1 330 ? 72.912 -24.822 -25.013 1.00 45.44 330 LYS A N 1
ATOM 2611 C CA . LYS A 1 330 ? 71.452 -24.693 -24.859 1.00 45.44 330 LYS A CA 1
ATOM 2612 C C . LYS A 1 330 ? 70.650 -25.525 -25.855 1.00 45.44 330 LYS A C 1
ATOM 2614 O O . LYS A 1 330 ? 69.540 -25.906 -25.511 1.00 45.44 330 LYS A O 1
ATOM 2619 N N . THR A 1 331 ? 71.171 -25.865 -27.036 1.00 48.34 331 THR A N 1
ATOM 2620 C CA . THR A 1 331 ? 70.424 -26.647 -28.050 1.00 48.34 331 THR A CA 1
ATOM 2621 C C . THR A 1 331 ? 70.001 -28.033 -27.572 1.00 48.34 331 THR A C 1
ATOM 2623 O O . THR A 1 331 ? 68.971 -28.526 -28.024 1.00 48.34 331 THR A O 1
ATOM 2626 N N . LYS A 1 332 ? 70.695 -28.630 -26.595 1.00 47.62 332 LYS A N 1
ATOM 2627 C CA . LYS A 1 332 ? 70.281 -29.908 -25.989 1.00 47.62 332 LYS A CA 1
ATOM 2628 C C . LYS A 1 332 ? 69.076 -29.772 -25.043 1.00 47.62 332 LYS A C 1
ATOM 2630 O O . LYS A 1 332 ? 68.244 -30.666 -24.985 1.00 47.62 332 LYS A O 1
ATOM 2635 N N . TYR A 1 333 ? 68.951 -28.640 -24.344 1.00 46.88 333 TYR A N 1
ATOM 2636 C CA . TYR A 1 333 ? 67.805 -28.343 -23.471 1.00 46.88 333 TYR A CA 1
ATOM 2637 C C . TYR A 1 333 ? 66.655 -27.653 -24.220 1.00 46.88 333 TYR A C 1
ATOM 2639 O O . TYR A 1 333 ? 65.492 -27.845 -23.869 1.00 46.88 333 TYR A O 1
ATOM 2647 N N . LEU A 1 334 ? 66.950 -26.887 -25.276 1.00 46.72 334 LEU A N 1
ATOM 2648 C CA . LEU A 1 334 ? 65.935 -26.247 -26.111 1.00 46.72 334 LEU A CA 1
ATOM 2649 C C . LEU A 1 334 ? 65.224 -27.268 -27.009 1.00 46.72 334 LEU A C 1
ATOM 2651 O O . LEU A 1 334 ? 64.008 -27.251 -27.082 1.00 46.72 334 LEU A O 1
ATOM 2655 N N . SER A 1 335 ? 65.943 -28.204 -27.637 1.00 50.12 335 SER A N 1
ATOM 2656 C CA . SER A 1 335 ? 65.305 -29.271 -28.431 1.00 50.12 335 SER A CA 1
ATOM 2657 C C . SER A 1 335 ? 64.424 -30.178 -27.566 1.00 50.12 335 SER A C 1
ATOM 2659 O O . SER A 1 335 ? 63.282 -30.440 -27.930 1.00 50.12 335 SER A O 1
ATOM 2661 N N . ALA A 1 336 ? 64.894 -30.549 -26.370 1.00 49.06 336 ALA A N 1
ATOM 2662 C CA . ALA A 1 336 ? 64.109 -31.324 -25.411 1.00 49.06 336 ALA A CA 1
ATOM 2663 C C . ALA A 1 336 ? 62.867 -30.566 -24.908 1.00 49.06 336 ALA A C 1
ATOM 2665 O O . ALA A 1 336 ? 61.801 -31.158 -24.771 1.00 49.06 336 ALA A O 1
ATOM 2666 N N . THR A 1 337 ? 62.965 -29.251 -24.673 1.00 50.06 337 THR A N 1
ATOM 2667 C CA . THR A 1 337 ? 61.788 -28.436 -24.322 1.00 50.06 337 THR A CA 1
ATOM 2668 C C . THR A 1 337 ? 60.854 -28.216 -25.510 1.00 50.06 337 THR A C 1
ATOM 2670 O O . THR A 1 337 ? 59.655 -28.145 -25.287 1.00 50.06 337 THR A O 1
ATOM 2673 N N . TRP A 1 338 ? 61.340 -28.179 -26.754 1.00 51.75 338 TRP A N 1
ATOM 2674 C CA . TRP A 1 338 ? 60.504 -28.094 -27.960 1.00 51.75 338 TRP A CA 1
ATOM 2675 C C . TRP A 1 338 ? 59.749 -29.396 -28.250 1.00 51.75 338 TRP A C 1
ATOM 2677 O O . TRP A 1 338 ? 58.569 -29.337 -28.586 1.00 51.75 338 TRP A O 1
ATOM 2687 N N . GLU A 1 339 ? 60.374 -30.560 -28.060 1.00 51.94 339 GLU A N 1
ATOM 2688 C CA . GLU A 1 339 ? 59.694 -31.857 -28.181 1.00 51.94 339 GLU A CA 1
ATOM 2689 C C . GLU A 1 339 ? 58.649 -32.047 -27.072 1.00 51.94 339 GLU A C 1
ATOM 2691 O O . GLU A 1 339 ? 57.503 -32.393 -27.363 1.00 51.94 339 GLU A O 1
ATOM 2696 N N . PHE A 1 340 ? 58.982 -31.732 -25.813 1.00 52.03 340 PHE A N 1
ATOM 2697 C CA . PHE A 1 340 ? 58.019 -31.808 -24.704 1.00 52.03 340 PHE A CA 1
ATOM 2698 C C . PHE A 1 340 ? 56.901 -30.759 -24.824 1.00 52.03 340 PHE A C 1
ATOM 2700 O O . PHE A 1 340 ? 55.738 -31.052 -24.540 1.00 52.03 340 PHE A O 1
ATOM 2707 N N . ALA A 1 341 ? 57.221 -29.545 -25.287 1.00 56.84 341 ALA A N 1
ATOM 2708 C CA . ALA A 1 341 ? 56.238 -28.491 -25.513 1.00 56.84 341 ALA A CA 1
ATOM 2709 C C . ALA A 1 341 ? 55.332 -28.794 -26.706 1.00 56.84 341 ALA A C 1
ATOM 2711 O O . ALA A 1 341 ? 54.174 -28.404 -26.669 1.00 56.84 341 ALA A O 1
ATOM 2712 N N . PHE A 1 342 ? 55.794 -29.501 -27.742 1.00 62.44 342 PHE A N 1
ATOM 2713 C CA . PHE A 1 342 ? 54.941 -29.868 -28.875 1.00 62.44 342 PHE A CA 1
ATOM 2714 C C . PHE A 1 342 ? 53.779 -30.760 -28.429 1.00 62.44 342 PHE A C 1
ATOM 2716 O O . PHE A 1 342 ? 52.619 -30.432 -28.678 1.00 62.44 342 PHE A O 1
ATOM 2723 N N . PHE A 1 343 ? 54.071 -31.830 -27.683 1.00 61.84 343 PHE A N 1
ATOM 2724 C CA . PHE A 1 343 ? 53.032 -32.710 -27.145 1.00 61.84 343 PHE A CA 1
ATOM 2725 C C . PHE A 1 343 ? 52.153 -32.007 -26.108 1.00 61.84 343 PHE A C 1
ATOM 2727 O O . PHE A 1 343 ? 50.936 -32.176 -26.136 1.00 61.84 343 PHE A O 1
ATOM 2734 N N . PHE A 1 344 ? 52.732 -31.175 -25.235 1.00 63.12 344 PHE A N 1
ATOM 2735 C CA . PHE A 1 344 ? 51.959 -30.411 -24.253 1.00 63.12 344 PHE A CA 1
ATOM 2736 C C . PHE A 1 344 ? 51.046 -29.364 -24.912 1.00 63.12 344 PHE A C 1
ATOM 2738 O O . PHE A 1 344 ? 49.891 -29.228 -24.520 1.00 63.12 344 PHE A O 1
ATOM 2745 N N . ASN A 1 345 ? 51.516 -28.675 -25.954 1.00 63.50 345 ASN A N 1
ATOM 2746 C CA . ASN A 1 345 ? 50.728 -27.704 -26.714 1.00 63.50 345 ASN A CA 1
ATOM 2747 C C . ASN A 1 345 ? 49.612 -28.387 -27.512 1.00 63.50 345 ASN A C 1
ATOM 2749 O O . ASN A 1 345 ? 48.503 -27.861 -27.562 1.00 63.50 345 ASN A O 1
ATOM 2753 N N . ILE A 1 346 ? 49.863 -29.571 -28.085 1.00 70.00 346 ILE A N 1
ATOM 2754 C CA . ILE A 1 346 ? 48.822 -30.382 -28.733 1.00 70.00 346 ILE A CA 1
ATOM 2755 C C . ILE A 1 346 ? 47.787 -30.847 -27.710 1.00 70.00 346 ILE A C 1
ATOM 2757 O O . ILE A 1 346 ? 46.591 -30.731 -27.960 1.00 70.00 346 ILE A O 1
ATOM 2761 N N . LEU A 1 347 ? 48.222 -31.327 -26.544 1.00 71.88 347 LEU A N 1
ATOM 2762 C CA . LEU A 1 347 ? 47.318 -31.759 -25.482 1.00 71.88 347 LEU A CA 1
ATOM 2763 C C . LEU A 1 347 ? 46.462 -30.592 -24.972 1.00 71.88 347 LEU A C 1
ATOM 2765 O O . LEU A 1 347 ? 45.247 -30.730 -24.848 1.00 71.88 347 LEU A O 1
ATOM 2769 N N . LEU A 1 348 ? 47.071 -29.425 -24.745 1.00 66.69 348 LEU A N 1
ATOM 2770 C CA . LEU A 1 348 ? 46.372 -28.204 -24.349 1.00 66.69 348 LEU A CA 1
ATOM 2771 C C . LEU A 1 348 ? 45.378 -27.757 -25.430 1.00 66.69 348 LEU A C 1
ATOM 2773 O O . LEU A 1 348 ? 44.246 -27.398 -25.108 1.00 66.69 348 LEU A O 1
ATOM 2777 N N . PHE A 1 349 ? 45.767 -27.829 -26.707 1.00 72.31 349 PHE A N 1
ATOM 2778 C CA . PHE A 1 349 ? 44.890 -27.510 -27.830 1.00 72.31 349 PHE A CA 1
ATOM 2779 C C . PHE A 1 349 ? 43.687 -28.455 -27.875 1.00 72.31 349 PHE A C 1
ATOM 2781 O O . PHE A 1 349 ? 42.555 -27.980 -27.932 1.00 72.31 349 PHE A O 1
ATOM 2788 N N . ILE A 1 350 ? 43.904 -29.768 -27.744 1.00 72.56 350 ILE A N 1
ATOM 2789 C CA . ILE A 1 350 ? 42.837 -30.778 -27.728 1.00 72.56 350 ILE A CA 1
ATOM 2790 C C . ILE A 1 350 ? 41.891 -30.553 -26.546 1.00 72.56 350 ILE A C 1
ATOM 2792 O O . ILE A 1 350 ? 40.680 -30.532 -26.743 1.00 72.56 350 ILE A O 1
ATOM 2796 N N . VAL A 1 351 ? 42.408 -30.329 -25.335 1.00 70.50 351 VAL A N 1
ATOM 2797 C CA . VAL A 1 351 ? 41.579 -30.081 -24.141 1.00 70.50 351 VAL A CA 1
ATOM 2798 C C . VAL A 1 351 ? 40.797 -28.770 -24.271 1.00 70.50 351 VAL A C 1
ATOM 2800 O O . VAL A 1 351 ? 39.609 -28.724 -23.944 1.00 70.50 351 VAL A O 1
ATOM 2803 N N . SER A 1 352 ? 41.416 -27.712 -24.801 1.00 70.69 352 SER A N 1
ATOM 2804 C CA . SER A 1 352 ? 40.719 -26.448 -25.071 1.00 70.69 352 SER A CA 1
ATOM 2805 C C . SER A 1 352 ? 39.624 -26.621 -26.129 1.00 70.69 352 SER A C 1
ATOM 2807 O O . SER A 1 352 ? 38.511 -26.138 -25.955 1.00 70.69 352 SER A O 1
ATOM 2809 N N . PHE A 1 353 ? 39.882 -27.395 -27.184 1.00 76.94 353 PHE A N 1
ATOM 2810 C CA . PHE A 1 353 ? 38.910 -27.655 -28.236 1.00 76.94 353 PHE A CA 1
ATOM 2811 C C . PHE A 1 353 ? 37.739 -28.495 -27.717 1.00 76.94 353 PHE A C 1
ATOM 2813 O O . PHE A 1 353 ? 36.584 -28.155 -27.960 1.00 76.94 353 PHE A O 1
ATOM 2820 N N . LEU A 1 354 ? 38.014 -29.543 -26.933 1.00 66.06 354 LEU A N 1
ATOM 2821 C CA . LEU A 1 354 ? 36.979 -30.399 -26.351 1.00 66.06 354 LEU A CA 1
ATOM 2822 C C . LEU A 1 354 ? 36.092 -29.625 -25.370 1.00 66.06 354 LEU A C 1
ATOM 2824 O O . LEU A 1 354 ? 34.872 -29.763 -25.402 1.00 66.06 354 LEU A O 1
ATOM 2828 N N . THR A 1 355 ? 36.686 -28.779 -24.522 1.00 67.25 355 THR A N 1
ATOM 2829 C CA . THR A 1 355 ? 35.924 -27.932 -23.590 1.00 67.25 355 THR A CA 1
ATOM 2830 C C . THR A 1 355 ? 35.064 -26.912 -24.328 1.00 67.25 355 THR A C 1
ATOM 2832 O O . THR A 1 355 ? 33.914 -26.711 -23.944 1.00 67.25 355 THR A O 1
ATOM 2835 N N . ILE A 1 356 ? 35.561 -26.339 -25.427 1.00 73.25 356 ILE A N 1
ATOM 2836 C CA . ILE A 1 356 ? 34.799 -25.437 -26.296 1.00 73.25 356 ILE A CA 1
ATOM 2837 C C . ILE A 1 356 ? 33.623 -26.168 -26.965 1.00 73.25 356 ILE A C 1
ATOM 2839 O O . ILE A 1 356 ? 32.500 -25.665 -26.939 1.00 73.25 356 ILE A O 1
ATOM 2843 N N . VAL A 1 357 ? 33.838 -27.366 -27.515 1.00 71.81 357 VAL A N 1
ATOM 2844 C CA . VAL A 1 357 ? 32.775 -28.173 -28.143 1.00 71.81 357 VAL A CA 1
ATOM 2845 C C . VAL A 1 357 ? 31.718 -28.590 -27.120 1.00 71.81 357 VAL A C 1
ATOM 2847 O O . VAL A 1 357 ? 30.529 -28.394 -27.364 1.00 71.81 357 VAL A O 1
ATOM 2850 N N . CYS A 1 358 ? 32.127 -29.093 -25.952 1.00 59.12 358 CYS A N 1
ATOM 2851 C CA . CYS A 1 358 ? 31.210 -29.428 -24.861 1.00 59.12 358 CYS A CA 1
ATOM 2852 C C . CYS A 1 358 ? 30.426 -28.197 -24.388 1.00 59.12 358 CYS A C 1
ATOM 2854 O O . CYS A 1 358 ? 29.220 -28.283 -24.165 1.00 59.12 358 CYS A O 1
ATOM 2856 N N . PHE A 1 359 ? 31.078 -27.035 -24.293 1.00 64.31 359 PHE A N 1
ATOM 2857 C CA . PHE A 1 359 ? 30.420 -25.785 -23.934 1.00 64.31 359 PHE A CA 1
ATOM 2858 C C . PHE A 1 359 ? 29.369 -25.375 -24.980 1.00 64.31 359 PHE A C 1
ATOM 2860 O O . PHE A 1 359 ? 28.216 -25.128 -24.622 1.00 64.31 359 PHE A O 1
ATOM 2867 N N . PHE A 1 360 ? 29.710 -25.378 -26.275 1.00 60.06 360 PHE A N 1
ATOM 2868 C CA . PHE A 1 360 ? 28.744 -25.085 -27.339 1.00 60.06 360 PHE A CA 1
ATOM 2869 C C . PHE A 1 360 ? 27.583 -26.066 -27.342 1.00 60.06 360 PHE A C 1
ATOM 2871 O O . PHE A 1 360 ? 26.433 -25.637 -27.429 1.00 60.06 360 PHE A O 1
ATOM 2878 N N . HIS A 1 361 ? 27.861 -27.356 -27.173 1.00 59.97 361 HIS A N 1
ATOM 2879 C CA . HIS A 1 361 ? 26.816 -28.361 -27.096 1.00 59.97 361 HIS A CA 1
ATOM 2880 C C . HIS A 1 361 ? 25.868 -28.084 -25.923 1.00 59.97 361 HIS A C 1
ATOM 2882 O O . HIS A 1 361 ? 24.658 -28.050 -26.123 1.00 59.97 361 HIS A O 1
ATOM 2888 N N . THR A 1 362 ? 26.390 -27.769 -24.731 1.00 51.88 362 THR A N 1
ATOM 2889 C CA . THR A 1 362 ? 25.555 -27.441 -23.560 1.00 51.88 362 THR A CA 1
ATOM 2890 C C . THR A 1 362 ? 24.744 -26.158 -23.731 1.00 51.88 362 THR A C 1
ATOM 2892 O O . THR A 1 362 ? 23.672 -26.034 -23.142 1.00 51.88 362 THR A O 1
ATOM 2895 N N . MET A 1 363 ? 25.223 -25.206 -24.535 1.00 51.69 363 MET A N 1
ATOM 2896 C CA . MET A 1 363 ? 24.538 -23.942 -24.794 1.00 51.69 363 MET A CA 1
ATOM 2897 C C . MET A 1 363 ? 23.451 -24.087 -25.867 1.00 51.69 363 MET A C 1
ATOM 2899 O O . MET A 1 363 ? 22.365 -23.549 -25.687 1.00 51.69 363 MET A O 1
ATOM 2903 N N . PHE A 1 364 ? 23.702 -24.822 -26.955 1.00 53.75 364 PHE A N 1
ATOM 2904 C CA . PHE A 1 364 ? 22.679 -25.094 -27.974 1.00 53.75 364 PHE A CA 1
ATOM 2905 C C . PHE A 1 364 ? 21.617 -26.075 -27.476 1.00 53.75 364 PHE A C 1
ATOM 2907 O O . PHE A 1 364 ? 20.449 -25.945 -27.831 1.00 53.75 364 PHE A O 1
ATOM 2914 N N . SER A 1 365 ? 21.996 -27.001 -26.595 1.00 48.34 365 SER A N 1
ATOM 2915 C CA . SER A 1 365 ? 21.055 -27.883 -25.904 1.00 48.34 365 SER A CA 1
ATOM 2916 C C . SER A 1 365 ? 20.338 -27.206 -24.729 1.00 48.34 365 SER A C 1
ATOM 2918 O O . SER A 1 365 ? 19.409 -27.801 -24.187 1.00 48.34 365 SER A O 1
ATOM 2920 N N . ASN A 1 366 ? 20.715 -25.978 -24.336 1.00 40.91 366 ASN A N 1
ATOM 2921 C CA . ASN A 1 366 ? 19.968 -25.181 -23.361 1.00 40.91 366 ASN A CA 1
ATOM 2922 C C . ASN A 1 366 ? 19.019 -24.216 -24.091 1.00 40.91 366 ASN A C 1
ATOM 2924 O O . ASN A 1 366 ? 19.471 -23.212 -24.641 1.00 40.91 366 ASN A O 1
ATOM 2928 N N . PRO A 1 367 ? 17.696 -24.433 -24.049 1.00 43.03 367 PRO A N 1
ATOM 2929 C CA . PRO A 1 367 ? 16.723 -23.661 -24.831 1.00 43.03 367 PRO A CA 1
ATOM 2930 C C . PRO A 1 367 ? 16.496 -22.216 -24.346 1.00 43.03 367 PRO A C 1
ATOM 2932 O O . PRO A 1 367 ? 15.563 -21.544 -24.783 1.00 43.03 367 PRO A O 1
ATOM 2935 N N . GLY A 1 368 ? 17.375 -21.691 -23.491 1.00 47.41 368 GLY A N 1
ATOM 2936 C CA . GLY A 1 368 ? 17.304 -20.329 -22.978 1.00 47.41 368 GLY A CA 1
ATOM 2937 C C . GLY A 1 368 ? 16.147 -20.097 -22.002 1.00 47.41 368 GLY A C 1
ATOM 2938 O O . GLY A 1 368 ? 15.307 -20.954 -21.742 1.00 47.41 368 GLY A O 1
ATOM 2939 N N . TYR A 1 369 ? 16.143 -18.902 -21.417 1.00 41.22 369 TYR A N 1
ATOM 2940 C CA . TYR A 1 369 ? 15.118 -18.457 -20.479 1.00 41.22 369 TYR A CA 1
ATOM 2941 C C . TYR A 1 369 ? 13.903 -17.916 -21.239 1.00 41.22 369 TYR A C 1
ATOM 2943 O O . TYR A 1 369 ? 14.003 -16.896 -21.925 1.00 41.22 369 TYR A O 1
ATOM 2951 N N . ILE A 1 370 ? 12.759 -18.585 -21.095 1.00 45.38 370 ILE A N 1
ATOM 2952 C CA . ILE A 1 370 ? 11.473 -18.125 -21.626 1.00 45.38 370 ILE A CA 1
ATOM 2953 C C . ILE A 1 370 ? 10.805 -17.249 -20.551 1.00 45.38 370 ILE A C 1
ATOM 2955 O O . ILE A 1 370 ? 10.602 -17.722 -19.429 1.00 45.38 370 ILE A O 1
ATOM 2959 N N . PRO A 1 371 ? 10.480 -15.973 -20.841 1.00 44.72 371 PRO A N 1
ATOM 2960 C CA . PRO A 1 371 ? 9.798 -15.109 -19.884 1.00 44.72 371 PRO A CA 1
ATOM 2961 C C . PRO A 1 371 ? 8.410 -15.665 -19.546 1.00 44.72 371 PRO A C 1
ATOM 2963 O O . PRO A 1 371 ? 7.727 -16.245 -20.387 1.00 44.72 371 PRO A O 1
ATOM 2966 N N . LYS A 1 372 ? 7.992 -15.484 -18.291 1.00 47.59 372 LYS A N 1
ATOM 2967 C CA . LYS A 1 372 ? 6.712 -15.986 -17.785 1.00 47.59 372 LYS A CA 1
ATOM 2968 C C . LYS A 1 372 ? 5.547 -15.287 -18.514 1.00 47.59 372 LYS A C 1
ATOM 2970 O O . LYS A 1 372 ? 5.460 -14.064 -18.403 1.00 47.59 372 LYS A O 1
ATOM 2975 N N . PRO A 1 373 ? 4.658 -16.017 -19.214 1.00 59.25 373 PRO A N 1
ATOM 2976 C CA . PRO A 1 373 ? 3.509 -15.408 -19.880 1.00 59.25 373 PRO A CA 1
ATOM 2977 C C . PRO A 1 373 ? 2.540 -14.835 -18.840 1.00 59.25 373 PRO A C 1
ATOM 2979 O O . PRO A 1 373 ? 2.281 -15.463 -17.806 1.00 59.25 373 PRO A O 1
ATOM 2982 N N . GLN A 1 374 ? 2.039 -13.630 -19.102 1.00 57.34 374 GLN A N 1
ATOM 2983 C CA . GLN A 1 374 ? 1.270 -12.809 -18.164 1.00 57.34 374 GLN A CA 1
ATOM 2984 C C . GLN A 1 374 ? -0.216 -13.214 -18.102 1.00 57.34 374 GLN A C 1
ATOM 2986 O O . GLN A 1 374 ? -0.917 -12.802 -17.179 1.00 57.34 374 GLN A O 1
ATOM 2991 N N . GLY A 1 375 ? -0.692 -14.079 -19.013 1.00 68.56 375 GLY A N 1
ATOM 2992 C CA . GLY A 1 375 ? -2.081 -14.556 -19.044 1.00 68.56 375 GLY A CA 1
ATOM 2993 C C . GLY A 1 375 ? -2.317 -15.858 -19.825 1.00 68.56 375 GLY A C 1
ATOM 2994 O O . GLY A 1 375 ? -1.427 -16.384 -20.491 1.00 68.56 375 GLY A O 1
ATOM 2995 N N . VAL A 1 376 ? -3.545 -16.388 -19.738 1.00 61.00 376 VAL A N 1
ATOM 2996 C CA . VAL A 1 376 ? -3.967 -17.654 -20.385 1.00 61.00 376 VAL A CA 1
ATOM 2997 C C . VAL A 1 376 ? -4.038 -17.522 -21.913 1.00 61.00 376 VAL A C 1
ATOM 2999 O O . VAL A 1 376 ? -3.720 -18.468 -22.630 1.00 61.00 376 VAL A O 1
ATOM 3002 N N . GLU A 1 377 ? -4.408 -16.346 -22.425 1.00 65.25 377 GLU A N 1
ATOM 3003 C CA . GLU A 1 377 ? -4.465 -16.075 -23.870 1.00 65.25 377 GLU A CA 1
ATOM 3004 C C . GLU A 1 377 ? -3.071 -16.066 -24.506 1.00 65.25 377 GLU A C 1
ATOM 3006 O O . GLU A 1 377 ? -2.863 -16.666 -25.557 1.00 65.25 377 GLU A O 1
ATOM 3011 N N . GLU A 1 378 ? -2.092 -15.472 -23.822 1.00 65.06 378 GLU A N 1
ATOM 3012 C CA . GLU A 1 378 ? -0.695 -15.455 -24.258 1.00 65.06 378 GLU A CA 1
ATOM 3013 C C . GLU A 1 378 ? -0.092 -16.869 -24.244 1.00 65.06 378 GLU A C 1
ATOM 3015 O O . GLU A 1 378 ? 0.578 -17.273 -25.192 1.00 65.06 378 GLU A O 1
ATOM 3020 N N . GLN A 1 379 ? -0.411 -17.675 -23.222 1.00 64.12 379 GLN A N 1
ATOM 3021 C CA . GLN A 1 379 ? -0.035 -19.095 -23.183 1.00 64.12 379 GLN A CA 1
ATOM 3022 C C . GLN A 1 379 ? -0.621 -19.876 -24.361 1.00 64.12 379 GLN A C 1
ATOM 3024 O O . GLN A 1 379 ? 0.082 -20.670 -24.985 1.00 64.12 379 GLN A O 1
ATOM 3029 N N . LYS A 1 380 ? -1.897 -19.644 -24.686 1.00 67.69 380 LYS A N 1
ATOM 3030 C CA . LYS A 1 380 ? -2.569 -20.301 -25.811 1.00 67.69 380 LYS A CA 1
ATOM 3031 C C . LYS A 1 380 ? -1.936 -19.908 -27.148 1.00 67.69 380 LYS A C 1
ATOM 3033 O O . LYS A 1 380 ? -1.650 -20.793 -27.947 1.00 67.69 380 LYS A O 1
ATOM 3038 N N . ALA A 1 381 ? -1.632 -18.626 -27.349 1.00 69.94 381 ALA A N 1
ATOM 3039 C CA . ALA A 1 381 ? -0.969 -18.134 -28.556 1.00 69.94 381 ALA A CA 1
ATOM 3040 C C . ALA A 1 381 ? 0.439 -18.731 -28.742 1.00 69.94 381 ALA A C 1
ATOM 3042 O O . ALA A 1 381 ? 0.814 -19.098 -29.854 1.00 69.94 381 ALA A O 1
ATOM 3043 N N . ILE A 1 382 ? 1.206 -18.889 -27.656 1.00 67.38 382 ILE A N 1
ATOM 3044 C CA . ILE A 1 382 ? 2.527 -19.537 -27.692 1.00 67.38 382 ILE A CA 1
ATOM 3045 C C . ILE A 1 382 ? 2.395 -21.014 -28.076 1.00 67.38 382 ILE A C 1
ATOM 3047 O O . ILE A 1 382 ? 3.144 -21.496 -28.923 1.00 67.38 382 ILE A O 1
ATOM 3051 N N . ILE A 1 383 ? 1.433 -21.735 -27.493 1.00 66.69 383 ILE A N 1
ATOM 3052 C CA . ILE A 1 383 ? 1.187 -23.145 -27.830 1.00 66.69 383 ILE A CA 1
ATOM 3053 C C . ILE A 1 383 ? 0.764 -23.280 -29.298 1.00 66.69 383 ILE A C 1
ATOM 3055 O O . ILE A 1 383 ? 1.307 -24.121 -30.009 1.00 66.69 383 ILE A O 1
ATOM 3059 N N . GLU A 1 384 ? -0.151 -22.437 -29.776 1.00 67.75 384 GLU A N 1
ATOM 3060 C CA . GLU A 1 384 ? -0.587 -22.428 -31.178 1.00 67.75 384 GLU A CA 1
ATOM 3061 C C . GLU A 1 384 ? 0.571 -22.120 -32.136 1.00 67.75 384 GLU A C 1
ATOM 3063 O O . GLU A 1 384 ? 0.719 -22.789 -33.159 1.00 67.75 384 GLU A O 1
ATOM 3068 N N . HIS A 1 385 ? 1.444 -21.174 -31.780 1.00 69.44 385 HIS A N 1
ATOM 3069 C CA . HIS A 1 385 ? 2.659 -20.877 -32.536 1.00 69.44 385 HIS A CA 1
ATOM 3070 C C . HIS A 1 385 ? 3.615 -22.081 -32.583 1.00 69.44 385 HIS A C 1
ATOM 3072 O O . HIS A 1 385 ? 4.126 -22.426 -33.645 1.00 69.44 385 HIS A O 1
ATOM 3078 N N . LEU A 1 386 ? 3.842 -22.758 -31.455 1.00 63.22 386 LEU A N 1
ATOM 3079 C CA . LEU A 1 386 ? 4.727 -23.927 -31.388 1.00 63.22 386 LEU A CA 1
ATOM 3080 C C . LEU A 1 386 ? 4.170 -25.135 -32.156 1.00 63.22 386 LEU A C 1
ATOM 3082 O O . LEU A 1 386 ? 4.937 -25.875 -32.770 1.00 63.22 386 LEU A O 1
ATOM 3086 N N . ILE A 1 387 ? 2.847 -25.323 -32.156 1.00 64.00 387 ILE A N 1
ATOM 3087 C CA . ILE A 1 387 ? 2.175 -26.341 -32.976 1.00 64.00 387 ILE A CA 1
ATOM 3088 C C . ILE A 1 387 ? 2.334 -26.010 -34.463 1.00 64.00 387 ILE A C 1
ATOM 3090 O O . ILE A 1 387 ? 2.646 -26.898 -35.255 1.00 64.00 387 ILE A O 1
ATOM 3094 N N . LYS A 1 388 ? 2.165 -24.737 -34.843 1.00 70.75 388 LYS A N 1
ATOM 3095 C CA . LYS A 1 388 ? 2.320 -24.274 -36.229 1.00 70.75 388 LYS A CA 1
ATOM 3096 C C . LYS A 1 388 ? 3.730 -24.525 -36.770 1.00 70.75 388 LYS A C 1
ATOM 3098 O O . LYS A 1 388 ? 3.871 -24.973 -37.902 1.00 70.75 388 LYS A O 1
ATOM 3103 N N . GLU A 1 389 ? 4.745 -24.300 -35.943 1.00 67.00 389 GLU A N 1
ATOM 3104 C CA . GLU A 1 389 ? 6.153 -24.561 -36.273 1.00 67.00 389 GLU A CA 1
ATOM 3105 C C . GLU A 1 389 ? 6.538 -26.054 -36.166 1.00 67.00 389 GLU A C 1
ATOM 3107 O O . GLU A 1 389 ? 7.685 -26.406 -36.410 1.00 67.00 389 GLU A O 1
ATOM 3112 N N . LYS A 1 390 ? 5.604 -26.955 -35.810 1.00 62.19 390 LYS A N 1
ATOM 3113 C CA . LYS A 1 390 ? 5.842 -28.393 -35.534 1.00 62.19 390 LYS A CA 1
ATOM 3114 C C . LYS A 1 390 ? 6.873 -28.677 -34.433 1.00 62.19 390 LYS A C 1
ATOM 3116 O O . LYS A 1 390 ? 7.379 -29.787 -34.316 1.00 62.19 390 LYS A O 1
ATOM 3121 N N . LEU A 1 391 ? 7.148 -27.698 -33.580 1.00 55.94 391 LEU A N 1
ATOM 3122 C CA . LEU A 1 391 ? 8.145 -27.788 -32.513 1.00 55.94 391 LEU A CA 1
ATOM 3123 C C . LEU A 1 391 ? 7.565 -28.325 -31.192 1.00 55.94 391 LEU A C 1
ATOM 3125 O O . LEU A 1 391 ? 8.296 -28.479 -30.214 1.00 55.94 391 LEU A O 1
ATOM 3129 N N . PHE A 1 392 ? 6.256 -28.596 -31.143 1.00 57.44 392 PHE A N 1
ATOM 3130 C CA . PHE A 1 392 ? 5.529 -28.983 -29.934 1.00 57.44 392 PHE A CA 1
ATOM 3131 C C . PHE A 1 392 ? 5.332 -30.506 -29.806 1.00 57.44 392 PHE A C 1
ATOM 3133 O O . PHE A 1 392 ? 4.585 -31.119 -30.568 1.00 57.44 392 PHE A O 1
ATOM 3140 N N . MET A 1 393 ? 5.939 -31.113 -28.780 1.00 57.38 393 MET A N 1
ATOM 3141 C CA . MET A 1 393 ? 5.846 -32.552 -28.487 1.00 57.38 393 MET A CA 1
ATOM 3142 C C . MET A 1 393 ? 4.590 -32.896 -27.661 1.00 57.38 393 MET A C 1
ATOM 3144 O O . MET A 1 393 ? 4.580 -32.774 -26.435 1.00 57.38 393 MET A O 1
ATOM 3148 N N . ILE A 1 394 ? 3.525 -33.373 -28.316 1.00 57.25 394 ILE A N 1
ATOM 3149 C CA . ILE A 1 394 ? 2.246 -33.735 -27.658 1.00 57.25 394 ILE A CA 1
ATOM 3150 C C . ILE A 1 394 ? 2.352 -35.051 -26.860 1.00 57.25 394 ILE A C 1
ATOM 3152 O O . ILE A 1 394 ? 1.586 -35.285 -25.925 1.00 57.25 394 ILE A O 1
ATOM 3156 N N . GLU A 1 395 ? 3.301 -35.925 -27.192 1.00 55.38 395 GLU A N 1
ATOM 3157 C CA . GLU A 1 395 ? 3.370 -37.291 -26.649 1.00 55.38 395 GLU A CA 1
ATOM 3158 C C . GLU A 1 395 ? 3.747 -37.344 -25.163 1.00 55.38 395 GLU A C 1
ATOM 3160 O O . GLU A 1 395 ? 3.229 -38.178 -24.422 1.00 55.38 395 GLU A O 1
ATOM 3165 N N . ASN A 1 396 ? 4.558 -36.395 -24.692 1.00 51.44 396 ASN A N 1
ATOM 3166 C CA . ASN A 1 396 ? 5.110 -36.411 -23.335 1.00 51.44 396 ASN A CA 1
ATOM 3167 C C . ASN A 1 396 ? 4.389 -35.471 -22.356 1.00 51.44 396 ASN A C 1
ATOM 3169 O O . ASN A 1 396 ? 4.715 -35.460 -21.169 1.00 51.44 396 ASN A O 1
ATOM 3173 N N . TYR A 1 397 ? 3.400 -34.691 -22.816 1.00 56.97 397 TYR A N 1
ATOM 3174 C CA . TYR A 1 397 ? 2.789 -33.623 -22.019 1.00 56.97 397 TYR A CA 1
ATOM 3175 C C . TYR A 1 397 ? 1.254 -33.604 -22.082 1.00 56.97 397 TYR A C 1
ATOM 3177 O O . TYR A 1 397 ? 0.652 -34.035 -23.063 1.00 56.97 397 TYR A O 1
ATOM 3185 N N . CYS A 1 398 ? 0.599 -33.113 -21.021 1.00 56.12 398 CYS A N 1
ATOM 3186 C CA . CYS A 1 398 ? -0.860 -32.966 -20.955 1.00 56.12 398 CYS A CA 1
ATOM 3187 C C . CYS A 1 398 ? -1.264 -31.485 -21.007 1.00 56.12 398 CYS A C 1
ATOM 3189 O O . CYS A 1 398 ? -1.212 -30.774 -20.002 1.00 56.12 398 CYS A O 1
ATOM 3191 N N . ILE A 1 399 ? -1.713 -31.036 -22.182 1.00 55.69 399 ILE A N 1
ATOM 3192 C CA . ILE A 1 399 ? -2.095 -29.641 -22.473 1.00 55.69 399 ILE A CA 1
ATOM 3193 C C . ILE A 1 399 ? -3.260 -29.174 -21.582 1.00 55.69 399 ILE A C 1
ATOM 3195 O O . ILE A 1 399 ? -3.279 -28.040 -21.106 1.00 55.69 399 ILE A O 1
ATOM 3199 N N . PHE A 1 400 ? -4.209 -30.068 -21.295 1.00 53.56 400 PHE A N 1
ATOM 3200 C CA . PHE A 1 400 ? -5.411 -29.744 -20.523 1.00 53.56 400 PHE A CA 1
ATOM 3201 C C . PHE A 1 400 ? -5.103 -29.392 -19.057 1.00 53.56 400 PHE A C 1
ATOM 3203 O O . PHE A 1 400 ? -5.764 -28.541 -18.464 1.00 53.56 400 PHE A O 1
ATOM 3210 N N . CYS A 1 401 ? -4.074 -30.016 -18.472 1.00 52.41 401 CYS A N 1
ATOM 3211 C CA . CYS A 1 401 ? -3.634 -29.730 -17.105 1.00 52.41 401 CYS A CA 1
ATOM 3212 C C . CYS A 1 401 ? -2.797 -28.445 -17.003 1.00 52.41 401 CYS A C 1
ATOM 3214 O O . CYS A 1 401 ? -2.767 -27.837 -15.937 1.00 52.41 401 CYS A O 1
ATOM 3216 N N . TYR A 1 402 ? -2.147 -28.018 -18.089 1.00 57.06 402 TYR A N 1
ATOM 3217 C CA . TYR A 1 402 ? -1.302 -26.820 -18.119 1.00 57.06 402 TYR A CA 1
ATOM 3218 C C . TYR A 1 402 ? -2.106 -25.513 -18.089 1.00 57.06 402 TYR A C 1
ATOM 3220 O O . TYR A 1 402 ? -1.729 -24.570 -17.400 1.00 57.06 402 TYR A O 1
ATOM 3228 N N . LEU A 1 403 ? -3.258 -25.472 -18.764 1.00 55.38 403 LEU A N 1
ATOM 3229 C CA . LEU A 1 403 ? -4.069 -24.257 -18.931 1.00 55.38 403 LEU A CA 1
ATOM 3230 C C . LEU A 1 403 ? -4.890 -23.843 -17.687 1.00 55.38 403 LEU A C 1
ATOM 3232 O O . LEU A 1 403 ? -5.506 -22.780 -17.691 1.00 55.38 403 LEU A O 1
ATOM 3236 N N . ARG A 1 404 ? -4.951 -24.658 -16.620 1.00 52.78 404 ARG A N 1
ATOM 3237 C CA . ARG A 1 404 ? -5.981 -24.543 -15.560 1.00 52.78 404 ARG A CA 1
ATOM 3238 C C . ARG A 1 404 ? -5.544 -23.990 -14.180 1.00 52.78 404 ARG A C 1
ATOM 3240 O O . ARG A 1 404 ? -6.325 -24.158 -13.253 1.00 52.78 404 ARG A O 1
ATOM 3247 N N . LYS A 1 405 ? -4.426 -23.244 -14.041 1.00 41.28 405 LYS A N 1
ATOM 3248 C CA . LYS A 1 405 ? -3.850 -22.621 -12.790 1.00 41.28 405 LYS A CA 1
ATOM 3249 C C . LYS A 1 405 ? -2.773 -23.469 -12.048 1.00 41.28 405 LYS A C 1
ATOM 3251 O O . LYS A 1 405 ? -2.640 -24.653 -12.344 1.00 41.28 405 LYS A O 1
ATOM 3256 N N . PRO A 1 406 ? -1.913 -22.865 -11.178 1.00 41.06 406 PRO A N 1
ATOM 3257 C CA . PRO A 1 406 ? -0.506 -23.241 -11.031 1.00 41.06 406 PRO A CA 1
ATOM 3258 C C . PRO A 1 406 ? -0.330 -24.462 -10.127 1.00 41.06 406 PRO A C 1
ATOM 3260 O O . PRO A 1 406 ? -0.772 -24.479 -8.980 1.00 41.06 406 PRO A O 1
ATOM 3263 N N . LEU A 1 407 ? 0.337 -25.493 -10.644 1.00 40.25 407 LEU A N 1
ATOM 3264 C CA . LEU A 1 407 ? 0.439 -26.788 -9.981 1.00 40.25 407 LEU A CA 1
ATOM 3265 C C . LEU A 1 407 ? 1.844 -27.038 -9.428 1.00 40.25 407 LEU A C 1
ATOM 3267 O O . LEU A 1 407 ? 2.836 -27.093 -10.150 1.00 40.25 407 LEU A O 1
ATOM 3271 N N . ARG A 1 408 ? 1.883 -27.274 -8.116 1.00 37.34 408 ARG A N 1
ATOM 3272 C CA . ARG A 1 408 ? 2.931 -28.024 -7.417 1.00 37.34 408 ARG A CA 1
ATOM 3273 C C . ARG A 1 408 ? 2.954 -29.443 -8.012 1.00 37.34 408 ARG A C 1
ATOM 3275 O O . ARG A 1 408 ? 1.902 -30.071 -8.116 1.00 37.34 408 ARG A O 1
ATOM 3282 N N . SER A 1 409 ? 4.129 -29.906 -8.441 1.00 47.91 409 SER A N 1
ATOM 3283 C CA . SER A 1 409 ? 4.351 -31.120 -9.251 1.00 47.91 409 SER A CA 1
ATOM 3284 C C . SER A 1 409 ? 3.453 -32.311 -8.872 1.00 47.91 409 SER A C 1
ATOM 3286 O O . SER A 1 409 ? 3.560 -32.835 -7.761 1.00 47.91 409 SER A O 1
ATOM 3288 N N . LYS A 1 410 ? 2.612 -32.777 -9.804 1.00 46.03 410 LYS A N 1
ATOM 3289 C CA . LYS A 1 410 ? 1.825 -34.013 -9.670 1.00 46.03 410 LYS A CA 1
ATOM 3290 C C . LYS A 1 410 ? 1.798 -34.777 -10.993 1.00 46.03 410 LYS A C 1
ATOM 3292 O O . LYS A 1 410 ? 1.633 -34.189 -12.056 1.00 46.03 410 LYS A O 1
ATOM 3297 N N . HIS A 1 411 ? 1.922 -36.096 -10.900 1.00 53.69 411 HIS A N 1
ATOM 3298 C CA . HIS A 1 411 ? 1.702 -37.028 -12.003 1.00 53.69 411 HIS A CA 1
ATOM 3299 C C . HIS A 1 411 ? 0.199 -37.057 -12.356 1.00 53.69 411 HIS A C 1
ATOM 3301 O O . HIS A 1 411 ? -0.649 -37.151 -11.462 1.00 53.69 411 HIS A O 1
ATOM 3307 N N . CYS A 1 412 ? -0.149 -36.926 -13.639 1.00 54.53 412 CYS A N 1
ATOM 3308 C CA . CYS A 1 412 ? -1.538 -36.918 -14.109 1.00 54.53 412 CYS A CA 1
ATOM 3309 C C . CYS A 1 412 ? -2.125 -38.336 -14.035 1.00 54.53 412 CYS A C 1
ATOM 3311 O O . CYS A 1 412 ? -1.755 -39.184 -14.835 1.00 54.53 412 CYS A O 1
ATOM 3313 N N . LYS A 1 413 ? -3.065 -38.607 -13.116 1.00 52.41 413 LYS A N 1
ATOM 3314 C CA . LYS A 1 413 ? -3.673 -39.950 -12.968 1.00 52.41 413 LYS A CA 1
ATOM 3315 C C . LYS A 1 413 ? -4.531 -40.398 -14.160 1.00 52.41 413 LYS A C 1
ATOM 3317 O O . LYS A 1 413 ? -4.708 -41.591 -14.346 1.00 52.41 413 LYS A O 1
ATOM 3322 N N . LEU A 1 414 ? -5.074 -39.459 -14.939 1.00 53.50 414 LEU A N 1
ATOM 3323 C CA . LEU A 1 414 ? -5.930 -39.763 -16.097 1.00 53.50 414 LEU A CA 1
ATOM 3324 C C . LEU A 1 414 ? -5.127 -40.145 -17.342 1.00 53.50 414 LEU A C 1
ATOM 3326 O O . LEU A 1 414 ? -5.590 -40.926 -18.161 1.00 53.50 414 LEU A O 1
ATOM 3330 N N . CYS A 1 415 ? -3.942 -39.559 -17.492 1.00 59.72 415 CYS A N 1
ATOM 3331 C CA . CYS A 1 415 ? -3.136 -39.664 -18.699 1.00 59.72 415 CYS A CA 1
ATOM 3332 C C . CYS A 1 415 ? -1.784 -40.352 -18.470 1.00 59.72 415 CYS A C 1
ATOM 3334 O O . CYS A 1 415 ? -1.043 -40.546 -19.425 1.00 59.72 415 CYS A O 1
ATOM 3336 N N . SER A 1 416 ? -1.462 -40.701 -17.219 1.00 54.81 416 SER A N 1
ATOM 3337 C CA . SER A 1 416 ? -0.221 -41.366 -16.787 1.00 54.81 416 SER A CA 1
ATOM 3338 C C . SER A 1 416 ? 1.064 -40.685 -17.279 1.00 54.81 416 SER A C 1
ATOM 3340 O O . SER A 1 416 ? 2.080 -41.333 -17.510 1.00 54.81 416 SER A O 1
ATOM 3342 N N . ARG A 1 417 ? 1.025 -39.358 -17.459 1.00 57.50 417 ARG A N 1
ATOM 3343 C CA . ARG A 1 417 ? 2.155 -38.538 -17.927 1.00 57.50 417 ARG A CA 1
ATOM 3344 C C . ARG A 1 417 ? 2.688 -37.645 -16.808 1.00 57.50 417 ARG A C 1
ATOM 3346 O O . ARG A 1 417 ? 1.935 -37.170 -15.948 1.00 57.50 417 ARG A O 1
ATOM 3353 N N . CYS A 1 418 ? 3.998 -37.403 -16.833 1.00 50.50 418 CYS A N 1
ATOM 3354 C CA . CYS A 1 418 ? 4.669 -36.488 -15.913 1.00 50.50 418 CYS A CA 1
ATOM 3355 C C . CYS A 1 418 ? 4.386 -35.025 -16.273 1.00 50.50 418 CYS A C 1
ATOM 3357 O O . CYS A 1 418 ? 4.377 -34.644 -17.439 1.00 50.50 418 CYS A O 1
ATOM 3359 N N . VAL A 1 419 ? 4.192 -34.194 -15.248 1.00 53.38 419 VAL A N 1
ATOM 3360 C CA . VAL A 1 419 ? 4.050 -32.740 -15.382 1.00 53.38 419 VAL A CA 1
ATOM 3361 C C . VAL A 1 419 ? 5.247 -32.099 -14.679 1.00 53.38 419 VAL A C 1
ATOM 3363 O O . VAL A 1 419 ? 5.535 -32.434 -13.528 1.00 53.38 419 VAL A O 1
ATOM 3366 N N . ALA A 1 420 ? 5.976 -31.241 -15.397 1.00 44.16 420 ALA A N 1
ATOM 3367 C CA . ALA A 1 420 ? 7.261 -30.682 -14.973 1.00 44.16 420 ALA A CA 1
ATOM 3368 C C . ALA A 1 420 ? 7.202 -29.923 -13.628 1.00 44.16 420 ALA A C 1
ATOM 3370 O O . ALA A 1 420 ? 6.176 -29.348 -13.256 1.00 44.16 420 ALA A O 1
ATOM 3371 N N . ARG A 1 421 ? 8.332 -29.923 -12.899 1.00 44.72 421 ARG A N 1
ATOM 3372 C CA . ARG A 1 421 ? 8.564 -29.091 -11.703 1.00 44.72 421 ARG A CA 1
ATOM 3373 C C . ARG A 1 421 ? 8.661 -27.613 -12.088 1.00 44.72 421 ARG A C 1
ATOM 3375 O O . ARG A 1 421 ? 9.125 -27.276 -13.171 1.00 44.72 421 ARG A O 1
ATOM 3382 N N . PHE A 1 422 ? 8.307 -26.755 -11.132 1.00 42.88 422 PHE A N 1
ATOM 3383 C CA . PHE A 1 422 ? 8.261 -25.289 -11.228 1.00 42.88 422 PHE A CA 1
ATOM 3384 C C . PHE A 1 422 ? 9.587 -24.608 -11.632 1.00 42.88 422 PHE A C 1
ATOM 3386 O O . PHE A 1 422 ? 9.577 -23.420 -11.943 1.00 42.88 422 PHE A O 1
ATOM 3393 N N . ASP A 1 423 ? 10.695 -25.354 -11.673 1.00 37.34 423 ASP A N 1
ATOM 3394 C CA . ASP A 1 423 ? 12.044 -24.826 -11.905 1.00 37.34 423 ASP A CA 1
ATOM 3395 C C . ASP A 1 423 ? 12.593 -25.126 -13.312 1.00 37.34 423 ASP A C 1
ATOM 3397 O O . ASP A 1 423 ? 13.691 -24.696 -13.652 1.00 37.34 423 ASP A O 1
ATOM 3401 N N . GLN A 1 424 ? 11.840 -25.835 -14.161 1.00 40.78 424 GLN A N 1
ATOM 3402 C CA . GLN A 1 424 ? 12.227 -26.108 -15.548 1.00 40.78 424 GLN A CA 1
ATOM 3403 C C . GLN A 1 424 ? 11.173 -25.541 -16.505 1.00 40.78 424 GLN A C 1
ATOM 3405 O O . GLN A 1 424 ? 10.282 -26.248 -16.968 1.00 40.78 424 GLN A O 1
ATOM 3410 N N . TYR A 1 425 ? 11.284 -24.250 -16.831 1.00 50.28 425 TYR A N 1
ATOM 3411 C CA . TYR A 1 425 ? 10.500 -23.596 -17.893 1.00 50.28 425 TYR A CA 1
ATOM 3412 C C . TYR A 1 425 ? 11.033 -23.940 -19.287 1.00 50.28 425 TYR A C 1
ATOM 3414 O O . TYR A 1 425 ? 11.232 -23.076 -20.135 1.00 50.28 425 TYR A O 1
ATOM 3422 N N . VAL A 1 426 ? 11.268 -25.225 -19.521 1.00 44.62 426 VAL A N 1
ATOM 3423 C CA . VAL A 1 426 ? 11.591 -25.748 -20.836 1.00 44.62 426 VAL A CA 1
ATOM 3424 C C . VAL A 1 426 ? 10.386 -26.554 -21.286 1.00 44.62 426 VAL A C 1
ATOM 3426 O O . VAL A 1 426 ? 10.227 -27.717 -20.919 1.00 44.62 426 VAL A O 1
ATOM 3429 N N . MET A 1 427 ? 9.514 -25.941 -22.089 1.00 46.78 427 MET A N 1
ATOM 3430 C CA . MET A 1 427 ? 8.762 -26.758 -23.036 1.00 46.78 427 MET A CA 1
ATOM 3431 C C . MET A 1 427 ? 9.807 -27.335 -23.981 1.00 46.78 427 MET A C 1
ATOM 3433 O O . MET A 1 427 ? 10.456 -26.575 -24.694 1.00 46.78 427 MET A O 1
ATOM 3437 N N . MET A 1 428 ? 10.058 -28.643 -23.890 1.00 46.72 428 MET A N 1
ATOM 3438 C CA . MET A 1 428 ? 11.053 -29.292 -24.739 1.00 46.72 428 MET A CA 1
ATOM 3439 C C . MET A 1 428 ? 10.602 -29.163 -26.192 1.00 46.72 428 MET A C 1
ATOM 3441 O O . MET A 1 428 ? 9.669 -29.834 -26.632 1.00 46.72 428 MET A O 1
ATOM 3445 N N . ILE A 1 429 ? 11.250 -28.230 -26.882 1.00 43.47 429 ILE A N 1
ATOM 3446 C CA . ILE A 1 429 ? 11.211 -28.052 -28.324 1.00 43.47 429 ILE A CA 1
ATOM 3447 C C . ILE A 1 429 ? 11.907 -29.267 -28.937 1.00 43.47 429 ILE A C 1
ATOM 3449 O O . ILE A 1 429 ? 12.938 -29.712 -28.431 1.00 43.47 429 ILE A O 1
ATOM 3453 N N . TYR A 1 430 ? 11.326 -29.822 -29.997 1.00 38.97 430 TYR A N 1
ATOM 3454 C CA . TYR A 1 430 ? 11.952 -30.879 -30.786 1.00 38.97 430 TYR A CA 1
ATOM 3455 C C . TYR A 1 430 ? 13.294 -30.369 -31.342 1.00 38.97 430 TYR A C 1
ATOM 3457 O O . TYR A 1 430 ? 13.311 -29.466 -32.175 1.00 38.97 430 TYR A O 1
ATOM 3465 N N . CYS A 1 431 ? 14.417 -30.900 -30.851 1.00 36.62 431 CYS A N 1
ATOM 3466 C CA . CYS A 1 431 ? 15.710 -30.746 -31.515 1.00 36.62 431 CYS A CA 1
ATOM 3467 C C . CYS A 1 431 ? 15.894 -31.964 -32.422 1.00 36.62 431 CYS A C 1
ATOM 3469 O O . CYS A 1 431 ? 16.077 -33.072 -31.916 1.00 36.62 431 CYS A O 1
ATOM 3471 N N . GLU A 1 432 ? 15.799 -31.766 -33.738 1.00 33.47 432 GLU A N 1
ATOM 3472 C CA . GLU A 1 432 ? 16.232 -32.772 -34.714 1.00 33.47 432 GLU A CA 1
ATOM 3473 C C . GLU A 1 432 ? 17.723 -33.064 -34.507 1.00 33.47 432 GLU A C 1
ATOM 3475 O O . GLU A 1 432 ? 18.507 -32.144 -34.256 1.00 33.47 432 GLU A O 1
ATOM 3480 N N . GLY A 1 433 ? 18.056 -34.359 -34.507 1.00 36.25 433 GLY A N 1
ATOM 3481 C CA . GLY A 1 433 ? 19.390 -34.891 -34.220 1.00 36.25 433 GLY A CA 1
ATOM 3482 C C . GLY A 1 433 ? 20.437 -34.585 -35.276 1.00 36.25 433 GLY A C 1
ATOM 3483 O O . GLY A 1 433 ? 20.061 -34.358 -36.448 1.00 36.25 433 GLY A O 1
#

Radius of gyration: 35.18 Å; chains: 1; bounding box: 104×69×78 Å

Foldseek 3Di:
DDDDPDPDQCPQDCQPNDRDDHDPDPPPPLDDPDDDDDDDDDDDDPDPCDPVNVLLVCLLVLVQVSVVVCVVVVVDQQQDADPQRDGSLLSNLLNLSLNNNLVSLVRPHDQCRATPPWRDGSLLNNLLNLNQSSNVSSVVSPHDQCDATPFQDGSLLSNLLSLNLVNNVVVLVVPDDQCRQTNQRDGSLLSNLLVLNLNSNVVSLVSPNDQCGATNQQDGSLLSNLLNLNLNSNLVSVLSPRDQCRATPVGDGSCNSNVSSVNLVSNQVSCVVSQHHSVRHRPDDPDDPVRVVVCVVCVVVVVVVVVVVVVVVVVVVVVVPDDPPVCPVCVVVVVVCVVVVVVVVVVVVVVVVVVVVVVVVVVVQPPDDDDDDPDLVSVVVVQVVCVVVVFADPPQDDPVVVSPDDDQWDQDPVNRHGDDHPPDPDRRGDDDD

Secondary structure (DSSP, 8-state):
----------SS-EETTEEPPP-SSS--TTSS--S---------------HHHHHHHHHHHT-HHHHHHHHHTTSS-TT-B-TTS-BHHHHHHHTT-HHHHHHHHHTT--TT---TTT---HHHHHHHHT-HHHHHHHHHTT--TT---TT---HHHHHHHTT-HHHHHHHHHTT--TT---TTS--HHHHHHHHT-HHHHHHHHHTT--TT---TTS--HHHHHHHHT-HHHHHHHHHTT--TT---TT---HHHHHHHTT-HHHHHHHHHHTTB-TTSSBP--SS-HHHHHHHHHHHHHHHHHHHHHHHHHHHHHHTTSS-GGGHHHHHHHHHHHHHHHHHHHHHHHHHHHHHHHHHHHHHHTS---PPPPSSHHHHHHHHHHHHHTT-B--TT--HHHHTTS---S---TTT------TT-----B----

Sequence (433 aa):
MVKTVGISHCRGIQQHGIVLPGPIFSSAKLSNEIVLGIGGKYENQQEETSLLDIFFMASKQGNLDLVEQMCRSGEIMPNVIDIQGVTALHWASINDHVDVVRYLVLNGADINAQDNEFHATPLHWAAKNGNLYTVHMLLHYGACLHLTDVQGFTVLHLATHRSSVMLVLYLLYQNIQVDCLDDNDRTPLMWAAYNGDELILDMLLRWGANVKLQDKQGMTALHWAIVNGNKVCIKRLVEAGSDVFVKEYNGKTPEIIAKEMNRYGLWKKALYEAGRDASGKLKKRLLTSKNSNMILFFGPFFVIGFLIWILTFFIKIISIELDPFLITHKTKYLSATWEFAFFFNILLFIVSFLTIVCFFHTMFSNPGYIPKPQGVEEQKAIIEHLIKEKLFMIENYCIFCYLRKPLRSKHCKLCSRCVARFDQYVMMIYCEG

pLDDT: mean 73.2, std 22.04, range [21.61, 96.94]